Protein AF-A0A9N9Z7D1-F1 (afdb_monomer_lite)

Structure (mmCIF, N/CA/C/O backbone):
data_AF-A0A9N9Z7D1-F1
#
_entry.id   AF-A0A9N9Z7D1-F1
#
loop_
_atom_site.group_PDB
_atom_site.id
_atom_site.type_symbol
_atom_site.label_atom_id
_atom_site.label_alt_id
_atom_site.label_comp_id
_atom_site.label_asym_id
_atom_site.label_entity_id
_atom_site.label_seq_id
_atom_site.pdbx_PDB_ins_code
_atom_site.Cartn_x
_atom_site.Cartn_y
_atom_site.Cartn_z
_atom_site.occupancy
_atom_site.B_iso_or_equiv
_atom_site.auth_seq_id
_atom_site.auth_comp_id
_atom_site.auth_asym_id
_atom_site.auth_atom_id
_atom_site.pdbx_PDB_model_num
ATOM 1 N N . MET A 1 1 ? 35.587 -67.502 18.359 1.00 38.16 1 MET A N 1
ATOM 2 C CA . MET A 1 1 ? 34.175 -67.862 18.614 1.00 38.16 1 MET A CA 1
ATOM 3 C C . MET A 1 1 ? 33.381 -66.578 18.413 1.00 38.16 1 MET A C 1
ATOM 5 O O . MET A 1 1 ? 33.583 -65.673 19.195 1.00 38.16 1 MET A O 1
ATOM 9 N N . GLY A 1 2 ? 32.644 -66.297 17.344 1.00 37.06 2 GLY A N 1
ATOM 10 C CA . GLY A 1 2 ? 31.897 -67.133 16.408 1.00 37.06 2 GLY A CA 1
ATOM 11 C C . GLY A 1 2 ? 30.475 -66.561 16.352 1.00 37.06 2 GLY A C 1
ATOM 12 O O . GLY A 1 2 ? 29.557 -67.204 16.840 1.00 37.06 2 GLY A O 1
ATOM 13 N N . CYS A 1 3 ? 30.318 -65.316 15.882 1.00 34.59 3 CYS A N 1
ATOM 14 C CA . CYS A 1 3 ? 29.032 -64.614 15.833 1.00 34.59 3 CYS A CA 1
ATOM 15 C C . CYS A 1 3 ? 28.243 -65.056 14.594 1.00 34.59 3 CYS A C 1
ATOM 17 O O . CYS A 1 3 ? 28.677 -64.817 13.468 1.00 34.59 3 CYS A O 1
ATOM 19 N N . THR A 1 4 ? 27.096 -65.702 14.796 1.00 37.31 4 THR A N 1
ATOM 20 C CA . THR A 1 4 ? 26.184 -66.113 13.726 1.00 37.31 4 THR A CA 1
ATOM 21 C C . THR A 1 4 ? 25.098 -65.066 13.493 1.00 37.31 4 THR A C 1
ATOM 23 O O . THR A 1 4 ? 24.340 -64.684 14.381 1.00 37.31 4 THR A O 1
ATOM 26 N N . SER A 1 5 ? 25.056 -64.616 12.241 1.00 33.38 5 SER A N 1
ATOM 27 C CA . SER A 1 5 ? 23.999 -63.841 11.598 1.00 33.38 5 SER A CA 1
ATOM 28 C C . SER A 1 5 ? 22.714 -64.671 11.493 1.00 33.38 5 SER A C 1
ATOM 30 O O . SER A 1 5 ? 22.762 -65.832 11.088 1.00 33.38 5 SER A O 1
ATOM 32 N N . SER A 1 6 ? 21.567 -64.076 11.830 1.00 45.59 6 SER A N 1
ATOM 33 C CA . SER A 1 6 ? 20.241 -64.624 11.525 1.00 45.59 6 SER A CA 1
ATOM 34 C C . SER A 1 6 ? 19.439 -63.606 10.712 1.00 45.59 6 SER A C 1
ATOM 36 O O . SER A 1 6 ? 19.278 -62.447 11.086 1.00 45.59 6 SER A O 1
ATOM 38 N N . THR A 1 7 ? 19.005 -64.049 9.535 1.00 43.78 7 THR A N 1
ATOM 39 C CA . THR A 1 7 ? 18.239 -63.298 8.536 1.00 43.78 7 THR A CA 1
ATOM 40 C C . THR A 1 7 ? 16.737 -63.510 8.776 1.00 43.78 7 THR A C 1
ATOM 42 O O . THR A 1 7 ? 16.338 -64.655 9.003 1.00 43.78 7 THR A O 1
ATOM 45 N N . PRO A 1 8 ? 15.869 -62.484 8.684 1.00 46.22 8 PRO A N 1
ATOM 46 C CA . PRO A 1 8 ? 14.425 -62.686 8.775 1.00 46.22 8 PRO A CA 1
ATOM 47 C C . PRO A 1 8 ? 13.830 -63.246 7.475 1.00 46.22 8 PRO A C 1
ATOM 49 O O . PRO A 1 8 ? 14.113 -62.776 6.371 1.00 46.22 8 PRO A O 1
ATOM 52 N N . SER A 1 9 ? 12.962 -64.243 7.641 1.00 37.53 9 SER A N 1
ATOM 53 C CA . SER A 1 9 ? 12.182 -64.926 6.607 1.00 37.53 9 SER A CA 1
ATOM 54 C C . SER A 1 9 ? 11.121 -64.001 5.983 1.00 37.53 9 SER A C 1
ATOM 56 O O . SER A 1 9 ? 10.284 -63.441 6.692 1.00 37.53 9 SER A O 1
ATOM 58 N N . LYS A 1 10 ? 11.125 -63.891 4.647 1.00 38.84 10 LYS A N 1
ATOM 59 C CA . LYS A 1 10 ? 10.095 -63.217 3.838 1.00 38.84 10 LYS A CA 1
ATOM 60 C C . LYS A 1 10 ? 8.831 -64.081 3.742 1.00 38.84 10 LYS A C 1
ATOM 62 O O . LYS A 1 10 ? 8.858 -65.145 3.128 1.00 38.84 10 LYS A O 1
ATOM 67 N N . GLY A 1 11 ? 7.724 -63.586 4.291 1.00 42.56 11 GLY A N 1
ATOM 68 C CA . GLY A 1 11 ? 6.375 -64.065 3.976 1.00 42.56 11 GLY A CA 1
ATOM 69 C C . GLY A 1 11 ? 5.891 -63.575 2.597 1.00 42.56 11 GLY A C 1
ATOM 70 O O . GLY A 1 11 ? 6.446 -62.613 2.057 1.00 42.56 11 GLY A O 1
ATOM 71 N N . PRO A 1 12 ? 4.884 -64.235 1.998 1.00 41.47 12 PRO A N 1
ATOM 72 C CA . PRO A 1 12 ? 4.465 -63.998 0.620 1.00 41.47 12 PRO A CA 1
ATOM 73 C C . PRO A 1 12 ? 3.668 -62.693 0.480 1.00 41.47 12 PRO A C 1
ATOM 75 O O . PRO A 1 12 ? 2.575 -62.554 1.024 1.00 41.47 12 PRO A O 1
ATOM 78 N N . GLY A 1 13 ? 4.219 -61.748 -0.284 1.00 42.03 13 GLY A N 1
ATOM 79 C CA . GLY A 1 13 ? 3.525 -60.535 -0.718 1.00 42.03 13 GLY A CA 1
ATOM 80 C C . GLY A 1 13 ? 2.494 -60.806 -1.828 1.00 42.03 13 GLY A C 1
ATOM 81 O O . GLY A 1 13 ? 2.575 -61.826 -2.521 1.00 42.03 13 GLY A O 1
ATOM 82 N N . PRO A 1 14 ? 1.512 -59.907 -2.006 1.00 39.28 14 PRO A N 1
ATOM 83 C CA . PRO A 1 14 ? 0.419 -60.078 -2.956 1.00 39.28 14 PRO A CA 1
ATOM 84 C C . PRO A 1 14 ? 0.919 -60.047 -4.408 1.00 39.28 14 PRO A C 1
ATOM 86 O O . PRO A 1 14 ? 1.795 -59.265 -4.776 1.00 39.28 14 PRO A O 1
ATOM 89 N N . LYS A 1 15 ? 0.343 -60.920 -5.243 1.00 40.97 15 LYS A N 1
ATOM 90 C CA . LYS A 1 15 ? 0.631 -61.005 -6.682 1.00 40.97 15 LYS A CA 1
ATOM 91 C C . LYS A 1 15 ? 0.234 -59.695 -7.383 1.00 40.97 15 LYS A C 1
ATOM 93 O O . LYS A 1 15 ? -0.914 -59.278 -7.227 1.00 40.97 15 LYS A O 1
ATOM 98 N N . PRO A 1 16 ? 1.107 -59.089 -8.206 1.00 38.38 16 PRO A N 1
ATOM 99 C CA . PRO A 1 16 ? 0.721 -57.964 -9.045 1.00 38.38 16 PRO A CA 1
ATOM 100 C C . PRO A 1 16 ? -0.241 -58.434 -10.143 1.00 38.38 16 PRO A C 1
ATOM 102 O O . PRO A 1 16 ? -0.026 -59.460 -10.795 1.00 38.38 16 PRO A O 1
ATOM 105 N N . ALA A 1 17 ? -1.323 -57.679 -10.326 1.00 38.62 17 ALA A N 1
ATOM 106 C CA . ALA A 1 17 ? -2.281 -57.889 -11.397 1.00 38.62 17 ALA A CA 1
ATOM 107 C C . ALA A 1 17 ? -1.597 -57.701 -12.761 1.00 38.62 17 ALA A C 1
ATOM 109 O O . ALA A 1 17 ? -0.905 -56.711 -12.996 1.00 38.62 17 ALA A O 1
ATOM 110 N N . LYS A 1 18 ? -1.804 -58.661 -13.669 1.00 37.88 18 LYS A N 1
ATOM 111 C CA . LYS A 1 18 ? -1.457 -58.532 -15.088 1.00 37.88 18 LYS A CA 1
ATOM 112 C C . LYS A 1 18 ? -2.302 -57.411 -15.696 1.00 37.88 18 LYS A C 1
ATOM 114 O O . LYS A 1 18 ? -3.471 -57.626 -16.002 1.00 37.88 18 LYS A O 1
ATOM 119 N N . VAL A 1 19 ? -1.707 -56.238 -15.882 1.00 40.06 19 VAL A N 1
ATOM 120 C CA . VAL A 1 19 ? -2.261 -55.192 -16.746 1.00 40.06 19 VAL A CA 1
ATOM 121 C C . VAL A 1 19 ? -1.944 -55.588 -18.185 1.00 40.06 19 VAL A C 1
ATOM 123 O O . VAL A 1 19 ? -0.781 -55.752 -18.554 1.00 40.06 19 VAL A O 1
ATOM 126 N N . GLY A 1 20 ? -2.991 -55.836 -18.970 1.00 37.25 20 GLY A N 1
ATOM 127 C CA . GLY A 1 20 ? -2.877 -56.113 -20.396 1.00 37.25 20 GLY A CA 1
ATOM 128 C C . GLY A 1 20 ? -2.333 -54.890 -21.127 1.00 37.25 20 GLY A C 1
ATOM 129 O O . GLY A 1 20 ? -2.873 -53.796 -20.996 1.00 37.25 20 GLY A O 1
ATOM 130 N N . VAL A 1 21 ? -1.264 -55.089 -21.893 1.00 39.12 21 VAL A N 1
ATOM 131 C CA . VAL A 1 21 ? -0.750 -54.102 -22.842 1.00 39.12 21 VAL A CA 1
ATOM 132 C C . VAL A 1 21 ? -1.751 -54.032 -23.995 1.00 39.12 21 VAL A C 1
ATOM 134 O O . VAL A 1 21 ? -1.791 -54.920 -24.842 1.00 39.12 21 VAL A O 1
ATOM 137 N N . GLN A 1 22 ? -2.624 -53.024 -23.971 1.00 40.28 22 GLN A N 1
ATOM 138 C CA . GLN A 1 22 ? -3.365 -52.595 -25.152 1.00 40.28 22 GLN A CA 1
ATOM 139 C C . GLN A 1 22 ? -2.497 -51.585 -25.903 1.00 40.28 22 GLN A C 1
ATOM 141 O O . GLN A 1 22 ? -2.141 -50.544 -25.355 1.00 40.28 22 GLN A O 1
ATOM 146 N N . ASP A 1 23 ? -2.173 -51.900 -27.157 1.00 46.97 23 ASP A N 1
ATOM 147 C CA . ASP A 1 23 ? -1.568 -50.980 -28.120 1.00 46.97 23 ASP A CA 1
ATOM 148 C C . ASP A 1 23 ? -2.553 -49.845 -28.450 1.00 46.97 23 ASP A C 1
ATOM 150 O O . ASP A 1 23 ? -3.256 -49.860 -29.463 1.00 46.97 23 ASP A O 1
ATOM 154 N N . THR A 1 24 ? -2.636 -48.840 -27.579 1.00 41.00 24 THR A N 1
ATOM 155 C CA . THR A 1 24 ? -3.320 -47.580 -27.877 1.00 41.00 24 THR A CA 1
ATOM 156 C C . THR A 1 24 ? -2.323 -46.607 -28.483 1.00 41.00 24 THR A C 1
ATOM 158 O O . THR A 1 24 ? -1.477 -46.034 -27.798 1.00 41.00 24 THR A O 1
ATOM 161 N N . LYS A 1 25 ? -2.446 -46.425 -29.799 1.00 41.81 25 LYS A N 1
ATOM 162 C CA . LYS A 1 25 ? -1.835 -45.340 -30.570 1.00 41.81 25 LYS A CA 1
ATOM 163 C C . LYS A 1 25 ? -2.020 -44.013 -29.804 1.00 41.81 25 LYS A C 1
ATOM 165 O O . LYS A 1 25 ? -3.157 -43.732 -29.417 1.00 41.81 25 LYS A O 1
ATOM 170 N N . PRO A 1 26 ? -0.961 -43.212 -29.566 1.00 41.97 26 PRO A N 1
ATOM 171 C CA . PRO A 1 26 ? -1.099 -41.955 -28.843 1.00 41.97 26 PRO A CA 1
ATOM 172 C C . PRO A 1 26 ? -2.131 -41.076 -29.562 1.00 41.97 26 PRO A C 1
ATOM 174 O O . PRO A 1 26 ? -2.071 -40.964 -30.795 1.00 41.97 26 PRO A O 1
ATOM 177 N N . PRO A 1 27 ? -3.108 -40.499 -28.838 1.00 43.75 27 PRO A N 1
ATOM 178 C CA . PRO A 1 27 ? -4.062 -39.590 -29.445 1.00 43.75 27 PRO A CA 1
ATOM 179 C C . PRO A 1 27 ? -3.288 -38.435 -30.097 1.00 43.75 27 PRO A C 1
ATOM 181 O O . PRO A 1 27 ? -2.274 -37.994 -29.545 1.00 43.75 27 PRO A O 1
ATOM 184 N N . PRO A 1 28 ? -3.713 -37.964 -31.284 1.00 44.09 28 PRO A N 1
ATOM 185 C CA . PRO A 1 28 ? -3.079 -36.819 -31.921 1.00 44.09 28 PRO A CA 1
ATOM 186 C C . PRO A 1 28 ? -3.057 -35.667 -30.919 1.00 44.09 28 PRO A C 1
ATOM 188 O O . PRO A 1 28 ? -4.077 -35.403 -30.282 1.00 44.09 28 PRO A O 1
ATOM 191 N N . ALA A 1 29 ? -1.889 -35.035 -30.764 1.00 40.66 29 ALA A N 1
ATOM 192 C CA . ALA A 1 29 ? -1.694 -33.900 -29.873 1.00 40.66 29 ALA A CA 1
ATOM 193 C C . ALA A 1 29 ? -2.850 -32.915 -30.069 1.00 40.66 29 ALA A C 1
ATOM 195 O O . ALA A 1 29 ? -2.982 -32.300 -31.132 1.00 40.66 29 ALA A O 1
ATOM 196 N N . GLN A 1 30 ? -3.736 -32.831 -29.074 1.00 36.00 30 GLN A N 1
ATOM 197 C CA . GLN A 1 30 ? -4.804 -31.849 -29.088 1.00 36.00 30 GLN A CA 1
ATOM 198 C C . GLN A 1 30 ? -4.118 -30.490 -29.120 1.00 36.00 30 GLN A C 1
ATOM 200 O O . GLN A 1 30 ? -3.320 -30.172 -28.236 1.00 36.00 30 GLN A O 1
ATOM 205 N N . LYS A 1 31 ? -4.385 -29.711 -30.176 1.00 40.09 31 LYS A N 1
ATOM 206 C CA . LYS A 1 31 ? -4.020 -28.295 -30.195 1.00 40.09 31 LYS A CA 1
ATOM 207 C C . LYS A 1 31 ? -4.536 -27.708 -28.877 1.00 40.09 31 LYS A C 1
ATOM 209 O O . LYS A 1 31 ? -5.717 -27.926 -28.587 1.00 40.09 31 LYS A O 1
ATOM 214 N N . PRO A 1 32 ? -3.688 -27.029 -28.082 1.00 40.81 32 PRO A N 1
ATOM 215 C CA . PRO A 1 32 ? -4.156 -26.384 -26.868 1.00 40.81 32 PRO A CA 1
ATOM 216 C C . PRO A 1 32 ? -5.375 -25.526 -27.227 1.00 40.81 32 PRO A C 1
ATOM 218 O O . PRO A 1 32 ? -5.382 -24.932 -28.316 1.00 40.81 32 PRO A O 1
ATOM 221 N N . PRO A 1 33 ? -6.421 -25.511 -26.380 1.00 36.59 33 PRO A N 1
ATOM 222 C CA . PRO A 1 33 ? -7.586 -24.678 -26.632 1.00 36.59 33 PRO A CA 1
ATOM 223 C C . PRO A 1 33 ? -7.100 -23.254 -26.921 1.00 36.59 33 PRO A C 1
ATOM 225 O O . PRO A 1 33 ? -6.142 -22.814 -26.272 1.00 36.59 33 PRO A O 1
ATOM 228 N N . PRO A 1 34 ? -7.681 -22.552 -27.912 1.00 38.25 34 PRO A N 1
ATOM 229 C CA . PRO A 1 34 ? -7.315 -21.170 -28.167 1.00 38.25 34 PRO A CA 1
ATOM 230 C C . PRO A 1 34 ? -7.484 -20.417 -26.851 1.00 38.25 34 PRO A C 1
ATOM 232 O O . PRO A 1 34 ? -8.582 -20.343 -26.302 1.00 38.25 34 PRO A O 1
ATOM 235 N N . LEU A 1 35 ? -6.357 -19.952 -26.307 1.00 43.19 35 LEU A N 1
ATOM 236 C CA . LEU A 1 35 ? -6.340 -18.999 -25.212 1.00 43.19 35 LEU A CA 1
ATOM 237 C C . LEU A 1 35 ? -7.244 -17.864 -25.674 1.00 43.19 35 LEU A C 1
ATOM 239 O O . LEU A 1 35 ? -6.960 -17.262 -26.707 1.00 43.19 35 LEU A O 1
ATOM 243 N N . THR A 1 36 ? -8.351 -17.641 -24.970 1.00 42.59 36 THR A N 1
ATOM 244 C CA . THR A 1 36 ? -9.136 -16.417 -25.083 1.00 42.59 36 THR A CA 1
ATOM 245 C C . THR A 1 36 ? -8.162 -15.272 -24.853 1.00 42.59 36 THR A C 1
ATOM 247 O O . THR A 1 36 ? -7.748 -15.007 -23.727 1.00 42.59 36 THR A O 1
ATOM 250 N N . SER A 1 37 ? -7.663 -14.720 -25.954 1.00 49.12 37 SER A N 1
ATOM 251 C CA . SER A 1 37 ? -6.787 -13.566 -25.974 1.00 49.12 37 SER A CA 1
ATOM 252 C C . SER A 1 37 ? -7.609 -12.415 -25.435 1.00 49.12 37 SER A C 1
ATOM 254 O O . SER A 1 37 ? -8.674 -12.144 -25.991 1.00 49.12 37 SER A O 1
ATOM 256 N N . ILE A 1 38 ? -7.133 -11.768 -24.374 1.00 53.50 38 ILE A N 1
ATOM 257 C CA . ILE A 1 38 ? -7.547 -10.398 -24.082 1.00 53.50 38 ILE A CA 1
ATOM 258 C C . ILE A 1 38 ? -7.296 -9.627 -25.386 1.00 53.50 38 ILE A C 1
ATOM 260 O O . ILE A 1 38 ? -6.159 -9.663 -25.874 1.00 53.50 38 ILE A O 1
ATOM 264 N N . PRO A 1 39 ? -8.331 -9.078 -26.040 1.00 54.03 39 PRO A N 1
ATOM 265 C CA . PRO A 1 39 ? -8.135 -8.267 -27.228 1.00 54.03 39 PRO A CA 1
ATOM 266 C C . PRO A 1 39 ? -7.163 -7.134 -26.886 1.00 54.03 39 PRO A C 1
ATOM 268 O O . PRO A 1 39 ? -7.359 -6.432 -25.900 1.00 54.03 39 PRO A O 1
ATOM 271 N N . GLU A 1 40 ? -6.116 -6.942 -27.690 1.00 54.22 40 GLU A N 1
ATOM 272 C CA . GLU A 1 40 ? -5.181 -5.808 -27.541 1.00 54.22 40 GLU A CA 1
ATOM 273 C C . GLU A 1 40 ? -5.902 -4.450 -27.530 1.00 54.22 40 GLU A C 1
ATOM 275 O O . GLU A 1 40 ? -5.386 -3.483 -26.979 1.00 54.22 40 GLU A O 1
ATOM 280 N N . ASP A 1 41 ? -7.120 -4.410 -28.078 1.00 57.62 41 ASP A N 1
ATOM 281 C CA . ASP A 1 41 ? -8.016 -3.256 -28.109 1.00 57.62 41 ASP A CA 1
ATOM 282 C C . ASP A 1 41 ? -8.594 -2.865 -26.727 1.00 57.62 41 ASP A C 1
ATOM 284 O O . ASP A 1 41 ? -9.275 -1.845 -26.627 1.00 57.62 41 ASP A O 1
ATOM 288 N N . GLU A 1 42 ? -8.361 -3.650 -25.665 1.00 68.00 42 GLU A N 1
ATOM 289 C CA . GLU A 1 42 ? -8.922 -3.402 -24.324 1.00 68.00 42 GLU A CA 1
ATOM 290 C C . GLU A 1 42 ? -8.008 -2.593 -23.385 1.00 68.00 42 GLU A C 1
ATOM 292 O O . GLU A 1 42 ? -8.481 -2.122 -22.349 1.00 68.00 42 GLU A O 1
ATOM 297 N N . VAL A 1 43 ? -6.729 -2.385 -23.730 1.00 83.25 43 VAL A N 1
ATOM 298 C CA . VAL A 1 43 ? -5.784 -1.625 -22.889 1.00 83.25 43 VAL A CA 1
ATOM 299 C C . VAL A 1 43 ? -5.239 -0.383 -23.593 1.00 83.25 43 VAL A C 1
ATOM 301 O O . VAL A 1 43 ? -4.804 -0.424 -24.743 1.00 83.25 43 VAL A O 1
ATOM 304 N N . GLU A 1 44 ? -5.227 0.742 -22.878 1.00 88.31 44 GLU A N 1
ATOM 305 C CA . GLU A 1 44 ? -4.652 2.000 -23.358 1.00 88.31 44 GLU A CA 1
ATOM 306 C C . GLU A 1 44 ? -3.180 2.090 -22.936 1.00 88.31 44 GLU A C 1
ATOM 308 O O . GLU A 1 44 ? -2.850 2.066 -21.748 1.00 88.31 44 GLU A O 1
ATOM 313 N N . TRP A 1 45 ? -2.287 2.147 -23.926 1.00 91.06 45 TRP A N 1
ATOM 314 C CA . TRP A 1 45 ? -0.853 2.326 -23.717 1.00 91.06 45 TRP A CA 1
ATOM 315 C C . TRP A 1 45 ? -0.487 3.798 -23.804 1.00 91.06 45 TRP A C 1
ATOM 317 O O . TRP A 1 45 ? -0.764 4.459 -24.805 1.00 91.06 45 TRP A O 1
ATOM 327 N N . GLU A 1 46 ? 0.234 4.283 -22.803 1.00 91.38 46 GLU A N 1
ATOM 328 C CA . GLU A 1 46 ? 0.719 5.655 -22.761 1.00 91.38 46 GLU A CA 1
ATOM 329 C C . GLU A 1 46 ? 2.236 5.702 -22.625 1.00 91.38 46 GLU A C 1
ATOM 331 O O . GLU A 1 46 ? 2.875 4.782 -22.119 1.00 91.38 46 GLU A O 1
ATOM 336 N N . THR A 1 47 ? 2.833 6.793 -23.096 1.00 90.81 47 THR A N 1
ATOM 337 C CA . THR A 1 47 ? 4.260 7.055 -22.893 1.00 90.81 47 THR A CA 1
ATOM 338 C C . THR A 1 47 ? 4.453 7.749 -21.554 1.00 90.81 47 THR A C 1
ATOM 340 O O . THR A 1 47 ? 3.812 8.768 -21.298 1.00 90.81 47 THR A O 1
ATOM 343 N N . ASN A 1 48 ? 5.364 7.244 -20.724 1.00 87.06 48 ASN A N 1
ATOM 344 C CA . ASN A 1 48 ? 5.711 7.888 -19.465 1.00 87.06 48 ASN A CA 1
ATOM 345 C C . ASN A 1 48 ? 7.069 8.610 -19.590 1.00 87.06 48 ASN A C 1
ATOM 347 O O . ASN A 1 48 ? 8.109 7.955 -19.700 1.00 87.06 48 ASN A O 1
ATOM 351 N N . PRO A 1 49 ? 7.088 9.956 -19.561 1.00 87.56 49 PRO A N 1
ATOM 352 C CA . PRO A 1 49 ? 8.301 10.731 -19.787 1.00 87.56 49 PRO A CA 1
ATOM 353 C C . PRO A 1 49 ? 9.279 10.725 -18.603 1.00 87.56 49 PRO A C 1
ATOM 355 O O . PRO A 1 49 ? 10.394 11.220 -18.769 1.00 87.56 49 PRO A O 1
ATOM 358 N N . SER A 1 50 ? 8.901 10.216 -17.419 1.00 88.50 50 SER A N 1
ATOM 359 C CA . SER A 1 50 ? 9.788 10.213 -16.243 1.00 88.50 50 SER A CA 1
ATOM 360 C C . SER A 1 50 ? 11.078 9.437 -16.519 1.00 88.50 50 SER A C 1
ATOM 362 O O . SER A 1 50 ? 12.170 9.937 -16.250 1.00 88.50 50 SER A O 1
ATOM 364 N N . TRP A 1 51 ? 10.963 8.273 -17.162 1.00 92.19 51 TRP A N 1
ATOM 365 C CA . TRP A 1 51 ? 12.101 7.452 -17.565 1.00 92.19 51 TRP A CA 1
ATOM 366 C C . TRP A 1 51 ? 13.011 8.176 -18.562 1.00 92.19 51 TRP A C 1
ATOM 368 O O . TRP A 1 51 ? 14.223 8.254 -18.359 1.00 92.19 51 TRP A O 1
ATOM 378 N N . SER A 1 52 ? 12.432 8.789 -19.599 1.00 90.31 52 SER A N 1
ATOM 379 C CA . SER A 1 52 ? 13.198 9.547 -20.594 1.00 90.31 52 SER A CA 1
ATOM 380 C C . SER A 1 52 ? 13.985 10.691 -19.960 1.00 90.31 52 SER A C 1
ATOM 382 O O . SER A 1 52 ? 15.127 10.933 -20.341 1.00 90.31 52 SER A O 1
ATOM 384 N N . GLN A 1 53 ? 13.409 11.376 -18.967 1.00 91.12 53 GLN A N 1
ATOM 385 C CA . GLN A 1 53 ? 14.088 12.449 -18.237 1.00 91.12 53 GLN A CA 1
ATOM 386 C C . GLN A 1 53 ? 15.268 11.937 -17.403 1.00 91.12 53 GLN A C 1
ATOM 388 O O . GLN A 1 53 ? 16.292 12.618 -17.335 1.00 91.12 53 GLN A O 1
ATOM 393 N N . ILE A 1 54 ? 15.139 10.760 -16.779 1.00 91.56 54 ILE A N 1
ATOM 394 C CA . ILE A 1 54 ? 16.223 10.123 -16.018 1.00 91.56 54 ILE A CA 1
ATOM 395 C C . ILE A 1 54 ? 17.381 9.790 -16.961 1.00 91.56 54 ILE A C 1
ATOM 397 O O . ILE A 1 54 ? 18.487 10.292 -16.768 1.00 91.56 54 ILE A O 1
ATOM 401 N N . ILE A 1 55 ? 17.110 9.039 -18.032 1.00 93.00 55 ILE A N 1
ATOM 402 C CA . ILE A 1 55 ? 18.144 8.617 -18.986 1.00 93.00 55 ILE A CA 1
ATOM 403 C C . ILE A 1 55 ? 18.806 9.818 -19.671 1.00 93.00 55 ILE A C 1
ATOM 405 O O . ILE A 1 55 ? 20.028 9.846 -19.817 1.00 93.00 55 ILE A O 1
ATOM 409 N N . GLN A 1 56 ? 18.032 10.842 -20.043 1.00 90.88 56 GLN A N 1
ATOM 410 C CA . GLN A 1 56 ? 18.572 12.058 -20.652 1.00 90.88 56 GLN A CA 1
ATOM 411 C C . GLN A 1 56 ? 19.512 12.806 -19.698 1.00 90.88 56 GLN A C 1
ATOM 413 O O . GLN A 1 56 ? 20.589 13.231 -20.112 1.00 90.88 56 GLN A O 1
ATOM 418 N N . ARG A 1 57 ? 19.140 12.938 -18.418 1.00 92.44 57 ARG A N 1
ATOM 419 C CA . ARG A 1 57 ? 19.979 13.595 -17.406 1.00 92.44 57 ARG A CA 1
ATOM 420 C C . ARG A 1 57 ? 21.301 12.857 -17.208 1.00 92.44 57 ARG A C 1
ATOM 422 O O . ARG A 1 57 ? 22.351 13.488 -17.118 1.00 92.44 57 ARG A O 1
ATOM 429 N N . GLU A 1 58 ? 21.257 11.532 -17.132 1.00 92.88 58 GLU A N 1
ATOM 430 C CA . GLU A 1 58 ? 22.455 10.703 -16.977 1.00 92.88 58 GLU A CA 1
ATOM 431 C C . GLU A 1 58 ? 23.364 10.783 -18.205 1.00 92.88 58 GLU A C 1
ATOM 433 O O . GLU A 1 58 ? 24.581 10.927 -18.070 1.00 92.88 58 GLU A O 1
ATOM 438 N N . TRP A 1 59 ? 22.773 10.762 -19.400 1.00 91.50 59 TRP A N 1
ATOM 439 C CA . TRP A 1 59 ? 23.491 10.956 -20.653 1.00 91.50 59 TRP A CA 1
ATOM 440 C C . TRP A 1 59 ? 24.177 12.329 -20.710 1.00 91.50 59 TRP A C 1
ATOM 442 O O . TRP A 1 59 ? 25.369 12.411 -21.003 1.00 91.50 59 TRP A O 1
ATOM 452 N N . GLU A 1 60 ? 23.470 13.409 -20.376 1.00 92.12 60 GLU A N 1
ATOM 453 C CA . GLU A 1 60 ? 24.034 14.765 -20.330 1.00 92.12 60 GLU A CA 1
ATOM 454 C C . GLU A 1 60 ? 25.170 14.885 -19.308 1.00 92.12 60 GLU A C 1
ATOM 456 O O . GLU A 1 60 ? 26.198 15.499 -19.601 1.00 92.12 60 GLU A O 1
ATOM 461 N N . ALA A 1 61 ? 25.033 14.255 -18.138 1.00 94.25 61 ALA A N 1
ATOM 462 C CA . ALA A 1 61 ? 26.092 14.202 -17.134 1.00 94.25 61 ALA A CA 1
ATOM 463 C C . ALA A 1 61 ? 27.329 13.435 -17.637 1.00 94.25 61 ALA A C 1
ATOM 465 O O . ALA A 1 61 ? 28.465 13.863 -17.396 1.00 94.25 61 ALA A O 1
ATOM 466 N N . ALA A 1 62 ? 27.129 12.335 -18.370 1.00 92.62 62 ALA A N 1
ATOM 467 C CA . ALA A 1 62 ? 28.210 11.578 -18.994 1.00 92.62 62 ALA A CA 1
ATOM 468 C C . ALA A 1 62 ? 28.927 12.399 -20.078 1.00 92.62 62 ALA A C 1
ATOM 470 O O . ALA A 1 62 ? 30.158 12.428 -20.090 1.00 92.62 62 ALA A O 1
ATOM 471 N N . VAL A 1 63 ? 28.183 13.119 -20.926 1.00 90.81 63 VAL A N 1
ATOM 472 C CA . VAL A 1 63 ? 28.728 14.049 -21.935 1.00 90.81 63 VAL A CA 1
ATOM 473 C C . VAL A 1 63 ? 29.543 15.156 -21.270 1.00 90.81 63 VAL A C 1
ATOM 475 O O . VAL A 1 63 ? 30.710 15.356 -21.603 1.00 90.81 63 VAL A O 1
ATOM 478 N N . ALA A 1 64 ? 28.972 15.836 -20.272 1.00 95.31 64 ALA A N 1
ATOM 479 C CA . ALA A 1 64 ? 29.647 16.915 -19.551 1.00 95.31 64 ALA A CA 1
ATOM 480 C C . ALA A 1 64 ? 30.947 16.452 -18.866 1.00 95.31 64 ALA A C 1
ATOM 482 O O . ALA A 1 64 ? 31.887 17.232 -18.728 1.00 95.31 64 ALA A O 1
ATOM 483 N N . SER A 1 65 ? 31.011 15.176 -18.475 1.00 96.56 65 SER A N 1
ATOM 484 C CA . SER A 1 65 ? 32.171 14.564 -17.817 1.00 96.56 65 SER A CA 1
ATOM 485 C C . SER A 1 65 ? 33.142 13.865 -18.781 1.00 96.56 65 SER A C 1
ATOM 487 O O . SER A 1 65 ? 34.121 13.277 -18.324 1.00 96.56 65 SER A O 1
ATOM 489 N N . GLY A 1 66 ? 32.880 13.870 -20.095 1.00 94.62 66 GLY A N 1
ATOM 490 C CA . GLY A 1 66 ? 33.692 13.158 -21.090 1.00 94.62 66 GLY A CA 1
ATOM 491 C C . GLY A 1 66 ? 33.646 11.625 -20.981 1.00 94.62 66 GLY A C 1
ATOM 492 O O . GLY A 1 66 ? 34.558 10.949 -21.451 1.00 94.62 66 GLY A O 1
ATOM 493 N N . LYS A 1 67 ? 32.601 11.065 -20.357 1.00 93.88 67 LYS A N 1
ATOM 494 C CA . LYS A 1 67 ? 32.401 9.625 -20.088 1.00 93.88 67 LYS A CA 1
ATOM 495 C C . LYS A 1 67 ? 31.388 8.956 -21.023 1.00 93.88 67 LYS A C 1
ATOM 497 O O . LYS A 1 67 ? 30.808 7.923 -20.706 1.00 93.88 67 LYS A O 1
ATOM 502 N N . GLU A 1 68 ? 31.161 9.535 -22.194 1.00 91.12 68 GLU A N 1
ATOM 503 C CA . GLU A 1 68 ? 30.159 9.068 -23.161 1.00 91.12 68 GLU A CA 1
ATOM 504 C C . GLU A 1 68 ? 30.364 7.606 -23.571 1.00 91.12 68 GLU A C 1
ATOM 506 O O . GLU A 1 68 ? 29.409 6.836 -23.641 1.00 91.12 68 GLU A O 1
ATOM 511 N N . THR A 1 69 ? 31.614 7.221 -23.841 1.00 89.31 69 THR A N 1
ATOM 512 C CA . THR A 1 69 ? 31.971 5.859 -24.257 1.00 89.31 69 THR A CA 1
ATOM 513 C C . THR A 1 69 ? 31.705 4.843 -23.152 1.00 89.31 69 THR A C 1
ATOM 515 O O . THR A 1 69 ? 31.193 3.767 -23.444 1.00 89.31 69 THR A O 1
ATOM 518 N N . GLU A 1 70 ? 32.005 5.196 -21.899 1.00 90.88 70 GLU A N 1
ATOM 519 C CA . GLU A 1 70 ? 31.749 4.357 -20.720 1.00 90.88 70 GLU A CA 1
ATOM 520 C C . GLU A 1 70 ? 30.245 4.159 -20.509 1.00 90.88 70 GLU A C 1
ATOM 522 O O . GLU A 1 70 ? 29.783 3.030 -20.363 1.00 90.88 70 GLU A O 1
ATOM 527 N N . PHE A 1 71 ? 29.463 5.241 -20.591 1.00 90.50 71 PHE A N 1
ATOM 528 C CA . PHE A 1 71 ? 28.006 5.160 -20.508 1.00 90.50 71 PHE A CA 1
ATOM 529 C C . PHE A 1 71 ? 27.439 4.228 -21.588 1.00 90.50 71 PHE A C 1
ATOM 531 O O . PHE A 1 71 ? 26.634 3.346 -21.300 1.00 90.50 71 PHE A O 1
ATOM 538 N N . LYS A 1 72 ? 27.888 4.381 -22.839 1.00 88.44 72 LYS A N 1
ATOM 539 C CA . LYS A 1 72 ? 27.413 3.577 -23.975 1.00 88.44 72 LYS A CA 1
ATOM 540 C C . LYS A 1 72 ? 27.767 2.098 -23.854 1.00 88.44 72 LYS A C 1
ATOM 542 O O . LYS A 1 72 ? 26.929 1.258 -24.180 1.00 88.44 72 LYS A O 1
ATOM 547 N N . SER A 1 73 ? 28.990 1.779 -23.431 1.00 87.69 73 SER A N 1
ATOM 548 C CA . SER A 1 73 ? 29.435 0.390 -23.302 1.00 87.69 73 SER A CA 1
ATOM 549 C C . SER A 1 73 ? 28.737 -0.333 -22.153 1.00 87.69 73 SER A C 1
ATOM 551 O O . SER A 1 73 ? 28.470 -1.524 -22.285 1.00 87.69 73 SER A O 1
ATOM 553 N N . ALA A 1 74 ? 28.406 0.377 -21.072 1.00 90.25 74 ALA A N 1
ATOM 554 C CA . ALA A 1 74 ? 27.724 -0.187 -19.911 1.00 90.25 74 ALA A CA 1
ATOM 555 C C . ALA A 1 74 ? 26.192 -0.230 -20.052 1.00 90.25 74 ALA A C 1
ATOM 557 O O . ALA A 1 74 ? 25.553 -1.074 -19.431 1.00 90.25 74 ALA A O 1
ATOM 558 N N . PHE A 1 75 ? 25.584 0.631 -20.882 1.00 90.56 75 PHE A N 1
ATOM 559 C CA . PHE A 1 75 ? 24.129 0.849 -20.897 1.00 90.56 75 PHE A CA 1
ATOM 560 C C . PHE A 1 75 ? 23.287 -0.427 -21.001 1.00 90.56 75 PHE A C 1
ATOM 562 O O . PHE A 1 75 ? 22.288 -0.556 -20.300 1.00 90.56 75 PHE A O 1
ATOM 569 N N . GLN A 1 76 ? 23.665 -1.369 -21.871 1.00 90.50 76 GLN A N 1
ATOM 570 C CA . GLN A 1 76 ? 22.892 -2.600 -22.064 1.00 90.50 76 GLN A CA 1
ATOM 571 C C . GLN A 1 76 ? 22.841 -3.458 -20.791 1.00 90.50 76 GLN A C 1
ATOM 573 O O . GLN A 1 76 ? 21.788 -4.013 -20.475 1.00 90.50 76 GLN A O 1
ATOM 578 N N . ASP A 1 77 ? 23.954 -3.559 -20.069 1.00 86.69 77 ASP A N 1
ATOM 579 C CA . ASP A 1 77 ? 24.029 -4.331 -18.829 1.00 86.69 77 ASP A CA 1
ATOM 580 C C . ASP A 1 77 ? 23.408 -3.548 -17.659 1.00 86.69 77 ASP A C 1
ATOM 582 O O . ASP A 1 77 ? 22.671 -4.114 -16.848 1.00 86.69 77 ASP A O 1
ATOM 586 N N . ASP A 1 78 ? 23.616 -2.229 -17.632 1.00 93.50 78 ASP A N 1
ATOM 587 C CA . ASP A 1 78 ? 23.102 -1.324 -16.604 1.00 93.50 78 ASP A CA 1
ATOM 588 C C . ASP A 1 78 ? 21.590 -1.091 -16.691 1.00 93.50 78 ASP A C 1
ATOM 590 O O . ASP A 1 78 ? 20.972 -0.771 -15.678 1.00 93.50 78 ASP A O 1
ATOM 594 N N . ALA A 1 79 ? 20.965 -1.230 -17.865 1.00 94.31 79 ALA A N 1
ATOM 595 C CA . ALA A 1 79 ? 19.542 -0.936 -18.052 1.00 94.31 79 ALA A CA 1
ATOM 596 C C . ALA A 1 79 ? 18.655 -1.717 -17.069 1.00 94.31 79 ALA A C 1
ATOM 598 O O . ALA A 1 79 ? 17.714 -1.164 -16.503 1.00 94.31 79 ALA A O 1
ATOM 599 N N . PHE A 1 80 ? 18.991 -2.983 -16.809 1.00 95.88 80 PHE A N 1
ATOM 600 C CA . PHE A 1 80 ? 18.280 -3.816 -15.837 1.00 95.88 80 PHE A CA 1
ATOM 601 C C . PHE A 1 80 ? 18.441 -3.296 -14.404 1.00 95.88 80 PHE A C 1
ATOM 603 O O . PHE A 1 80 ? 17.474 -3.278 -13.649 1.00 95.88 80 PHE A O 1
ATOM 610 N N . VAL A 1 81 ? 19.644 -2.835 -14.044 1.00 95.56 81 VAL A N 1
ATOM 611 C CA . VAL A 1 81 ? 19.930 -2.250 -12.725 1.00 95.56 81 VAL A CA 1
ATOM 612 C C . VAL A 1 81 ? 19.185 -0.927 -12.556 1.00 95.56 81 VAL A C 1
ATOM 614 O O . VAL A 1 81 ? 18.559 -0.707 -11.526 1.00 95.56 81 VAL A O 1
ATOM 617 N N . ARG A 1 82 ? 19.180 -0.071 -13.583 1.00 95.25 82 ARG A N 1
ATOM 618 C CA . ARG A 1 82 ? 18.481 1.223 -13.568 1.00 95.25 82 ARG A CA 1
ATOM 619 C C . ARG A 1 82 ? 16.975 1.059 -13.425 1.00 95.25 82 ARG A C 1
ATOM 621 O O . ARG A 1 82 ? 16.371 1.734 -12.601 1.00 95.25 82 ARG A O 1
ATOM 628 N N . VAL A 1 83 ? 16.372 0.142 -14.184 1.00 96.38 83 VAL A N 1
ATOM 629 C CA . VAL A 1 83 ? 14.938 -0.150 -14.037 1.00 96.38 83 VAL A CA 1
ATOM 630 C C . VAL A 1 83 ? 14.647 -0.738 -12.665 1.00 96.38 83 VAL A C 1
ATOM 632 O O . VAL A 1 83 ? 13.643 -0.381 -12.056 1.00 96.38 83 VAL A O 1
ATOM 635 N N . ARG A 1 84 ? 15.531 -1.593 -12.138 1.00 96.50 84 ARG A N 1
ATOM 636 C CA . ARG A 1 84 ? 15.370 -2.102 -10.780 1.00 96.50 84 ARG A CA 1
ATOM 637 C C . ARG A 1 84 ? 15.365 -0.972 -9.744 1.00 96.50 84 ARG A C 1
ATOM 639 O O . ARG A 1 84 ? 14.460 -0.935 -8.921 1.00 96.50 84 ARG A O 1
ATOM 646 N N . MET A 1 85 ? 16.314 -0.042 -9.825 1.00 95.31 85 MET A N 1
ATOM 647 C CA . MET A 1 85 ? 16.357 1.129 -8.944 1.00 95.31 85 MET A CA 1
ATOM 648 C C . MET A 1 85 ? 15.109 2.005 -9.095 1.00 95.31 85 MET A C 1
ATOM 650 O O . MET A 1 85 ? 14.554 2.450 -8.099 1.00 95.31 85 MET A O 1
ATOM 654 N N . TRP A 1 86 ? 14.626 2.201 -10.325 1.00 95.00 86 TRP A N 1
ATOM 655 C CA . TRP A 1 86 ? 13.381 2.928 -10.574 1.00 95.00 86 TRP A CA 1
ATOM 656 C C . TRP A 1 86 ? 12.177 2.247 -9.903 1.00 95.00 86 TRP A C 1
ATOM 658 O O . TRP A 1 86 ? 11.379 2.914 -9.254 1.00 95.00 86 TRP A O 1
ATOM 668 N N . LEU A 1 87 ? 12.071 0.915 -9.987 1.00 95.25 87 LEU A N 1
ATOM 669 C CA . LEU A 1 87 ? 11.027 0.157 -9.287 1.00 95.25 87 LEU A CA 1
ATOM 670 C C . LEU A 1 87 ? 11.163 0.254 -7.762 1.00 95.25 87 LEU A C 1
ATOM 672 O O . LEU A 1 87 ? 10.146 0.301 -7.075 1.00 95.25 87 LEU A O 1
ATOM 676 N N . ASP A 1 88 ? 12.389 0.301 -7.235 1.00 95.50 88 ASP A N 1
ATOM 677 C CA . ASP A 1 88 ? 12.623 0.479 -5.800 1.00 95.50 88 ASP A CA 1
ATOM 678 C C . ASP A 1 88 ? 12.161 1.866 -5.316 1.00 95.50 88 ASP A C 1
ATOM 680 O O . ASP A 1 88 ? 11.599 1.986 -4.228 1.00 95.50 88 ASP A O 1
ATOM 684 N N . GLU A 1 89 ? 12.352 2.905 -6.134 1.00 92.12 89 GLU A N 1
ATOM 685 C CA . GLU A 1 89 ? 11.881 4.266 -5.852 1.00 92.12 89 GLU A CA 1
ATOM 686 C C . GLU A 1 89 ? 10.351 4.389 -5.940 1.00 92.12 89 GLU A C 1
ATOM 688 O O . GLU A 1 89 ? 9.738 5.047 -5.097 1.00 92.12 89 GLU A O 1
ATOM 693 N N . GLU A 1 90 ? 9.723 3.740 -6.922 1.00 89.19 90 GLU A N 1
ATOM 694 C CA . GLU A 1 90 ? 8.263 3.747 -7.100 1.00 89.19 90 GLU A CA 1
ATOM 695 C C . GLU A 1 90 ? 7.537 2.860 -6.073 1.00 89.19 90 GLU A C 1
ATOM 697 O O . GLU A 1 90 ? 6.413 3.160 -5.659 1.00 89.19 90 GLU A O 1
ATOM 702 N N . HIS A 1 91 ? 8.177 1.778 -5.617 1.00 92.00 91 HIS A N 1
ATOM 703 C CA . HIS A 1 91 ? 7.610 0.807 -4.680 1.00 92.00 91 HIS A CA 1
ATOM 704 C C . HIS A 1 91 ? 8.537 0.542 -3.473 1.00 92.00 91 HIS A C 1
ATOM 706 O O . HIS A 1 91 ? 8.949 -0.600 -3.242 1.00 92.00 91 HIS A O 1
ATOM 712 N N . PRO A 1 92 ? 8.822 1.553 -2.629 1.00 91.19 92 PRO A N 1
ATOM 713 C CA . PRO A 1 92 ? 9.826 1.449 -1.564 1.00 91.19 92 PRO A CA 1
ATOM 714 C C . PRO A 1 92 ? 9.485 0.407 -0.489 1.00 91.19 92 PRO A C 1
ATOM 716 O O . PRO A 1 92 ? 10.382 -0.230 0.069 1.00 91.19 92 PRO A O 1
ATOM 719 N N . ALA A 1 93 ? 8.193 0.190 -0.214 1.00 89.88 93 ALA A N 1
ATOM 720 C CA . ALA A 1 93 ? 7.744 -0.855 0.707 1.00 89.88 93 ALA A CA 1
ATOM 721 C C . ALA A 1 93 ? 8.066 -2.258 0.161 1.00 89.88 93 ALA A C 1
ATOM 723 O O . ALA A 1 93 ? 8.624 -3.086 0.877 1.00 89.88 93 ALA A O 1
ATOM 724 N N . CYS A 1 94 ? 7.810 -2.497 -1.129 1.00 95.06 94 CYS A N 1
ATOM 725 C CA . CYS A 1 94 ? 8.125 -3.759 -1.804 1.00 95.06 94 CYS A CA 1
ATOM 726 C C . CYS A 1 94 ? 9.634 -3.990 -1.918 1.00 95.06 94 CYS A C 1
ATOM 728 O O . CYS A 1 94 ? 10.110 -5.107 -1.725 1.00 95.06 94 CYS A O 1
ATOM 730 N N . ALA A 1 95 ? 10.404 -2.931 -2.187 1.00 95.69 95 ALA A N 1
ATOM 731 C CA . ALA A 1 95 ? 11.861 -2.992 -2.199 1.00 95.69 95 ALA A CA 1
ATOM 732 C C . ALA A 1 95 ? 12.417 -3.418 -0.835 1.00 95.69 95 ALA A C 1
ATOM 734 O O . ALA A 1 95 ? 13.225 -4.342 -0.757 1.00 95.69 95 ALA A O 1
ATOM 735 N N . SER A 1 96 ? 11.920 -2.797 0.240 1.00 94.25 96 SER A N 1
ATOM 736 C CA . SER A 1 96 ? 12.318 -3.108 1.620 1.00 94.25 96 SER A CA 1
ATOM 737 C C . SER A 1 96 ? 11.918 -4.528 2.032 1.00 94.25 96 SER A C 1
ATOM 739 O O . SER A 1 96 ? 12.678 -5.204 2.721 1.00 94.25 96 SER A O 1
ATOM 741 N N . ALA A 1 97 ? 10.753 -4.996 1.576 1.00 94.31 97 ALA A N 1
ATOM 742 C CA . ALA A 1 97 ? 10.268 -6.354 1.811 1.00 94.31 97 ALA A CA 1
ATOM 743 C C . ALA A 1 97 ? 10.954 -7.413 0.924 1.00 94.31 97 ALA A C 1
ATOM 745 O O . ALA A 1 97 ? 10.784 -8.609 1.151 1.00 94.31 97 ALA A O 1
ATOM 746 N N . GLY A 1 98 ? 11.722 -6.995 -0.089 1.00 96.38 98 GLY A N 1
ATOM 747 C CA . GLY A 1 98 ? 12.352 -7.899 -1.049 1.00 96.38 98 GLY A CA 1
ATOM 748 C C . GLY A 1 98 ? 11.368 -8.583 -2.003 1.00 96.38 98 GLY A C 1
ATOM 749 O O . GLY A 1 98 ? 11.689 -9.641 -2.531 1.00 96.38 98 GLY A O 1
ATOM 750 N N . THR A 1 99 ? 10.187 -8.000 -2.237 1.00 96.94 99 THR A N 1
ATOM 751 C CA . THR A 1 99 ? 9.102 -8.594 -3.047 1.00 96.94 99 THR A CA 1
ATOM 752 C C . THR A 1 99 ? 9.098 -8.134 -4.507 1.00 96.94 99 THR A C 1
ATOM 754 O O . THR A 1 99 ? 8.151 -8.382 -5.254 1.00 96.94 99 THR A O 1
ATOM 757 N N . ILE A 1 100 ? 10.162 -7.456 -4.933 1.00 97.62 100 ILE A N 1
ATOM 758 C CA . ILE A 1 100 ? 10.422 -7.165 -6.342 1.00 97.62 100 ILE A CA 1
ATOM 759 C C . ILE A 1 100 ? 11.402 -8.232 -6.847 1.00 97.62 100 ILE A C 1
ATOM 761 O O . ILE A 1 100 ? 12.510 -8.351 -6.320 1.00 97.62 100 ILE A O 1
ATOM 765 N N . GLU A 1 101 ? 11.025 -8.998 -7.865 1.00 96.62 101 GLU A N 1
ATOM 766 C CA . GLU A 1 101 ? 11.766 -10.178 -8.331 1.00 96.62 101 GLU A CA 1
ATOM 767 C C . GLU A 1 101 ? 12.212 -10.040 -9.795 1.00 96.62 101 GLU A C 1
ATOM 769 O O . GLU A 1 101 ? 11.428 -9.617 -10.643 1.00 96.62 101 GLU A O 1
ATOM 774 N N . ASP A 1 102 ? 13.463 -10.414 -10.104 1.00 95.88 102 ASP A N 1
ATOM 775 C CA . ASP A 1 102 ? 13.948 -10.608 -11.485 1.00 95.88 102 ASP A CA 1
ATOM 776 C C . ASP A 1 102 ? 13.582 -12.029 -11.933 1.00 95.88 102 ASP A C 1
ATOM 778 O O . ASP A 1 102 ? 14.133 -13.015 -11.441 1.00 95.88 102 ASP A O 1
ATOM 782 N N . MET A 1 103 ? 12.669 -12.137 -12.895 1.00 94.94 103 MET A N 1
ATOM 783 C CA . MET A 1 103 ? 12.217 -13.422 -13.443 1.00 94.94 103 MET A CA 1
ATOM 784 C C . MET A 1 103 ? 13.213 -14.023 -14.447 1.00 94.94 103 MET A C 1
ATOM 786 O O . MET A 1 103 ? 12.975 -15.091 -15.016 1.00 94.94 103 MET A O 1
ATOM 790 N N . GLY A 1 104 ? 14.331 -13.340 -14.688 1.00 90.88 104 GLY A N 1
ATOM 791 C CA . GLY A 1 104 ? 15.398 -13.756 -15.575 1.00 90.88 104 GLY A CA 1
ATOM 792 C C . GLY A 1 104 ? 15.163 -13.378 -17.034 1.00 90.88 104 GLY A C 1
ATOM 793 O O . GLY A 1 104 ? 14.325 -12.545 -17.390 1.00 90.88 104 GLY A O 1
ATOM 794 N N . LYS A 1 105 ? 15.974 -13.989 -17.906 1.00 91.44 105 LYS A N 1
ATOM 795 C CA . LYS A 1 105 ? 15.927 -13.747 -19.352 1.00 91.44 105 LYS A CA 1
ATOM 796 C C . LYS A 1 105 ? 14.609 -14.235 -19.935 1.00 91.44 105 LYS A C 1
ATOM 798 O O . LYS A 1 105 ? 14.187 -15.356 -19.656 1.00 91.44 105 LYS A O 1
ATOM 803 N N . PHE A 1 106 ? 14.027 -13.425 -20.810 1.00 87.44 106 PHE A N 1
ATOM 804 C CA . PHE A 1 106 ? 12.779 -13.756 -21.474 1.00 87.44 106 PHE A CA 1
ATOM 805 C C . PHE A 1 106 ? 12.881 -13.604 -22.988 1.00 87.44 106 PHE A C 1
ATOM 807 O O . PHE A 1 106 ? 13.377 -12.600 -23.497 1.00 87.44 106 PHE A O 1
ATOM 814 N N . GLU A 1 107 ? 12.368 -14.599 -23.704 1.00 91.19 107 GLU A N 1
ATOM 815 C CA . GLU A 1 107 ? 12.261 -14.585 -25.159 1.00 91.19 107 GLU A CA 1
ATOM 816 C C . GLU A 1 107 ? 10.798 -14.400 -25.556 1.00 91.19 107 GLU A C 1
ATOM 818 O O . GLU A 1 107 ? 9.909 -15.099 -25.066 1.00 91.19 107 GLU A O 1
ATOM 823 N N . PHE A 1 108 ? 10.544 -13.469 -26.473 1.00 92.69 108 PHE A N 1
ATOM 824 C CA . PHE A 1 108 ? 9.203 -13.185 -26.970 1.00 92.69 108 PHE A CA 1
ATOM 825 C C . PHE A 1 108 ? 9.197 -12.940 -28.479 1.00 92.69 108 PHE A C 1
ATOM 827 O O . PHE A 1 108 ? 10.211 -12.515 -29.040 1.00 92.69 108 PHE A O 1
ATOM 834 N N . PRO A 1 109 ? 8.080 -13.235 -29.166 1.00 92.81 109 PRO A N 1
ATOM 835 C CA . PRO A 1 109 ? 7.965 -12.989 -30.596 1.00 92.81 109 PRO A CA 1
ATOM 836 C C . PRO A 1 109 ? 7.780 -11.494 -30.899 1.00 92.81 109 PRO A C 1
ATOM 838 O O . PRO A 1 109 ? 7.070 -10.786 -30.193 1.00 92.81 109 PRO A O 1
ATOM 841 N N . THR A 1 110 ? 8.369 -11.042 -32.001 1.00 93.75 110 THR A N 1
ATOM 842 C CA . THR A 1 110 ? 8.130 -9.748 -32.655 1.00 93.75 110 THR A CA 1
ATOM 843 C C . THR A 1 110 ? 7.632 -9.986 -34.087 1.00 93.75 110 THR A C 1
ATOM 845 O O . THR A 1 110 ? 7.590 -11.123 -34.572 1.00 93.75 110 THR A O 1
ATOM 848 N N . SER A 1 111 ? 7.286 -8.920 -34.816 1.00 90.25 111 SER A N 1
ATOM 849 C CA . SER A 1 111 ? 6.886 -9.020 -36.231 1.00 90.25 111 SER A CA 1
ATOM 850 C C . SER A 1 111 ? 8.002 -9.515 -37.167 1.00 90.25 111 SER A C 1
ATOM 852 O O . SER A 1 111 ? 7.722 -9.860 -38.316 1.00 90.25 111 SER A O 1
ATOM 854 N N . HIS A 1 112 ? 9.254 -9.575 -36.700 1.00 90.81 112 HIS A N 1
ATOM 855 C CA . HIS A 1 112 ? 10.411 -10.037 -37.474 1.00 90.81 112 HIS A CA 1
ATOM 856 C C . HIS A 1 112 ? 10.972 -11.389 -37.005 1.00 90.81 112 HIS A C 1
ATOM 858 O O . HIS A 1 112 ? 11.973 -11.853 -37.548 1.00 90.81 112 HIS A O 1
ATOM 864 N N . GLY A 1 113 ? 10.327 -12.048 -36.037 1.00 92.44 113 GLY A N 1
ATOM 865 C CA . GLY A 1 113 ? 10.798 -13.296 -35.429 1.00 92.44 113 GLY A CA 1
ATOM 866 C C . GLY A 1 113 ? 11.012 -13.145 -33.921 1.00 92.44 113 GLY A C 1
ATOM 867 O O . GLY A 1 113 ? 10.482 -12.215 -33.326 1.00 92.44 113 GLY A O 1
ATOM 868 N N . PRO A 1 114 ? 11.743 -14.054 -33.258 1.00 93.12 114 PRO A N 1
ATOM 869 C CA . PRO A 1 114 ? 12.073 -13.899 -31.842 1.00 93.12 114 PRO A CA 1
ATOM 870 C C . PRO A 1 114 ? 12.860 -12.605 -31.595 1.00 93.12 114 PRO A C 1
ATOM 872 O O . PRO A 1 114 ? 13.751 -12.276 -32.383 1.00 93.12 114 PRO A O 1
ATOM 875 N N . CYS A 1 115 ? 12.561 -11.895 -30.505 1.00 92.50 115 CYS A N 1
ATOM 876 C CA . CYS A 1 115 ? 13.335 -10.735 -30.071 1.00 92.50 115 CYS A CA 1
ATOM 877 C C . CYS A 1 115 ? 14.812 -11.128 -29.917 1.00 92.50 115 CYS A C 1
ATOM 879 O O . CYS A 1 115 ? 15.135 -12.099 -29.237 1.00 92.50 115 CYS A O 1
ATOM 881 N N . GLN A 1 116 ? 15.701 -10.390 -30.583 1.00 93.06 116 GLN A N 1
ATOM 882 C CA . GLN A 1 116 ? 17.147 -10.649 -30.560 1.00 93.06 116 GLN A CA 1
ATOM 883 C C . GLN A 1 116 ? 17.879 -9.805 -29.508 1.00 93.06 116 GLN A C 1
ATOM 885 O O . GLN A 1 116 ? 19.087 -9.952 -29.324 1.00 93.06 116 GLN A O 1
ATOM 890 N N . LEU A 1 117 ? 17.168 -8.891 -28.842 1.00 93.06 117 LEU A N 1
ATOM 891 C CA . LEU A 1 117 ? 17.728 -8.036 -27.805 1.00 93.06 117 LEU A CA 1
ATOM 892 C C . LEU A 1 117 ? 17.625 -8.719 -26.437 1.00 93.06 117 LEU A C 1
ATOM 894 O O . LEU A 1 117 ? 16.635 -9.404 -26.172 1.00 93.06 117 LEU A O 1
ATOM 898 N N . PRO A 1 118 ? 18.606 -8.516 -25.540 1.00 94.88 118 PRO A N 1
ATOM 899 C CA . PRO A 1 118 ? 18.477 -8.941 -24.156 1.00 94.88 118 PRO A CA 1
ATOM 900 C C . PRO A 1 118 ? 17.223 -8.342 -23.522 1.00 94.88 118 PRO A C 1
ATOM 902 O O . PRO A 1 118 ? 17.045 -7.122 -23.530 1.00 94.88 118 PRO A O 1
ATOM 905 N N . ALA A 1 119 ? 16.379 -9.201 -22.954 1.00 96.56 119 ALA A N 1
ATOM 906 C CA . ALA A 1 119 ? 15.177 -8.778 -22.260 1.00 96.56 119 ALA A CA 1
ATOM 907 C C . ALA A 1 119 ? 14.953 -9.550 -20.957 1.00 96.56 119 ALA A C 1
ATOM 909 O O . ALA A 1 119 ? 15.311 -10.730 -20.859 1.00 96.56 119 ALA A O 1
ATOM 910 N N . ARG A 1 120 ? 14.373 -8.874 -19.959 1.00 96.50 120 ARG A N 1
ATOM 911 C CA . ARG A 1 120 ? 14.040 -9.440 -18.641 1.00 96.50 120 ARG A CA 1
ATOM 912 C C . ARG A 1 120 ? 12.728 -8.894 -18.110 1.00 96.50 120 ARG A C 1
ATOM 914 O O . ARG A 1 120 ? 12.374 -7.754 -18.412 1.00 96.50 120 ARG A O 1
ATOM 921 N N . TYR A 1 121 ? 12.061 -9.695 -17.286 1.00 96.31 121 TYR A N 1
ATOM 922 C CA . TYR A 1 121 ? 10.918 -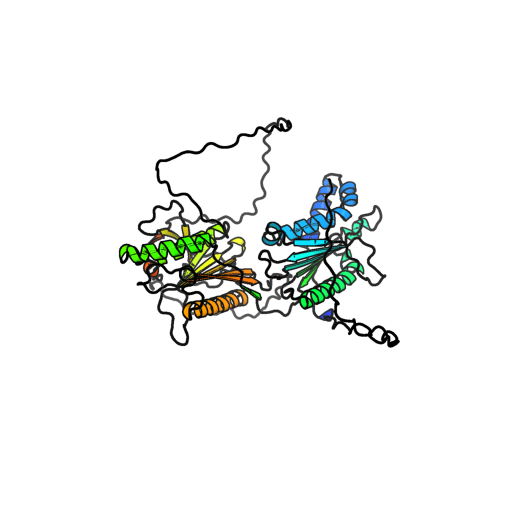9.243 -16.504 1.00 96.31 121 TYR A CA 1
ATOM 923 C C . TYR A 1 121 ? 11.303 -8.967 -15.062 1.00 96.31 121 TYR A C 1
ATOM 925 O O . TYR A 1 121 ? 11.999 -9.768 -14.442 1.00 96.31 121 TYR A O 1
ATOM 933 N N . PHE A 1 122 ? 10.738 -7.897 -14.523 1.00 97.88 122 PHE A N 1
ATOM 934 C CA . PHE A 1 122 ? 10.652 -7.664 -13.096 1.00 97.88 122 PHE A CA 1
ATOM 935 C C . PHE A 1 122 ? 9.192 -7.709 -12.664 1.00 97.88 122 PHE A C 1
ATOM 937 O O . PHE A 1 122 ? 8.317 -7.167 -13.342 1.00 97.88 122 PHE A O 1
ATOM 944 N N . VAL A 1 123 ? 8.937 -8.372 -11.546 1.00 97.38 123 VAL A N 1
ATOM 945 C CA . VAL A 1 123 ? 7.607 -8.519 -10.954 1.00 97.38 123 VAL A CA 1
ATOM 946 C C . VAL A 1 123 ? 7.642 -7.842 -9.595 1.00 97.38 123 VAL A C 1
ATOM 948 O O . VAL A 1 123 ? 8.468 -8.203 -8.767 1.00 97.38 123 VAL A O 1
ATOM 951 N N . THR A 1 124 ? 6.759 -6.876 -9.362 1.00 97.44 124 THR A N 1
ATOM 952 C CA . THR A 1 124 ? 6.621 -6.193 -8.070 1.00 97.44 124 THR A CA 1
ATOM 953 C C . THR A 1 124 ? 5.383 -6.721 -7.364 1.00 97.44 124 THR A C 1
ATOM 955 O O . THR A 1 124 ? 4.257 -6.306 -7.663 1.00 97.44 124 THR A O 1
ATOM 958 N N . LEU A 1 125 ? 5.593 -7.661 -6.446 1.00 95.81 125 LEU A N 1
ATOM 959 C CA . LEU A 1 125 ? 4.545 -8.207 -5.594 1.00 95.81 125 LEU A CA 1
ATOM 960 C C . LEU A 1 125 ? 4.358 -7.337 -4.356 1.00 95.81 125 LEU A C 1
ATOM 962 O O . LEU A 1 125 ? 5.268 -6.634 -3.903 1.00 95.81 125 LEU A O 1
ATOM 966 N N . ASP A 1 126 ? 3.157 -7.390 -3.805 1.00 94.25 126 ASP A N 1
ATOM 967 C CA . ASP A 1 126 ? 2.820 -6.639 -2.616 1.00 94.25 126 ASP A CA 1
ATOM 968 C C . ASP A 1 126 ? 3.689 -7.042 -1.408 1.00 94.25 126 ASP A C 1
ATOM 970 O O . ASP A 1 126 ? 4.015 -8.207 -1.195 1.00 94.25 126 ASP A O 1
ATOM 974 N N . ASP A 1 127 ? 4.058 -6.047 -0.606 1.00 93.31 127 ASP A N 1
ATOM 975 C CA . ASP A 1 127 ? 4.956 -6.155 0.550 1.00 93.31 127 ASP A CA 1
ATOM 976 C C . ASP A 1 127 ? 4.410 -7.034 1.687 1.00 93.31 127 ASP A C 1
ATOM 978 O O . ASP A 1 127 ? 5.183 -7.580 2.469 1.00 93.31 127 ASP A O 1
ATOM 982 N N . ASP A 1 128 ? 3.090 -7.229 1.739 1.00 91.62 128 ASP A N 1
ATOM 983 C CA . ASP A 1 128 ? 2.426 -8.094 2.721 1.00 91.62 128 ASP A CA 1
ATOM 984 C C . ASP A 1 128 ? 2.191 -9.526 2.176 1.00 91.62 128 ASP A C 1
ATOM 986 O O . ASP A 1 128 ? 1.520 -10.326 2.826 1.00 91.62 128 ASP A O 1
ATOM 990 N N . GLN A 1 129 ? 2.722 -9.857 0.987 1.00 89.31 129 GLN A N 1
ATOM 991 C CA . GLN A 1 129 ? 2.630 -11.178 0.341 1.00 89.31 129 GLN A CA 1
ATOM 992 C C . GLN A 1 129 ? 1.194 -11.714 0.205 1.00 89.31 129 GLN A C 1
ATOM 994 O O . GLN A 1 129 ? 0.940 -12.917 0.281 1.00 89.31 129 GLN A O 1
ATOM 999 N N . THR A 1 130 ? 0.233 -10.823 -0.033 1.00 89.75 130 THR A N 1
ATOM 1000 C CA . THR A 1 130 ? -1.178 -11.178 -0.234 1.00 89.75 130 THR A CA 1
ATOM 1001 C C . THR A 1 130 ? -1.464 -11.788 -1.609 1.00 89.75 130 THR A C 1
ATOM 1003 O O . THR A 1 130 ? -2.593 -12.199 -1.881 1.00 89.75 130 THR A O 1
ATOM 1006 N N . GLY A 1 131 ? -0.453 -11.859 -2.481 1.00 90.38 131 GLY A N 1
ATOM 1007 C CA . GLY A 1 131 ? -0.581 -12.355 -3.850 1.00 90.38 131 GLY A CA 1
ATOM 1008 C C . GLY A 1 131 ? -1.102 -11.290 -4.814 1.00 90.38 131 GLY A C 1
ATOM 1009 O O . GLY A 1 131 ? -1.614 -11.625 -5.887 1.00 90.38 131 GLY A O 1
ATOM 1010 N N . LEU A 1 132 ? -0.997 -10.012 -4.439 1.00 94.31 132 LEU A N 1
ATOM 1011 C CA . LEU A 1 132 ? -1.356 -8.888 -5.290 1.00 94.31 132 LEU A CA 1
ATOM 1012 C C . LEU A 1 132 ? -0.135 -8.417 -6.082 1.00 94.31 132 LEU A C 1
ATOM 1014 O O . LEU A 1 132 ? 0.947 -8.208 -5.538 1.00 94.31 132 LEU A O 1
ATOM 1018 N N . LEU A 1 133 ? -0.324 -8.227 -7.385 1.00 95.69 133 LEU A N 1
ATOM 1019 C CA . LEU A 1 133 ? 0.699 -7.702 -8.276 1.00 95.69 133 LEU A CA 1
ATOM 1020 C C . LEU A 1 133 ? 0.514 -6.193 -8.456 1.00 95.69 133 LEU A C 1
ATOM 1022 O O . LEU A 1 133 ? -0.502 -5.761 -9.002 1.00 95.69 133 LEU A O 1
ATOM 1026 N N . TYR A 1 134 ? 1.508 -5.399 -8.051 1.00 93.81 134 TYR A N 1
ATOM 1027 C CA . TYR A 1 134 ? 1.510 -3.955 -8.302 1.00 93.81 134 TYR A CA 1
ATOM 1028 C C . TYR A 1 134 ? 2.005 -3.617 -9.700 1.00 93.81 134 TYR A C 1
ATOM 1030 O O . TYR A 1 134 ? 1.378 -2.816 -10.393 1.00 93.81 134 TYR A O 1
ATOM 1038 N N . SER A 1 135 ? 3.112 -4.222 -10.131 1.00 95.81 135 SER A N 1
ATOM 1039 C CA . SER A 1 135 ? 3.667 -3.939 -11.450 1.00 95.81 135 SER A CA 1
ATOM 1040 C C . SER A 1 135 ? 4.379 -5.128 -12.089 1.00 95.81 135 SER A C 1
ATOM 1042 O O . SER A 1 135 ? 4.998 -5.953 -11.419 1.00 95.81 135 SER A O 1
ATOM 1044 N N . LEU A 1 136 ? 4.279 -5.206 -13.416 1.00 97.50 136 LEU A N 1
ATOM 1045 C CA . LEU A 1 136 ? 5.072 -6.076 -14.277 1.00 97.50 136 LEU A CA 1
ATOM 1046 C C . LEU A 1 136 ? 5.883 -5.193 -15.224 1.00 97.50 136 LEU A C 1
ATOM 1048 O O . LEU A 1 136 ? 5.320 -4.518 -16.085 1.00 97.50 136 LEU A O 1
ATOM 1052 N N . ALA A 1 137 ? 7.203 -5.216 -15.092 1.00 97.94 137 ALA A N 1
ATOM 1053 C CA . ALA A 1 137 ? 8.110 -4.452 -15.935 1.00 97.94 137 ALA A CA 1
ATOM 1054 C C . ALA A 1 137 ? 8.855 -5.369 -16.908 1.00 97.94 137 ALA A C 1
ATOM 1056 O O . ALA A 1 137 ? 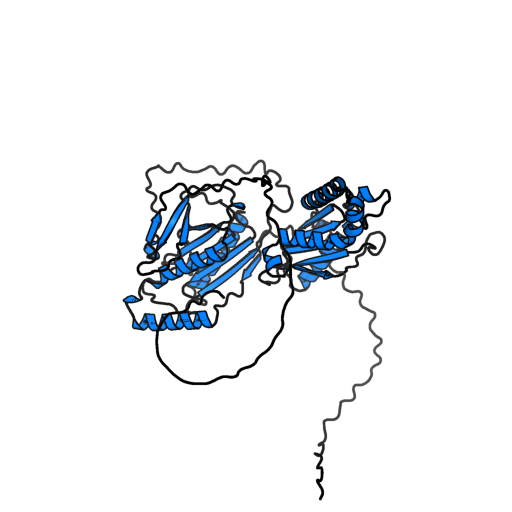9.500 -6.324 -16.490 1.00 97.94 137 ALA A O 1
ATOM 1057 N N . LEU A 1 138 ? 8.809 -5.066 -18.202 1.00 98.06 138 LEU A N 1
ATOM 1058 C CA . LEU A 1 138 ? 9.656 -5.664 -19.230 1.00 98.06 138 LEU A CA 1
ATOM 1059 C C . LEU A 1 138 ? 10.765 -4.684 -19.596 1.00 98.06 138 LEU A C 1
ATOM 1061 O O . LEU A 1 138 ? 10.493 -3.575 -20.043 1.00 98.06 138 LEU A O 1
ATOM 1065 N N . VAL A 1 139 ? 12.015 -5.106 -19.469 1.00 97.94 139 VAL A N 1
ATOM 1066 C CA . VAL A 1 139 ? 13.172 -4.312 -19.889 1.00 97.94 139 VAL A CA 1
ATOM 1067 C C . VAL A 1 139 ? 13.750 -4.928 -21.142 1.00 97.94 139 VAL A C 1
ATOM 1069 O O . VAL A 1 139 ? 14.105 -6.102 -21.126 1.00 97.94 139 VAL A O 1
ATOM 1072 N N . ILE A 1 140 ? 13.856 -4.144 -22.211 1.00 96.62 140 ILE A N 1
ATOM 1073 C CA . ILE A 1 140 ? 14.478 -4.517 -23.481 1.00 96.62 140 ILE A CA 1
ATOM 1074 C C . ILE A 1 140 ? 15.718 -3.637 -23.630 1.00 96.62 140 ILE A C 1
ATOM 1076 O O . ILE A 1 140 ? 15.607 -2.422 -23.767 1.00 96.62 140 ILE A O 1
ATOM 1080 N N . ALA A 1 141 ? 16.906 -4.234 -23.582 1.00 94.31 141 ALA A N 1
ATOM 1081 C CA . ALA A 1 141 ? 18.165 -3.498 -23.498 1.00 94.31 141 ALA A CA 1
ATOM 1082 C C . ALA A 1 141 ? 18.908 -3.485 -24.853 1.00 94.31 141 ALA A C 1
ATOM 1084 O O . ALA A 1 141 ? 19.703 -4.393 -25.131 1.00 94.31 141 ALA A O 1
ATOM 1085 N N . PRO A 1 142 ? 18.673 -2.490 -25.736 1.00 91.19 142 PRO A N 1
ATOM 1086 C CA . PRO A 1 142 ? 19.414 -2.369 -26.986 1.00 91.19 142 PRO A CA 1
ATOM 1087 C C . PRO A 1 142 ? 20.873 -1.954 -26.724 1.00 91.19 142 PRO A C 1
ATOM 1089 O O . PRO A 1 142 ? 21.137 -1.143 -25.835 1.00 91.19 142 PRO A O 1
ATOM 1092 N N . PRO A 1 143 ? 21.844 -2.458 -27.506 1.00 86.88 143 PRO A N 1
ATOM 1093 C CA . PRO A 1 143 ? 23.220 -1.990 -27.413 1.00 86.88 143 PRO A CA 1
ATOM 1094 C C . PRO A 1 143 ? 23.359 -0.589 -28.031 1.00 86.88 143 PRO A C 1
ATOM 1096 O O . PRO A 1 143 ? 22.909 -0.349 -29.153 1.00 86.88 143 PRO A O 1
ATOM 1099 N N . LEU A 1 144 ? 24.065 0.321 -27.355 1.00 83.69 144 LEU A N 1
ATOM 1100 C CA . LEU A 1 144 ? 24.356 1.669 -27.863 1.00 83.69 144 LEU A CA 1
ATOM 1101 C C . LEU A 1 144 ? 25.655 1.686 -28.705 1.00 83.69 144 LEU A C 1
ATOM 1103 O O . LEU A 1 144 ? 26.655 2.298 -28.332 1.00 83.69 144 LEU A O 1
ATOM 1107 N N . LYS A 1 145 ? 25.678 0.983 -29.847 1.00 67.44 145 LYS A N 1
ATOM 1108 C CA . LYS A 1 145 ? 26.878 0.838 -30.718 1.00 67.44 145 LYS A CA 1
ATOM 1109 C C . LYS A 1 145 ? 27.253 2.126 -31.453 1.00 67.44 145 LYS A C 1
ATOM 1111 O O . LYS A 1 145 ? 26.346 2.829 -31.840 1.00 67.44 145 LYS A O 1
ATOM 1116 N N . GLU A 1 146 ? 28.540 2.372 -31.734 1.00 57.06 146 GLU A N 1
ATOM 1117 C CA . GLU A 1 146 ? 29.145 3.607 -32.312 1.00 57.06 146 GLU A CA 1
ATOM 1118 C C . GLU A 1 146 ? 28.570 4.200 -33.626 1.00 57.06 146 GLU A C 1
ATOM 1120 O O . GLU A 1 146 ? 29.005 5.275 -34.032 1.00 57.06 146 GLU A O 1
ATOM 1125 N N . GLU A 1 147 ? 27.577 3.591 -34.276 1.00 57.50 147 GLU A N 1
ATOM 1126 C CA . GLU A 1 147 ? 27.007 4.079 -35.546 1.00 57.50 147 GLU A CA 1
ATOM 1127 C C . GLU A 1 147 ? 25.714 4.911 -35.377 1.00 57.50 147 GLU A C 1
ATOM 1129 O O . GLU A 1 147 ? 25.252 5.169 -34.268 1.00 57.50 147 GLU A O 1
ATOM 1134 N N . ALA A 1 148 ? 25.131 5.367 -36.497 1.00 53.44 148 ALA A N 1
ATOM 1135 C CA . ALA A 1 148 ? 23.991 6.294 -36.606 1.00 53.44 148 ALA A CA 1
ATOM 1136 C C . ALA A 1 148 ? 22.779 6.000 -35.688 1.00 53.44 148 ALA A C 1
ATOM 1138 O O . ALA A 1 148 ? 22.023 6.920 -35.365 1.00 53.44 148 ALA A O 1
ATOM 1139 N N . ASP A 1 149 ? 22.638 4.762 -35.212 1.00 54.44 149 ASP A N 1
ATOM 1140 C CA . ASP A 1 149 ? 21.578 4.302 -34.313 1.00 54.44 149 ASP A CA 1
ATOM 1141 C C . ASP A 1 149 ? 21.755 4.753 -32.842 1.00 54.44 149 ASP A C 1
ATOM 1143 O O . ASP A 1 149 ? 20.817 4.635 -32.056 1.00 54.44 149 ASP A O 1
ATOM 1147 N N . GLN A 1 150 ? 22.902 5.327 -32.434 1.00 55.38 150 GLN A N 1
ATOM 1148 C CA . GLN A 1 150 ? 23.108 5.800 -31.042 1.00 55.38 150 GLN A CA 1
ATOM 1149 C C . GLN A 1 150 ? 22.149 6.901 -30.628 1.00 55.38 150 GLN A C 1
ATOM 1151 O O . GLN A 1 150 ? 21.643 6.911 -29.507 1.00 55.38 150 GLN A O 1
ATOM 1156 N N . LYS A 1 151 ? 21.930 7.860 -31.533 1.00 59.44 151 LYS A N 1
ATOM 1157 C CA . LYS A 1 151 ? 20.977 8.934 -31.276 1.00 59.44 151 LYS A CA 1
ATOM 1158 C C . LYS A 1 151 ? 19.560 8.398 -31.267 1.00 59.44 151 LYS A C 1
ATOM 1160 O O . LYS A 1 151 ? 18.744 9.009 -30.600 1.00 59.44 151 LYS A O 1
ATOM 1165 N N . LEU A 1 152 ? 19.274 7.291 -31.956 1.00 66.44 152 LEU A N 1
ATOM 1166 C CA . LEU A 1 152 ? 17.937 6.720 -31.987 1.00 66.44 152 LEU A CA 1
ATOM 1167 C C . LEU A 1 152 ? 17.536 6.330 -30.562 1.00 66.44 152 LEU A C 1
ATOM 1169 O O . LEU A 1 152 ? 16.726 7.033 -29.985 1.00 66.44 152 LEU A O 1
ATOM 1173 N N . TRP A 1 153 ? 18.204 5.358 -29.936 1.00 81.81 153 TRP A N 1
ATOM 1174 C CA . TRP A 1 153 ? 17.763 4.776 -28.655 1.00 81.81 153 TRP A CA 1
ATOM 1175 C C . TRP A 1 153 ? 17.827 5.689 -27.430 1.00 81.81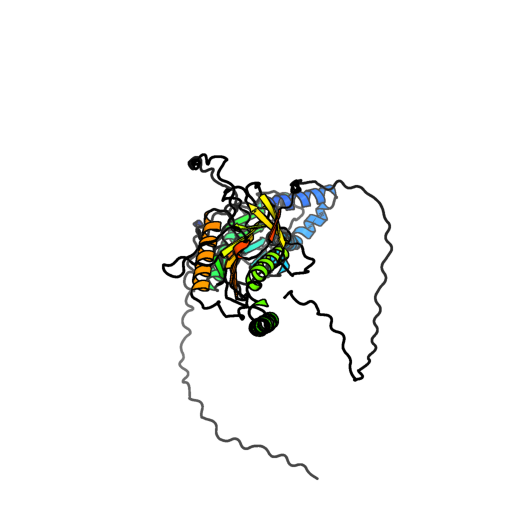 153 TRP A C 1
ATOM 1177 O O . TRP A 1 153 ? 17.176 5.397 -26.431 1.00 81.81 153 TRP A O 1
ATOM 1187 N N . LEU A 1 154 ? 18.616 6.763 -27.483 1.00 83.56 154 LEU A N 1
ATOM 1188 C CA . LEU A 1 154 ? 18.657 7.778 -26.427 1.00 83.56 154 LEU A CA 1
ATOM 1189 C C . LEU A 1 154 ? 17.698 8.946 -26.695 1.00 83.56 154 LEU A C 1
ATOM 1191 O O . LEU A 1 154 ? 17.379 9.691 -25.772 1.00 83.56 154 LEU A O 1
ATOM 1195 N N . THR A 1 155 ? 17.171 9.089 -27.914 1.00 84.81 155 THR A N 1
ATOM 1196 C CA . THR A 1 155 ? 16.146 10.095 -28.217 1.00 84.81 155 THR A CA 1
ATOM 1197 C C . THR A 1 155 ? 14.775 9.585 -27.795 1.00 84.81 155 THR A C 1
ATOM 1199 O O . THR A 1 155 ? 14.326 8.537 -28.259 1.00 84.81 155 THR A O 1
ATOM 1202 N N . ALA A 1 156 ? 14.092 10.367 -26.959 1.00 86.75 156 ALA A N 1
ATOM 1203 C CA . ALA A 1 156 ? 12.722 10.084 -26.549 1.00 86.75 156 ALA A CA 1
ATOM 1204 C C . ALA A 1 156 ? 11.788 9.945 -27.766 1.00 86.75 156 ALA A C 1
ATOM 1206 O O . ALA A 1 156 ? 11.816 10.753 -28.698 1.00 86.75 156 ALA A O 1
ATOM 1207 N N . GLY A 1 157 ? 10.945 8.922 -27.741 1.00 87.19 157 GLY A N 1
ATOM 1208 C CA . GLY A 1 157 ? 9.976 8.556 -28.764 1.00 87.19 157 GLY A CA 1
ATOM 1209 C C . GLY A 1 157 ? 10.493 7.590 -29.834 1.00 87.19 157 GLY A C 1
ATOM 1210 O O . GLY A 1 157 ? 9.713 7.135 -30.674 1.00 87.19 157 GLY A O 1
ATOM 1211 N N . SER A 1 158 ? 11.789 7.286 -29.845 1.00 88.06 158 SER A N 1
ATOM 1212 C CA . SER A 1 158 ? 12.437 6.506 -30.903 1.00 88.06 158 SER A CA 1
ATOM 1213 C C . SER A 1 158 ? 12.062 5.023 -30.906 1.00 88.06 158 SER A C 1
ATOM 1215 O O . SER A 1 158 ? 11.925 4.428 -31.978 1.00 88.06 158 SER A O 1
ATOM 1217 N N . ALA A 1 159 ? 11.877 4.424 -29.729 1.00 89.44 159 ALA A N 1
ATOM 1218 C CA . ALA A 1 159 ? 11.627 3.000 -29.567 1.00 89.44 159 ALA A CA 1
ATOM 1219 C C . ALA A 1 159 ? 10.131 2.663 -29.587 1.00 89.44 159 ALA A C 1
ATOM 1221 O O . ALA A 1 159 ? 9.771 1.516 -29.853 1.00 89.44 159 ALA A O 1
ATOM 1222 N N . LEU A 1 160 ? 9.251 3.652 -29.378 1.00 89.62 160 LEU A N 1
ATOM 1223 C CA . LEU A 1 160 ? 7.804 3.459 -29.189 1.00 89.62 160 LEU A CA 1
ATOM 1224 C C . LEU A 1 160 ? 7.116 2.658 -30.306 1.00 89.62 160 LEU A C 1
ATOM 1226 O O . LEU A 1 160 ? 6.142 1.954 -30.057 1.00 89.62 160 LEU A O 1
ATOM 1230 N N . ASN A 1 161 ? 7.611 2.755 -31.542 1.00 89.88 161 ASN A N 1
ATOM 1231 C CA . ASN A 1 161 ? 7.014 2.091 -32.705 1.00 89.88 161 ASN A CA 1
ATOM 1232 C C . ASN A 1 161 ? 7.756 0.826 -33.155 1.00 89.88 161 ASN A C 1
ATOM 1234 O O . ASN A 1 161 ? 7.428 0.270 -34.209 1.00 89.88 161 ASN A O 1
ATOM 1238 N N . THR A 1 162 ? 8.745 0.375 -32.386 1.00 92.88 162 THR A N 1
ATOM 1239 C CA . THR A 1 162 ? 9.557 -0.789 -32.744 1.00 92.88 162 THR A CA 1
ATOM 1240 C C . THR A 1 162 ? 8.773 -2.103 -32.645 1.00 92.88 162 THR A C 1
ATOM 1242 O O . THR A 1 162 ? 7.836 -2.226 -31.846 1.00 92.88 162 THR A O 1
ATOM 1245 N N . PRO A 1 163 ? 9.148 -3.116 -33.447 1.00 94.56 163 PRO A N 1
ATOM 1246 C CA . PRO A 1 163 ? 8.665 -4.488 -33.298 1.00 94.56 163 PRO A CA 1
ATOM 1247 C C . PRO A 1 163 ? 8.839 -5.051 -31.885 1.00 94.56 163 PRO A C 1
ATOM 1249 O O . PRO A 1 163 ? 8.005 -5.834 -31.437 1.00 94.56 163 PRO A O 1
ATOM 1252 N N . GLU A 1 164 ? 9.911 -4.665 -31.195 1.00 95.62 164 GLU A N 1
ATOM 1253 C CA . GLU A 1 164 ? 10.264 -5.127 -29.858 1.00 95.62 164 GLU A CA 1
ATOM 1254 C C . GLU A 1 164 ? 9.310 -4.579 -28.793 1.00 95.62 164 GLU A C 1
ATOM 1256 O O . GLU A 1 164 ? 8.791 -5.370 -28.009 1.00 95.62 164 GLU A O 1
ATOM 1261 N N . ILE A 1 165 ? 8.997 -3.275 -28.799 1.00 95.44 165 ILE A N 1
ATOM 1262 C CA . ILE A 1 165 ? 7.976 -2.717 -27.895 1.00 95.44 165 ILE A CA 1
ATOM 1263 C C . ILE A 1 165 ? 6.623 -3.389 -28.143 1.00 95.44 165 ILE A C 1
ATOM 1265 O O . ILE A 1 165 ? 6.010 -3.878 -27.198 1.00 95.44 165 ILE A O 1
ATOM 1269 N N . LYS A 1 166 ? 6.183 -3.501 -29.404 1.00 94.88 166 LYS A N 1
ATOM 1270 C CA . LYS A 1 166 ? 4.887 -4.120 -29.740 1.00 94.88 166 LYS A CA 1
ATOM 1271 C C . LYS A 1 166 ? 4.812 -5.593 -29.338 1.00 94.88 166 LYS A C 1
ATOM 1273 O O . LYS A 1 166 ? 3.835 -6.021 -28.732 1.00 94.88 166 LYS A O 1
ATOM 1278 N N . GLY A 1 167 ? 5.854 -6.371 -29.633 1.00 95.38 167 GLY A N 1
ATOM 1279 C CA . GLY A 1 167 ? 5.949 -7.764 -29.190 1.00 95.38 167 GLY A CA 1
ATOM 1280 C C . GLY A 1 167 ? 5.970 -7.880 -27.664 1.00 95.38 167 GLY A C 1
ATOM 1281 O O . GLY A 1 167 ? 5.331 -8.767 -27.099 1.00 95.38 167 GLY A O 1
ATOM 1282 N N . GLY A 1 168 ? 6.644 -6.943 -26.992 1.00 96.00 168 GLY A N 1
ATOM 1283 C CA . GLY A 1 168 ? 6.679 -6.832 -25.540 1.00 96.00 168 GLY A CA 1
ATOM 1284 C C . GLY A 1 168 ? 5.300 -6.576 -24.933 1.00 96.00 168 GLY A C 1
ATOM 1285 O O . GLY A 1 168 ? 4.934 -7.261 -23.984 1.00 96.00 168 GLY A O 1
ATOM 1286 N N . GLN A 1 169 ? 4.510 -5.666 -25.515 1.00 95.69 169 GLN A N 1
ATOM 1287 C CA . GLN A 1 169 ? 3.130 -5.369 -25.100 1.00 95.69 169 GLN A CA 1
ATOM 1288 C C . GLN A 1 169 ? 2.249 -6.620 -25.140 1.00 95.69 169 GLN A C 1
ATOM 1290 O O . GLN A 1 169 ? 1.549 -6.932 -24.183 1.00 95.69 169 GLN A O 1
ATOM 1295 N N . GLN A 1 170 ? 2.323 -7.394 -26.221 1.00 93.31 170 GLN A N 1
ATOM 1296 C CA . GLN A 1 170 ? 1.556 -8.636 -26.338 1.00 93.31 170 GLN A CA 1
ATOM 1297 C C . GLN A 1 170 ? 2.021 -9.692 -25.327 1.00 93.31 170 GLN A C 1
ATOM 1299 O O . GLN A 1 170 ? 1.215 -10.411 -24.728 1.00 93.31 170 GLN A O 1
ATOM 1304 N N . ALA A 1 171 ? 3.336 -9.802 -25.132 1.00 93.88 171 ALA A N 1
ATOM 1305 C CA . ALA A 1 171 ? 3.926 -10.796 -24.251 1.00 93.88 171 ALA A CA 1
ATOM 1306 C C . ALA A 1 171 ? 3.632 -10.528 -22.766 1.00 93.88 171 ALA A C 1
ATOM 1308 O O . ALA A 1 171 ? 3.295 -11.472 -22.047 1.00 93.88 171 ALA A O 1
ATOM 1309 N N . THR A 1 172 ? 3.703 -9.269 -22.323 1.00 95.31 172 THR A N 1
ATOM 1310 C CA . THR A 1 172 ? 3.399 -8.858 -20.944 1.00 95.31 172 THR A CA 1
ATOM 1311 C C . THR A 1 172 ? 1.934 -9.114 -20.600 1.00 95.31 172 THR A C 1
ATOM 1313 O O . THR A 1 172 ? 1.645 -9.768 -19.598 1.00 95.31 172 THR A O 1
ATOM 1316 N N . LEU A 1 173 ? 0.997 -8.695 -21.458 1.00 94.12 173 LEU A N 1
ATOM 1317 C CA . LEU A 1 173 ? -0.441 -8.913 -21.251 1.00 94.12 173 LEU A CA 1
ATOM 1318 C C . LEU A 1 173 ? -0.790 -10.405 -21.202 1.00 94.12 173 LEU A C 1
ATOM 1320 O O . LEU A 1 173 ? -1.594 -10.850 -20.376 1.00 94.12 173 LEU A O 1
ATOM 1324 N N . ARG A 1 174 ? -0.144 -11.215 -22.049 1.00 92.56 174 ARG A N 1
ATOM 1325 C CA . ARG A 1 174 ? -0.297 -12.672 -22.012 1.00 92.56 174 ARG A CA 1
ATOM 1326 C C . ARG A 1 174 ? 0.245 -13.267 -20.714 1.00 92.56 174 ARG A C 1
ATOM 1328 O O . ARG A 1 174 ? -0.388 -14.173 -20.173 1.00 92.56 174 ARG A O 1
ATOM 1335 N N . LEU A 1 175 ? 1.393 -12.795 -20.228 1.00 94.38 175 LEU A N 1
ATOM 1336 C CA . LEU A 1 175 ? 1.961 -13.252 -18.960 1.00 94.38 175 LEU A CA 1
ATOM 1337 C C . LEU A 1 175 ? 1.027 -12.922 -17.791 1.00 94.38 175 LEU A C 1
ATOM 1339 O O . LEU A 1 175 ? 0.727 -13.812 -16.999 1.00 94.38 175 LEU A O 1
ATOM 1343 N N . LEU A 1 176 ? 0.476 -11.710 -17.740 1.00 93.81 176 LEU A N 1
ATOM 1344 C CA . LEU A 1 176 ? -0.517 -11.332 -16.730 1.00 93.81 176 LEU A CA 1
ATOM 1345 C C . LEU A 1 176 ? -1.780 -12.185 -16.796 1.00 93.81 176 LEU A C 1
ATOM 1347 O O . LEU A 1 176 ? -2.262 -12.647 -15.767 1.00 93.81 176 LEU A O 1
ATOM 1351 N N . SER A 1 177 ? -2.265 -12.489 -18.000 1.00 92.31 177 SER A N 1
ATOM 1352 C CA . SER A 1 177 ? -3.396 -13.408 -18.185 1.00 92.31 177 SER A CA 1
ATOM 1353 C C . SER A 1 177 ? -3.108 -14.815 -17.643 1.00 92.31 177 SER A C 1
ATOM 1355 O O . SER A 1 177 ? -4.019 -15.518 -17.208 1.00 92.31 177 SER A O 1
ATOM 1357 N N . LEU A 1 178 ? -1.851 -15.269 -17.713 1.00 93.38 178 LEU A N 1
ATOM 1358 C CA . LEU A 1 178 ? -1.425 -16.549 -17.143 1.00 93.38 178 LEU A CA 1
ATOM 1359 C C . LEU A 1 178 ? -1.304 -16.469 -15.619 1.00 93.38 178 LEU A C 1
ATOM 1361 O O . LEU A 1 178 ? -1.772 -17.381 -14.945 1.00 93.38 178 LEU A O 1
ATOM 1365 N N . MET A 1 179 ? -0.744 -15.381 -15.085 1.00 94.56 179 MET A N 1
ATOM 1366 C CA . MET A 1 179 ? -0.667 -15.125 -13.642 1.00 94.56 179 MET A CA 1
ATOM 1367 C C . MET A 1 179 ? -2.063 -15.064 -13.012 1.00 94.56 179 MET A C 1
ATOM 1369 O O . MET A 1 179 ? -2.305 -15.719 -12.005 1.00 94.56 179 MET A O 1
ATOM 1373 N N . GLN A 1 180 ? -3.014 -14.388 -13.662 1.00 93.12 180 GLN A N 1
ATOM 1374 C CA . GLN A 1 180 ? -4.410 -14.324 -13.225 1.00 93.12 180 GLN A CA 1
ATOM 1375 C C . GLN A 1 180 ? -5.068 -15.709 -13.143 1.00 93.12 180 GLN A C 1
ATOM 1377 O O . GLN A 1 180 ? -5.868 -15.969 -12.251 1.00 93.12 180 GLN A O 1
ATOM 1382 N N . LYS A 1 181 ? -4.731 -16.618 -14.068 1.00 92.25 181 LYS A N 1
ATOM 1383 C CA . LYS A 1 181 ? -5.199 -18.017 -14.037 1.00 92.25 181 LYS A CA 1
ATOM 1384 C C . LYS A 1 181 ? -4.509 -18.859 -12.965 1.00 92.25 181 LYS A C 1
ATOM 1386 O O . LYS A 1 181 ? -5.010 -19.931 -12.647 1.00 92.25 181 LYS A O 1
ATOM 1391 N N . GLY A 1 182 ? -3.359 -18.407 -12.474 1.00 91.94 182 GLY A N 1
ATOM 1392 C CA . GLY A 1 182 ? -2.617 -18.995 -11.362 1.00 91.94 182 GLY A CA 1
ATOM 1393 C C . GLY A 1 182 ? -2.931 -18.339 -10.017 1.00 91.94 182 GLY A C 1
ATOM 1394 O O . GLY A 1 182 ? -2.069 -18.351 -9.149 1.00 91.94 182 GLY A O 1
ATOM 1395 N N . ASP A 1 183 ? -4.120 -17.745 -9.871 1.00 89.75 183 ASP A N 1
ATOM 1396 C CA . ASP A 1 183 ? -4.626 -17.103 -8.649 1.00 89.75 183 ASP A CA 1
ATOM 1397 C C . ASP A 1 183 ? -3.854 -15.856 -8.166 1.00 89.75 183 ASP A C 1
ATOM 1399 O O . ASP A 1 183 ? -4.058 -15.396 -7.045 1.00 89.75 183 ASP A O 1
ATOM 1403 N N . VAL A 1 184 ? -3.023 -15.239 -9.016 1.00 93.88 184 VAL A N 1
ATOM 1404 C CA . VAL A 1 184 ? -2.413 -13.930 -8.717 1.00 93.88 184 VAL A CA 1
ATOM 1405 C C . VAL A 1 184 ? -3.430 -12.817 -8.970 1.00 93.88 184 VAL A C 1
ATOM 1407 O O . VAL A 1 184 ? -4.038 -12.740 -10.044 1.00 93.88 184 VAL A O 1
ATOM 1410 N N . ASN A 1 185 ? -3.592 -11.898 -8.016 1.00 94.00 185 ASN A N 1
ATOM 1411 C CA . ASN A 1 185 ? -4.464 -10.744 -8.201 1.00 94.00 185 ASN A CA 1
ATOM 1412 C C . ASN A 1 185 ? -3.755 -9.648 -9.011 1.00 94.00 185 ASN A C 1
ATOM 1414 O O . ASN A 1 185 ? -2.964 -8.870 -8.483 1.00 94.00 185 ASN A O 1
ATOM 1418 N N . VAL A 1 186 ? -4.086 -9.573 -10.300 1.00 94.38 186 VAL A N 1
ATOM 1419 C CA . VAL A 1 186 ? -3.523 -8.610 -11.263 1.00 94.38 186 VAL A CA 1
ATOM 1420 C C . VAL A 1 186 ? -4.465 -7.443 -11.594 1.00 94.38 186 VAL A C 1
ATOM 1422 O O . VAL A 1 186 ? -4.179 -6.667 -12.502 1.00 94.38 186 VAL A O 1
ATOM 1425 N N . LYS A 1 187 ? -5.600 -7.297 -10.891 1.00 90.94 187 LYS A N 1
ATOM 1426 C CA . LYS A 1 187 ? -6.643 -6.296 -11.219 1.00 90.94 187 LYS A CA 1
ATOM 1427 C C . LYS A 1 187 ? -6.134 -4.852 -11.218 1.00 90.94 187 LYS A C 1
ATOM 1429 O O . LYS A 1 187 ? -6.632 -4.013 -11.961 1.00 90.94 187 LYS A O 1
ATOM 1434 N N . HIS A 1 188 ? -5.149 -4.574 -10.371 1.00 90.88 188 HIS A N 1
ATOM 1435 C CA . HIS A 1 188 ? -4.555 -3.248 -10.193 1.00 90.88 188 HIS A CA 1
ATOM 1436 C C . HIS A 1 188 ? -3.142 -3.151 -10.783 1.00 90.88 188 HIS A C 1
ATOM 1438 O O . HIS A 1 188 ? -2.457 -2.159 -10.556 1.00 90.88 188 HIS A O 1
ATOM 1444 N N . ALA A 1 189 ? -2.697 -4.172 -11.526 1.00 93.44 189 ALA A N 1
ATOM 1445 C CA . ALA A 1 189 ? -1.329 -4.245 -12.016 1.00 93.44 189 ALA A CA 1
ATOM 1446 C C . ALA A 1 189 ? -1.058 -3.198 -13.106 1.00 93.44 189 ALA A C 1
ATOM 1448 O O . ALA A 1 189 ? -1.806 -3.072 -14.086 1.00 93.44 189 ALA A O 1
ATOM 1449 N N . LEU A 1 190 ? 0.061 -2.495 -12.952 1.00 93.88 190 LEU A N 1
ATOM 1450 C CA . LEU A 1 190 ? 0.655 -1.658 -13.986 1.00 93.88 190 LEU A CA 1
ATOM 1451 C C . LEU A 1 190 ? 1.642 -2.466 -14.823 1.00 93.88 190 LEU A C 1
ATOM 1453 O O . LEU A 1 190 ? 2.354 -3.332 -14.318 1.00 93.88 190 LEU A O 1
ATOM 1457 N N . VAL A 1 191 ? 1.696 -2.185 -16.119 1.00 95.62 191 VAL A N 1
ATOM 1458 C CA . VAL A 1 191 ? 2.604 -2.859 -17.047 1.00 95.62 191 VAL A CA 1
ATOM 1459 C C . VAL A 1 191 ? 3.564 -1.854 -17.622 1.00 95.62 191 VAL A C 1
ATOM 1461 O O . VAL A 1 191 ? 3.145 -1.038 -18.432 1.00 95.62 191 VAL A O 1
ATOM 1464 N N . HIS A 1 192 ? 4.838 -1.937 -17.264 1.00 97.12 192 HIS A N 1
ATOM 1465 C CA . HIS A 1 192 ? 5.877 -1.055 -17.787 1.00 97.12 192 HIS A CA 1
ATOM 1466 C C . HIS A 1 192 ? 6.699 -1.783 -18.845 1.00 97.12 192 HIS A C 1
ATOM 1468 O O . HIS A 1 192 ? 7.067 -2.941 -18.664 1.00 97.12 192 HIS A O 1
ATOM 1474 N N . ILE A 1 193 ? 7.021 -1.115 -19.948 1.00 97.69 193 ILE A N 1
ATOM 1475 C CA . ILE A 1 193 ? 7.967 -1.634 -20.935 1.00 97.69 193 ILE A CA 1
ATOM 1476 C C . ILE A 1 193 ? 9.006 -0.563 -21.208 1.00 97.69 193 ILE A C 1
ATOM 1478 O O . ILE A 1 193 ? 8.673 0.510 -21.709 1.00 97.69 193 ILE A O 1
ATOM 1482 N N . PHE A 1 194 ? 10.254 -0.883 -20.889 1.00 97.50 194 PHE A N 1
ATOM 1483 C CA . PHE A 1 194 ? 11.414 -0.017 -21.026 1.00 97.50 194 PHE A CA 1
ATOM 1484 C C . PHE A 1 194 ? 12.231 -0.435 -22.243 1.00 97.50 194 PHE A C 1
ATOM 1486 O O . PHE A 1 194 ? 12.573 -1.612 -22.386 1.00 97.50 194 PHE A O 1
ATOM 1493 N N . MET A 1 195 ? 12.594 0.523 -23.093 1.00 95.31 195 MET A N 1
ATOM 1494 C CA . MET A 1 195 ? 13.551 0.301 -24.173 1.00 95.31 195 MET A CA 1
ATOM 1495 C C . MET A 1 195 ? 14.311 1.584 -24.495 1.00 95.31 195 MET A C 1
ATOM 1497 O O . MET A 1 195 ? 13.725 2.573 -24.929 1.00 95.31 195 MET A O 1
ATOM 1501 N N . GLY A 1 196 ? 15.632 1.567 -24.304 1.00 92.31 196 GLY A N 1
ATOM 1502 C CA . GLY A 1 196 ? 16.438 2.781 -24.449 1.00 92.31 196 GLY A CA 1
ATOM 1503 C C . GLY A 1 196 ? 15.973 3.865 -23.469 1.00 92.31 196 GLY A C 1
ATOM 1504 O O . GLY A 1 196 ? 15.815 3.594 -22.278 1.00 92.31 196 GLY A O 1
ATOM 1505 N N . SER A 1 197 ? 15.730 5.077 -23.965 1.00 92.69 197 SER A N 1
ATOM 1506 C CA . SER A 1 197 ? 15.165 6.181 -23.181 1.00 92.69 197 SER A CA 1
ATOM 1507 C C . SER A 1 197 ? 13.634 6.206 -23.136 1.00 92.69 197 SER A C 1
ATOM 1509 O O . SER A 1 197 ? 13.070 7.102 -22.513 1.00 92.69 197 SER A O 1
ATOM 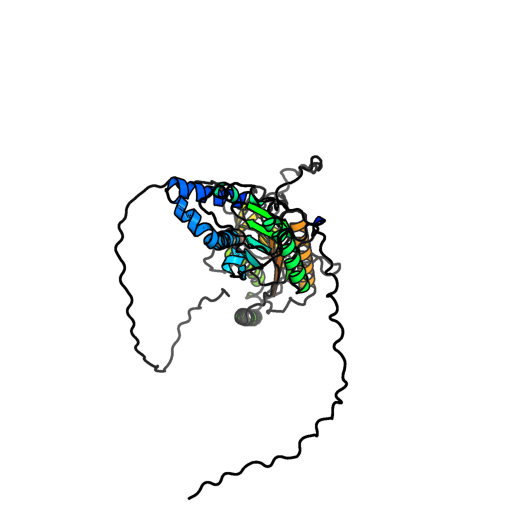1511 N N . ASP A 1 198 ? 12.938 5.239 -23.736 1.00 94.81 198 ASP A N 1
ATOM 1512 C CA . ASP A 1 198 ? 11.477 5.195 -23.744 1.00 94.81 198 ASP A CA 1
ATOM 1513 C C . ASP A 1 198 ? 10.913 4.228 -22.706 1.00 94.81 198 ASP A C 1
ATOM 1515 O O . ASP A 1 198 ? 11.430 3.130 -22.494 1.00 94.81 198 ASP A O 1
ATOM 1519 N N . MET A 1 199 ? 9.800 4.640 -22.101 1.00 95.62 199 MET A N 1
ATOM 1520 C CA . MET A 1 199 ? 8.932 3.778 -21.314 1.00 95.62 199 MET A CA 1
ATOM 1521 C C . MET A 1 199 ? 7.497 3.931 -21.808 1.00 95.62 199 MET A C 1
ATOM 1523 O O . MET A 1 199 ? 6.953 5.039 -21.822 1.00 95.62 199 MET A O 1
ATOM 1527 N N . VAL A 1 200 ? 6.870 2.814 -22.173 1.00 95.50 200 VAL A N 1
ATOM 1528 C CA . VAL A 1 200 ? 5.410 2.748 -22.303 1.00 95.50 200 VAL A CA 1
ATOM 1529 C C . VAL A 1 200 ? 4.827 2.076 -21.083 1.00 95.50 200 VAL A C 1
ATOM 1531 O O . VAL A 1 200 ? 5.453 1.213 -20.463 1.00 95.50 200 VAL A O 1
ATOM 1534 N N . THR A 1 201 ? 3.627 2.482 -20.705 1.00 94.69 201 THR A N 1
ATOM 1535 C CA . THR A 1 201 ? 2.927 1.859 -19.600 1.00 94.69 201 THR A CA 1
ATOM 1536 C C . THR A 1 201 ? 1.443 1.761 -19.891 1.00 94.69 201 THR A C 1
ATOM 1538 O O . THR A 1 201 ? 0.869 2.643 -20.524 1.00 94.69 201 THR A O 1
ATOM 1541 N N . CYS A 1 202 ? 0.824 0.680 -19.440 1.00 92.12 202 CYS A N 1
ATOM 1542 C CA . CYS A 1 202 ? -0.622 0.549 -19.415 1.00 92.12 202 CYS A CA 1
ATOM 1543 C C . CYS A 1 202 ? -1.072 0.008 -18.063 1.00 92.12 202 CYS A C 1
ATOM 1545 O O . CYS A 1 202 ? -0.285 -0.512 -17.268 1.00 92.12 202 CYS A O 1
ATOM 1547 N N . LYS A 1 203 ? -2.371 0.101 -17.829 1.00 90.25 203 LYS A N 1
ATOM 1548 C CA . LYS A 1 203 ? -3.041 -0.590 -16.739 1.00 90.25 203 LYS A CA 1
ATOM 1549 C C . LYS A 1 203 ? -3.663 -1.869 -17.286 1.00 90.25 203 LYS A C 1
ATOM 1551 O O . LYS A 1 203 ? -4.308 -1.817 -18.330 1.00 90.25 203 LYS A O 1
ATOM 1556 N N . PHE A 1 204 ? -3.460 -2.999 -16.609 1.00 88.62 204 PHE A N 1
ATOM 1557 C CA . PHE A 1 204 ? -3.918 -4.293 -17.123 1.00 88.62 204 PHE A CA 1
ATOM 1558 C C . PHE A 1 204 ? -5.445 -4.386 -17.218 1.00 88.62 204 PHE A C 1
ATOM 1560 O O . PHE A 1 204 ? -5.970 -4.750 -18.263 1.00 88.62 204 PHE A O 1
ATOM 1567 N N . ASP A 1 205 ? -6.153 -4.009 -16.151 1.00 84.06 205 ASP A N 1
ATOM 1568 C CA . ASP A 1 205 ? -7.613 -3.906 -16.148 1.00 84.06 205 ASP A CA 1
ATOM 1569 C C . ASP A 1 205 ? -8.034 -2.461 -15.867 1.00 84.06 205 ASP A C 1
ATOM 1571 O O . ASP A 1 205 ? -8.239 -2.028 -14.727 1.00 84.06 205 ASP A O 1
ATOM 1575 N N . ALA A 1 206 ? -8.160 -1.683 -16.941 1.00 77.44 206 ALA A N 1
ATOM 1576 C CA . ALA A 1 206 ? -8.602 -0.298 -16.858 1.00 77.44 206 ALA A CA 1
ATOM 1577 C C . ALA A 1 206 ? -10.029 -0.164 -16.298 1.00 77.44 206 ALA A C 1
ATOM 1579 O O . ALA A 1 206 ? -10.328 0.853 -15.670 1.00 77.44 206 ALA A O 1
ATOM 1580 N N . THR A 1 207 ? -10.867 -1.194 -16.452 1.00 79.88 207 THR A N 1
ATOM 1581 C CA . THR A 1 207 ? -12.293 -1.175 -16.097 1.00 79.88 207 THR A CA 1
ATOM 1582 C C . THR A 1 207 ? -12.568 -1.423 -14.620 1.00 79.88 207 THR A C 1
ATOM 1584 O O . THR A 1 207 ? -13.668 -1.131 -14.156 1.00 79.88 207 THR A O 1
ATOM 1587 N N . THR A 1 208 ? -11.587 -1.914 -13.856 1.00 82.44 208 THR A N 1
ATOM 1588 C CA . THR A 1 208 ? -11.758 -2.123 -12.416 1.00 82.44 208 THR A CA 1
ATOM 1589 C C . THR A 1 208 ? -12.027 -0.786 -11.706 1.00 82.44 208 THR A C 1
ATOM 1591 O O . THR A 1 208 ? -11.149 0.076 -11.590 1.00 82.44 208 THR A O 1
ATOM 1594 N N . THR A 1 209 ? -13.251 -0.629 -11.198 1.00 83.12 209 THR A N 1
ATOM 1595 C CA . THR A 1 209 ? -13.709 0.537 -10.425 1.00 83.12 209 THR A CA 1
ATOM 1596 C C . THR A 1 209 ? -13.804 0.272 -8.931 1.00 83.12 209 THR A C 1
ATOM 1598 O O . THR A 1 209 ? -14.111 1.194 -8.192 1.00 83.12 209 THR A O 1
ATOM 1601 N N . GLU A 1 210 ? -13.591 -0.957 -8.470 1.00 90.06 210 GLU A N 1
ATOM 1602 C CA . GLU A 1 210 ? -13.624 -1.302 -7.047 1.00 90.06 210 GLU A CA 1
ATOM 1603 C C . GLU A 1 210 ? -12.207 -1.567 -6.535 1.00 90.06 210 GLU A C 1
ATOM 1605 O O . GLU A 1 210 ? -11.393 -2.118 -7.282 1.00 90.06 210 GLU A O 1
ATOM 1610 N N . PRO A 1 211 ? -11.889 -1.206 -5.282 1.00 94.88 211 PRO A N 1
ATOM 1611 C CA . PRO A 1 211 ? -10.615 -1.569 -4.691 1.00 94.88 211 PRO A CA 1
ATOM 1612 C C . PRO A 1 211 ? -10.599 -3.062 -4.338 1.00 94.88 211 PRO A C 1
ATOM 1614 O O . PRO A 1 211 ? -11.602 -3.636 -3.909 1.00 94.88 211 PRO A O 1
ATOM 1617 N N . THR A 1 212 ? -9.432 -3.687 -4.441 1.00 95.88 212 THR A N 1
ATOM 1618 C CA . THR A 1 212 ? -9.148 -4.939 -3.746 1.00 95.88 212 THR A CA 1
ATOM 1619 C C . THR A 1 212 ? -8.961 -4.637 -2.262 1.00 95.88 212 THR A C 1
ATOM 1621 O O . THR A 1 212 ? -8.122 -3.820 -1.890 1.00 95.88 212 THR A O 1
ATOM 1624 N N . ILE A 1 213 ? -9.724 -5.323 -1.412 1.00 96.62 213 ILE A N 1
ATOM 1625 C CA . ILE A 1 213 ? -9.581 -5.266 0.043 1.00 96.62 213 ILE A CA 1
ATOM 1626 C C . ILE A 1 213 ? -9.199 -6.665 0.513 1.00 96.62 213 ILE A C 1
ATOM 1628 O O . ILE A 1 213 ? -10.033 -7.572 0.502 1.00 96.62 213 ILE A O 1
ATOM 1632 N N . THR A 1 214 ? -7.940 -6.842 0.903 1.00 95.81 214 THR A N 1
ATOM 1633 C CA . THR A 1 214 ? -7.415 -8.135 1.350 1.00 95.81 214 THR A CA 1
ATOM 1634 C C . THR A 1 214 ? -7.146 -8.096 2.842 1.00 95.81 214 THR A C 1
ATOM 1636 O O . THR A 1 214 ? -6.482 -7.186 3.329 1.00 95.81 214 THR A O 1
ATOM 1639 N N . MET A 1 215 ? -7.654 -9.082 3.577 1.00 94.94 215 MET A N 1
ATOM 1640 C CA . MET A 1 215 ? -7.329 -9.242 4.992 1.00 94.94 215 MET A CA 1
ATOM 1641 C C . MET A 1 215 ? -5.870 -9.683 5.134 1.00 94.94 215 MET A C 1
ATOM 1643 O O . MET A 1 215 ? -5.450 -10.642 4.488 1.00 94.94 215 MET A O 1
ATOM 1647 N N . LEU A 1 216 ? -5.113 -8.994 5.981 1.00 94.12 216 LEU A N 1
ATOM 1648 C CA . LEU A 1 216 ? -3.754 -9.376 6.339 1.00 94.12 216 LEU A CA 1
ATOM 1649 C C . LEU A 1 216 ? -3.795 -10.406 7.467 1.00 94.12 216 LEU A C 1
ATOM 1651 O O . LEU A 1 216 ? -4.658 -10.346 8.347 1.00 94.12 216 LEU A O 1
ATOM 1655 N N . SER A 1 217 ? -2.853 -11.348 7.459 1.00 86.06 217 SER A N 1
ATOM 1656 C CA . SER A 1 217 ? -2.667 -12.280 8.569 1.00 86.06 217 SER A CA 1
ATOM 1657 C C . SER A 1 217 ? -2.040 -11.547 9.758 1.00 86.06 217 SER A C 1
ATOM 1659 O O . SER A 1 217 ? -0.840 -11.637 9.990 1.00 86.06 217 SER A O 1
ATOM 1661 N N . ASP A 1 218 ? -2.852 -10.800 10.497 1.00 80.69 218 ASP A N 1
ATOM 1662 C CA . ASP A 1 218 ? -2.442 -10.089 11.710 1.00 80.69 218 ASP A CA 1
ATOM 1663 C C . ASP A 1 218 ? -2.945 -10.858 12.932 1.00 80.69 218 ASP A C 1
ATOM 1665 O O . ASP A 1 218 ? -3.928 -10.488 13.571 1.00 80.69 218 ASP A O 1
ATOM 1669 N N . SER A 1 219 ? -2.330 -12.014 13.194 1.00 82.81 219 SER A N 1
ATOM 1670 C CA . SER A 1 219 ? -2.578 -12.728 14.446 1.00 82.81 219 SER A CA 1
ATOM 1671 C C . SER A 1 219 ? -1.676 -12.143 15.529 1.00 82.81 219 SER A C 1
ATOM 1673 O O . SER A 1 219 ? -0.478 -11.995 15.280 1.00 82.81 219 SER A O 1
ATOM 1675 N N . PRO A 1 220 ? -2.208 -11.841 16.725 1.00 85.12 220 PRO A N 1
ATOM 1676 C CA . PRO A 1 220 ? -1.369 -11.430 17.839 1.00 85.12 220 PRO A CA 1
ATOM 1677 C C . PRO A 1 220 ? -0.308 -12.496 18.111 1.00 85.12 220 PRO A C 1
ATOM 1679 O O . PRO A 1 220 ? -0.590 -13.696 18.013 1.00 85.12 220 PRO A O 1
ATOM 1682 N N . SER A 1 221 ? 0.906 -12.062 18.456 1.00 88.44 221 SER A N 1
ATOM 1683 C CA . SER A 1 221 ? 1.963 -12.997 18.833 1.00 88.44 221 SER A CA 1
ATOM 1684 C C . SER A 1 221 ? 1.552 -13.793 20.074 1.00 88.44 221 SER A C 1
ATOM 1686 O O . SER A 1 221 ? 0.741 -13.336 20.888 1.00 88.44 221 SER A O 1
ATOM 1688 N N . SER A 1 222 ? 2.108 -14.995 20.226 1.00 90.38 222 SER A N 1
ATOM 1689 C CA . SER A 1 222 ? 1.844 -15.837 21.398 1.00 90.38 222 SER A CA 1
ATOM 1690 C C . SER A 1 222 ? 2.207 -15.106 22.691 1.00 90.38 222 SER A C 1
ATOM 1692 O O . SER A 1 222 ? 1.451 -15.160 23.653 1.00 90.38 222 SER A O 1
ATOM 1694 N N . GLU A 1 223 ? 3.306 -14.350 22.682 1.00 91.69 223 GLU A N 1
ATOM 1695 C CA . GLU A 1 223 ? 3.785 -13.574 23.827 1.00 91.69 223 GLU A CA 1
ATOM 1696 C C . GLU A 1 223 ? 2.820 -12.439 24.183 1.00 91.69 223 GLU A C 1
ATOM 1698 O O . GLU A 1 223 ? 2.496 -12.243 25.353 1.00 91.69 223 GLU A O 1
ATOM 1703 N N . PHE A 1 224 ? 2.316 -11.708 23.179 1.00 89.69 224 PHE A N 1
ATOM 1704 C CA . PHE A 1 224 ? 1.309 -10.672 23.407 1.00 89.69 224 PHE A CA 1
ATOM 1705 C C . PHE A 1 224 ? 0.033 -11.277 23.985 1.00 89.69 224 PHE A C 1
ATOM 1707 O O . PHE A 1 224 ? -0.540 -10.734 24.927 1.00 89.69 224 PHE A O 1
ATOM 1714 N N . LYS A 1 225 ? -0.409 -12.409 23.429 1.00 92.44 225 LYS A N 1
ATOM 1715 C CA . LYS A 1 225 ? -1.603 -13.103 23.897 1.00 92.44 225 LYS A CA 1
ATOM 1716 C C . LYS A 1 225 ? -1.462 -13.543 25.353 1.00 92.44 225 LYS A C 1
ATOM 1718 O O . LYS A 1 225 ? -2.353 -13.257 26.144 1.00 92.44 225 LYS A O 1
ATOM 1723 N N . GLU A 1 226 ? -0.360 -14.202 25.700 1.00 92.69 226 GLU A N 1
ATOM 1724 C CA . GLU A 1 226 ? -0.082 -14.650 27.069 1.00 92.69 226 GLU A CA 1
ATOM 1725 C C . GLU A 1 226 ? -0.043 -13.468 28.042 1.00 92.69 226 GLU A C 1
ATOM 1727 O O . GLU A 1 226 ? -0.743 -13.486 29.051 1.00 92.69 226 GLU A O 1
ATOM 1732 N N . SER A 1 227 ? 0.685 -12.402 27.694 1.00 92.06 227 SER A N 1
ATOM 1733 C CA . SER A 1 227 ? 0.777 -11.201 28.528 1.00 92.06 227 SER A CA 1
ATOM 1734 C C . SER A 1 227 ? -0.575 -10.498 28.702 1.00 92.06 227 SER A C 1
ATOM 1736 O O . SER A 1 227 ? -0.934 -10.117 29.815 1.00 92.06 227 SER A O 1
ATOM 1738 N N . ASN A 1 228 ? -1.362 -10.348 27.632 1.00 92.38 228 ASN A N 1
ATOM 1739 C CA . ASN A 1 228 ? -2.688 -9.738 27.720 1.00 92.38 228 ASN A CA 1
ATOM 1740 C C . ASN A 1 228 ? -3.661 -10.592 28.545 1.00 92.38 228 ASN A C 1
ATOM 1742 O O . ASN A 1 228 ? -4.479 -10.046 29.283 1.00 92.38 228 ASN A O 1
ATOM 1746 N N . ASP A 1 229 ? -3.603 -11.916 28.409 1.00 93.06 229 ASP A N 1
ATOM 1747 C CA . ASP A 1 229 ? -4.477 -12.819 29.153 1.00 93.06 229 ASP A CA 1
ATOM 1748 C C . ASP A 1 229 ? -4.113 -12.857 30.649 1.00 93.06 229 ASP A C 1
ATOM 1750 O O . ASP A 1 229 ? -5.023 -12.937 31.474 1.00 93.06 229 ASP A O 1
ATOM 1754 N N . GLU A 1 230 ? -2.831 -12.716 31.008 1.00 93.00 230 GLU A N 1
ATOM 1755 C CA . GLU A 1 230 ? -2.378 -12.528 32.397 1.00 93.00 230 GLU A CA 1
ATOM 1756 C C . GLU A 1 230 ? -2.879 -11.196 32.977 1.00 93.00 230 GLU A C 1
ATOM 1758 O O . GLU A 1 230 ? -3.445 -11.166 34.069 1.00 93.00 230 GLU A O 1
ATOM 1763 N N . LEU A 1 231 ? -2.765 -10.095 32.223 1.00 90.88 231 LEU A N 1
ATOM 1764 C CA . LEU A 1 231 ? -3.342 -8.804 32.622 1.00 90.88 231 LEU A CA 1
ATOM 1765 C C . LEU A 1 231 ? -4.859 -8.894 32.810 1.00 90.88 231 LEU A C 1
ATOM 1767 O O . LEU A 1 231 ? -5.402 -8.301 33.741 1.00 90.88 231 LEU A O 1
ATOM 1771 N N . ALA A 1 232 ? -5.542 -9.666 31.961 1.00 91.50 232 ALA A N 1
ATOM 1772 C CA . ALA A 1 232 ? -6.970 -9.904 32.096 1.00 91.50 232 ALA A CA 1
ATOM 1773 C C . ALA A 1 232 ? -7.325 -10.660 33.383 1.00 91.50 232 ALA A C 1
ATOM 1775 O O . ALA A 1 232 ? -8.371 -10.395 33.972 1.00 91.50 232 ALA A O 1
ATOM 1776 N N . GLU A 1 233 ? -6.478 -11.592 33.820 1.00 91.75 233 GLU A N 1
ATOM 1777 C CA . GLU A 1 233 ? -6.659 -12.323 35.076 1.00 91.75 233 GLU A CA 1
ATOM 1778 C C . GLU A 1 233 ? -6.393 -11.432 36.290 1.00 91.75 233 GLU A C 1
ATOM 1780 O O . GLU A 1 233 ? -7.246 -11.356 37.173 1.00 91.75 233 GLU A O 1
ATOM 1785 N N . ASN A 1 234 ? -5.302 -10.665 36.281 1.00 89.94 234 ASN A N 1
ATOM 1786 C CA . ASN A 1 234 ? -4.982 -9.718 37.353 1.00 89.94 234 ASN A CA 1
ATOM 1787 C C . ASN A 1 234 ? -6.065 -8.633 37.497 1.00 89.94 234 ASN A C 1
ATOM 1789 O O . ASN A 1 234 ? -6.514 -8.338 38.601 1.00 89.94 234 ASN A O 1
ATOM 1793 N N . ALA A 1 235 ? -6.592 -8.116 36.383 1.00 88.81 235 ALA A N 1
ATOM 1794 C CA . ALA A 1 235 ? -7.674 -7.131 36.401 1.00 88.81 235 ALA A CA 1
ATOM 1795 C C . ALA A 1 235 ? -8.967 -7.656 37.058 1.00 88.81 235 ALA A C 1
ATOM 1797 O O . ALA A 1 235 ? -9.755 -6.868 37.584 1.00 88.81 235 ALA A O 1
ATOM 1798 N N . LEU A 1 236 ? -9.214 -8.974 37.031 1.00 87.75 236 LEU A N 1
ATOM 1799 C CA . LEU A 1 236 ? -10.337 -9.580 37.754 1.00 87.75 236 LEU A CA 1
ATOM 1800 C C . LEU A 1 236 ? -10.100 -9.598 39.269 1.00 87.75 236 LEU A C 1
ATOM 1802 O O . LEU A 1 236 ? -11.070 -9.493 40.021 1.00 87.75 236 LEU A O 1
ATOM 1806 N N . GLU A 1 237 ? -8.847 -9.728 39.706 1.00 87.88 237 GLU A N 1
ATOM 1807 C CA . GLU A 1 237 ? -8.459 -9.666 41.120 1.00 87.88 237 GLU A CA 1
ATOM 1808 C C . GLU A 1 237 ? -8.528 -8.227 41.657 1.00 87.88 237 GLU A C 1
ATOM 1810 O O . GLU A 1 237 ? -9.074 -8.006 42.740 1.00 87.88 237 GLU A O 1
ATOM 1815 N N . ASP A 1 238 ? -8.079 -7.252 40.861 1.00 83.25 238 ASP A N 1
ATOM 1816 C CA . ASP A 1 238 ? -8.061 -5.820 41.208 1.00 83.25 238 ASP A CA 1
ATOM 1817 C C . ASP A 1 238 ? -9.462 -5.170 41.180 1.00 83.25 238 ASP A C 1
ATOM 1819 O O . ASP A 1 238 ? -9.721 -4.139 41.812 1.00 83.25 238 ASP A O 1
ATOM 1823 N N . GLY A 1 239 ? -10.410 -5.779 40.461 1.00 82.44 239 GLY A N 1
ATOM 1824 C CA . GLY A 1 239 ? -11.826 -5.423 40.493 1.00 82.44 239 GLY A CA 1
ATOM 1825 C C . GLY A 1 239 ? -12.114 -3.984 40.052 1.00 82.44 239 GLY A C 1
ATOM 1826 O O . GLY A 1 239 ? -12.038 -3.654 38.871 1.00 82.44 239 GLY A O 1
ATOM 1827 N N . GLU A 1 240 ? -12.535 -3.125 40.985 1.00 79.69 240 GLU A N 1
ATOM 1828 C CA . GLU A 1 240 ? -12.906 -1.733 40.678 1.00 79.69 240 GLU A CA 1
ATOM 1829 C C . GLU A 1 240 ? -11.699 -0.864 40.294 1.00 79.69 240 GLU A C 1
ATOM 1831 O O . GLU A 1 240 ? -11.878 0.088 39.538 1.00 79.69 240 GLU A O 1
ATOM 1836 N N . GLU A 1 241 ? -10.485 -1.192 40.752 1.00 78.25 241 GLU A N 1
ATOM 1837 C CA . GLU A 1 241 ? -9.277 -0.413 40.432 1.00 78.25 241 GLU A CA 1
ATOM 1838 C C . GLU A 1 241 ? -8.887 -0.541 38.953 1.00 78.25 241 GLU A C 1
ATOM 1840 O O . GLU A 1 241 ? -8.438 0.429 38.351 1.00 78.25 241 GLU A O 1
ATOM 1845 N N . ALA A 1 242 ? -9.150 -1.694 38.332 1.00 78.19 242 ALA A N 1
ATOM 1846 C CA . ALA A 1 242 ? -8.910 -1.918 36.906 1.00 78.19 242 ALA A CA 1
ATOM 1847 C C . ALA A 1 242 ? -10.002 -1.314 35.998 1.00 78.19 242 ALA A C 1
ATOM 1849 O O . ALA A 1 242 ? -9.830 -1.213 34.776 1.00 78.19 242 ALA A O 1
ATOM 1850 N N . ARG A 1 243 ? -11.157 -0.920 36.557 1.00 79.56 243 ARG A N 1
ATOM 1851 C CA . ARG A 1 243 ? -12.301 -0.473 35.755 1.00 79.56 243 ARG A CA 1
ATOM 1852 C C . ARG A 1 243 ? -12.012 0.877 35.097 1.00 79.56 243 ARG A C 1
ATOM 1854 O O . ARG A 1 243 ? -11.675 1.857 35.748 1.00 79.56 243 ARG A O 1
ATOM 1861 N N . GLY A 1 244 ? -12.239 0.945 33.785 1.00 75.56 244 GLY A N 1
ATOM 1862 C CA . GLY A 1 244 ? -12.134 2.188 33.014 1.00 75.56 244 GLY A CA 1
ATOM 1863 C C . GLY A 1 244 ? -10.719 2.551 32.556 1.00 75.56 244 GLY A C 1
ATOM 1864 O O . GLY A 1 244 ? -10.576 3.524 31.821 1.00 75.56 244 GLY A O 1
ATOM 1865 N N . ILE A 1 245 ? -9.701 1.760 32.913 1.00 81.50 245 ILE A N 1
ATOM 1866 C CA . ILE A 1 245 ? -8.306 1.968 32.484 1.00 81.50 245 ILE A CA 1
ATOM 1867 C C . ILE A 1 245 ? -8.061 1.401 31.075 1.00 81.50 245 ILE A C 1
ATOM 1869 O O . ILE A 1 245 ? -7.322 1.975 30.276 1.00 81.50 245 ILE A O 1
ATOM 1873 N N . PHE A 1 246 ? -8.716 0.291 30.731 1.00 85.38 246 PHE A N 1
ATOM 1874 C CA . PHE A 1 246 ? -8.450 -0.422 29.482 1.00 85.38 246 PHE A CA 1
ATOM 1875 C C . PHE A 1 246 ? -8.728 0.408 28.215 1.00 85.38 246 PHE A C 1
ATOM 1877 O O . PHE A 1 246 ? -7.912 0.436 27.298 1.00 85.38 246 PHE A O 1
ATOM 1884 N N . GLN A 1 247 ? -9.874 1.093 28.138 1.00 86.25 247 GLN A N 1
ATOM 1885 C CA . GLN A 1 247 ? -10.250 1.855 26.938 1.00 86.25 247 GLN A CA 1
ATOM 1886 C C . GLN A 1 247 ? -9.274 2.999 26.595 1.00 86.25 247 GLN A C 1
ATOM 1888 O O . GLN A 1 247 ? -8.870 3.071 25.429 1.00 86.25 247 GLN A O 1
ATOM 1893 N N . PRO A 1 248 ? -8.851 3.861 27.547 1.00 84.62 248 PRO A N 1
ATOM 1894 C CA . PRO A 1 248 ? -7.815 4.859 27.272 1.00 84.62 248 PRO A CA 1
ATOM 1895 C C . PRO A 1 248 ? -6.507 4.228 26.794 1.00 84.62 248 PRO A C 1
ATOM 1897 O O . PRO A 1 248 ? -5.925 4.708 25.818 1.00 84.62 248 PRO A O 1
ATOM 1900 N N . LEU A 1 249 ? -6.068 3.138 27.439 1.00 86.88 249 LEU A N 1
ATOM 1901 C CA . LEU A 1 249 ? -4.846 2.426 27.054 1.00 86.88 249 LEU A CA 1
ATOM 1902 C C . LEU A 1 249 ? -4.944 1.880 25.633 1.00 86.88 249 LEU A C 1
ATOM 1904 O O . LEU A 1 249 ? -4.048 2.124 24.835 1.00 86.88 249 LEU A O 1
ATOM 1908 N N . MET A 1 250 ? -6.055 1.232 25.278 1.00 89.69 250 MET A N 1
ATOM 1909 C CA . MET A 1 250 ? -6.283 0.716 23.927 1.00 89.69 250 MET A CA 1
ATOM 1910 C C . MET A 1 250 ? -6.176 1.830 22.876 1.00 89.69 250 MET A C 1
ATOM 1912 O O . MET A 1 250 ? -5.485 1.660 21.869 1.00 89.69 250 MET A O 1
ATOM 1916 N N . LEU A 1 251 ? -6.814 2.984 23.109 1.00 91.06 251 LEU A N 1
ATOM 1917 C CA . LEU A 1 251 ? -6.730 4.118 22.186 1.00 91.06 251 LEU A CA 1
ATOM 1918 C C . LEU A 1 251 ? -5.289 4.636 22.059 1.00 91.06 251 LEU A C 1
ATOM 1920 O O . LEU A 1 251 ? -4.813 4.851 20.944 1.00 91.06 251 LEU A O 1
ATOM 1924 N N . ARG A 1 252 ? -4.572 4.794 23.178 1.00 89.69 252 ARG A N 1
ATOM 1925 C CA . ARG A 1 252 ? -3.157 5.197 23.180 1.00 89.69 252 ARG A CA 1
ATOM 1926 C C . ARG A 1 252 ? -2.284 4.196 22.432 1.00 89.69 252 ARG A C 1
ATOM 1928 O O . ARG A 1 252 ? -1.480 4.619 21.610 1.00 89.69 252 ARG A O 1
ATOM 1935 N N . THR A 1 253 ? -2.455 2.896 22.665 1.00 89.81 253 THR A N 1
ATOM 1936 C CA . THR A 1 253 ? -1.706 1.836 21.977 1.00 89.81 253 THR A CA 1
ATOM 1937 C C . THR A 1 253 ? -1.946 1.876 20.471 1.00 89.81 253 THR A C 1
ATOM 1939 O O . THR A 1 253 ? -0.992 1.752 19.705 1.00 89.81 253 THR A O 1
ATOM 1942 N N . VAL A 1 254 ? -3.190 2.101 20.030 1.00 92.94 254 VAL A N 1
ATOM 1943 C CA . VAL A 1 254 ? -3.501 2.276 18.604 1.00 92.94 254 VAL A CA 1
ATOM 1944 C C . VAL A 1 254 ? -2.772 3.492 18.038 1.00 92.94 254 VAL A C 1
ATOM 1946 O O . VAL A 1 254 ? -2.079 3.354 17.033 1.00 92.94 254 VAL A O 1
ATOM 1949 N N . VAL A 1 255 ? -2.871 4.656 18.690 1.00 93.06 255 VAL A N 1
ATOM 1950 C CA . VAL A 1 255 ? -2.207 5.894 18.241 1.00 93.06 255 VAL A CA 1
ATOM 1951 C C . VAL A 1 255 ? -0.687 5.728 18.202 1.00 93.06 255 VAL A C 1
ATOM 1953 O O . VAL A 1 255 ? -0.051 6.098 17.220 1.00 93.06 255 VAL A O 1
ATOM 1956 N N . GLN A 1 256 ? -0.094 5.125 19.230 1.00 91.69 256 GLN A N 1
ATOM 1957 C CA . GLN A 1 256 ? 1.338 4.851 19.283 1.00 91.69 256 GLN A CA 1
ATOM 1958 C C . GLN A 1 256 ? 1.775 3.926 18.148 1.00 91.69 256 GLN A C 1
ATOM 1960 O O . GLN A 1 256 ? 2.752 4.223 17.463 1.00 91.69 256 GLN A O 1
ATOM 1965 N N . ARG A 1 257 ? 1.045 2.826 17.926 1.00 91.25 257 ARG A N 1
ATOM 1966 C CA . ARG A 1 257 ? 1.347 1.867 16.859 1.00 91.25 257 ARG A CA 1
ATOM 1967 C C . ARG A 1 257 ? 1.344 2.552 15.500 1.00 91.25 257 ARG A C 1
ATOM 1969 O O . ARG A 1 257 ? 2.324 2.442 14.771 1.00 91.25 257 ARG A O 1
ATOM 1976 N N . VAL A 1 258 ? 0.284 3.290 15.172 1.00 92.75 258 VAL A N 1
ATOM 1977 C CA . VAL A 1 258 ? 0.197 3.934 13.855 1.00 92.75 258 VAL A CA 1
ATOM 1978 C C . VAL A 1 258 ? 1.222 5.063 13.688 1.00 92.75 258 VAL A C 1
ATOM 1980 O O . VAL A 1 258 ? 1.723 5.249 12.585 1.00 92.75 258 VAL A O 1
ATOM 1983 N N . SER A 1 259 ? 1.614 5.761 14.760 1.00 91.44 259 SER A N 1
ATOM 1984 C CA . SER A 1 259 ? 2.727 6.727 14.719 1.00 91.44 259 SER A CA 1
ATOM 1985 C C . SER A 1 259 ? 4.074 6.065 14.409 1.00 91.44 259 SER A C 1
ATOM 1987 O O . SER A 1 259 ? 4.889 6.640 13.692 1.00 91.44 259 SER A O 1
ATOM 1989 N N . LEU A 1 260 ? 4.318 4.860 14.935 1.00 91.00 260 LEU A N 1
ATOM 1990 C CA . LEU A 1 260 ? 5.548 4.104 14.677 1.00 91.00 260 LEU A CA 1
ATOM 1991 C C . LEU A 1 260 ? 5.567 3.492 13.271 1.00 91.00 260 LEU A C 1
ATOM 1993 O O . LEU A 1 260 ? 6.601 3.524 12.608 1.00 91.00 260 LEU A O 1
ATOM 1997 N N . GLU A 1 261 ? 4.434 2.955 12.809 1.00 89.94 261 GLU A N 1
ATOM 1998 C CA . GLU A 1 261 ? 4.293 2.387 11.459 1.00 89.94 261 GLU A CA 1
ATOM 1999 C C . GLU A 1 261 ? 4.426 3.463 10.364 1.00 89.94 261 GLU A C 1
ATOM 2001 O O . GLU A 1 261 ? 4.916 3.185 9.269 1.00 89.94 261 GLU A O 1
ATOM 2006 N N . TYR A 1 262 ? 4.019 4.702 10.659 1.00 92.06 262 TYR A N 1
ATOM 2007 C CA . TYR A 1 262 ? 4.003 5.815 9.711 1.00 92.06 262 TYR A CA 1
ATOM 2008 C C . TYR A 1 262 ? 4.725 7.045 10.286 1.00 92.06 262 TYR A C 1
ATOM 2010 O O . TYR A 1 262 ? 4.084 8.060 10.561 1.00 92.06 262 TYR A O 1
ATOM 2018 N N . PRO A 1 263 ? 6.066 7.015 10.410 1.00 89.56 263 PRO A N 1
ATOM 2019 C CA . PRO A 1 263 ? 6.831 8.069 11.087 1.00 89.56 263 PRO A CA 1
ATOM 2020 C C . PRO A 1 263 ? 6.783 9.434 10.382 1.00 89.56 263 PRO A C 1
ATOM 2022 O O . PRO A 1 263 ? 7.022 10.460 11.007 1.00 89.56 263 PRO A O 1
ATOM 2025 N N . ASN A 1 264 ? 6.466 9.454 9.083 1.00 90.12 264 ASN A N 1
ATOM 2026 C CA . ASN A 1 264 ? 6.269 10.683 8.302 1.00 90.12 264 ASN A CA 1
ATOM 2027 C C . ASN A 1 264 ? 4.787 11.089 8.197 1.00 90.12 264 ASN A C 1
ATOM 2029 O O . ASN A 1 264 ? 4.445 12.026 7.476 1.00 90.12 264 ASN A O 1
ATOM 2033 N N . GLY A 1 265 ? 3.897 10.326 8.831 1.00 91.44 265 GLY A N 1
ATOM 2034 C CA . GLY A 1 265 ? 2.466 10.561 8.838 1.00 91.44 265 GLY A CA 1
ATOM 2035 C C . GLY A 1 265 ? 2.040 11.427 10.016 1.00 91.44 265 GLY A C 1
ATOM 2036 O O . GLY A 1 265 ? 2.709 11.517 11.041 1.00 91.44 265 GLY A O 1
ATOM 2037 N N . THR A 1 266 ? 0.876 12.045 9.876 1.00 92.94 266 THR A N 1
ATOM 2038 C CA . THR A 1 266 ? 0.191 12.741 10.969 1.00 92.94 266 THR A CA 1
ATOM 2039 C C . THR A 1 266 ? -1.012 11.912 11.397 1.00 92.94 266 THR A C 1
ATOM 2041 O O . THR A 1 266 ? -1.759 11.446 10.536 1.00 92.94 266 THR A O 1
ATOM 2044 N N . VAL A 1 267 ? -1.189 11.687 12.702 1.00 94.50 267 VAL A N 1
ATOM 2045 C CA . VAL A 1 267 ? -2.305 10.898 13.252 1.00 94.50 267 VAL A CA 1
ATOM 2046 C C . VAL A 1 267 ? -3.465 11.827 13.585 1.00 94.50 267 VAL A C 1
ATOM 2048 O O . VAL A 1 267 ? -3.293 12.787 14.330 1.00 94.50 267 VAL A O 1
ATOM 2051 N N . TRP A 1 268 ? -4.646 11.529 13.056 1.00 93.31 268 TRP A N 1
ATOM 2052 C CA . TRP A 1 268 ? -5.861 12.318 13.195 1.00 93.31 268 TRP A CA 1
ATOM 2053 C C . TRP A 1 268 ? -6.968 11.509 13.852 1.00 93.31 268 TRP A C 1
ATOM 2055 O O . TRP A 1 268 ? -7.185 10.344 13.529 1.00 93.31 268 TRP A O 1
ATOM 2065 N N . ASP A 1 269 ? -7.708 12.164 14.730 1.00 92.69 269 ASP A N 1
ATOM 2066 C CA . ASP A 1 269 ? -8.975 11.691 15.269 1.00 92.69 269 ASP A CA 1
ATOM 2067 C C . ASP A 1 269 ? -10.114 12.339 14.477 1.00 92.69 269 ASP A C 1
ATOM 2069 O O . ASP A 1 269 ? -10.420 13.520 14.654 1.00 92.69 269 ASP A O 1
ATOM 2073 N N . GLU A 1 270 ? -10.715 11.556 13.577 1.00 89.19 270 GLU A N 1
ATOM 2074 C CA . GLU A 1 270 ? -11.820 11.966 12.692 1.00 89.19 270 GLU A CA 1
ATOM 2075 C C . GLU A 1 270 ? -13.169 12.020 13.425 1.00 89.19 270 GLU A C 1
ATOM 2077 O O . GLU A 1 270 ? -14.201 12.319 12.826 1.00 89.19 270 GLU A O 1
ATOM 2082 N N . GLY A 1 271 ? -13.180 11.754 14.734 1.00 88.00 271 GLY A N 1
ATOM 2083 C CA . GLY A 1 271 ? -14.375 11.850 15.555 1.00 88.00 271 GLY A CA 1
ATOM 2084 C C . GLY A 1 271 ? -15.070 10.514 15.799 1.00 88.00 271 GLY A C 1
ATOM 2085 O O . GLY A 1 271 ? -14.489 9.430 15.680 1.00 88.00 271 GLY A O 1
ATOM 2086 N N . GLU A 1 272 ? -16.332 10.611 16.217 1.00 90.38 272 GLU A N 1
ATOM 2087 C CA . GLU A 1 272 ? -17.187 9.448 16.437 1.00 90.38 272 GLU A CA 1
ATOM 2088 C C . GLU A 1 272 ? -17.500 8.729 15.126 1.00 90.38 272 GLU A C 1
ATOM 2090 O O . GLU A 1 272 ? -17.870 9.338 14.122 1.00 90.38 272 GLU A O 1
ATOM 2095 N N . PHE A 1 273 ? -17.411 7.405 15.165 1.00 93.31 273 PHE A N 1
ATOM 2096 C CA . PHE A 1 273 ? -17.777 6.539 14.062 1.00 93.31 273 PHE A CA 1
ATOM 2097 C C . PHE A 1 273 ? -18.969 5.677 14.467 1.00 93.31 273 PHE A C 1
ATOM 2099 O O . PHE A 1 273 ? -18.867 4.808 15.331 1.00 93.31 273 PHE A O 1
ATOM 2106 N N . SER A 1 274 ? -20.114 5.927 13.841 1.00 94.19 274 SER A N 1
ATOM 2107 C CA . SER A 1 274 ? -21.356 5.213 14.134 1.00 94.19 274 SER A CA 1
ATOM 2108 C C . SER A 1 274 ? -21.539 4.011 13.211 1.00 94.19 274 SER A C 1
ATOM 2110 O O . SER A 1 274 ? -21.335 4.108 12.003 1.00 94.19 274 SER A O 1
ATOM 2112 N N . PHE A 1 275 ? -21.984 2.890 13.774 1.00 96.94 275 PHE A N 1
ATOM 2113 C CA . PHE A 1 275 ? -22.407 1.700 13.036 1.00 96.94 275 PHE A CA 1
ATOM 2114 C C . PHE A 1 275 ? -23.534 0.983 13.793 1.00 96.94 275 PHE A C 1
ATOM 2116 O O . PHE A 1 275 ? -23.797 1.288 14.959 1.00 96.94 275 PHE A O 1
ATOM 2123 N N . SER A 1 276 ? -24.204 0.036 13.136 1.00 97.44 276 SER A N 1
ATOM 2124 C CA . SER A 1 276 ? -25.323 -0.723 13.709 1.00 97.44 276 SER A CA 1
ATOM 2125 C C . SER A 1 276 ? -24.986 -2.203 13.852 1.00 97.44 276 SER A C 1
ATOM 2127 O O . SER A 1 276 ? -24.302 -2.773 13.005 1.00 97.44 276 SER A O 1
ATOM 2129 N N . VAL A 1 277 ? -25.505 -2.839 14.902 1.00 96.75 277 VAL A N 1
ATOM 2130 C CA . VAL A 1 277 ? -25.425 -4.285 15.136 1.00 96.75 277 VAL A CA 1
ATOM 2131 C C . VAL A 1 277 ? -26.814 -4.871 14.903 1.00 96.75 277 VAL A C 1
ATOM 2133 O O . VAL A 1 277 ? -27.705 -4.760 15.743 1.00 96.75 277 VAL A O 1
ATOM 2136 N N . GLY A 1 278 ? -27.018 -5.475 13.731 1.00 95.06 278 GLY A N 1
ATOM 2137 C CA . GLY A 1 278 ? -28.369 -5.774 13.256 1.00 95.06 278 GLY A CA 1
ATOM 2138 C C . GLY A 1 278 ? -29.092 -4.475 12.896 1.00 95.06 278 GLY A C 1
ATOM 2139 O O . GLY A 1 278 ? -28.587 -3.701 12.088 1.00 95.06 278 GLY A O 1
ATOM 2140 N N . GLU A 1 279 ? -30.254 -4.233 13.498 1.00 95.00 279 GLU A N 1
ATOM 2141 C CA . GLU A 1 279 ? -31.053 -3.017 13.265 1.00 95.00 279 GLU A CA 1
ATOM 2142 C C . GLU A 1 279 ? -30.774 -1.907 14.294 1.00 95.00 279 GLU A C 1
ATOM 2144 O O . GLU A 1 279 ? -31.167 -0.761 14.090 1.00 95.00 279 GLU A O 1
ATOM 2149 N N . GLU A 1 280 ? -30.062 -2.222 15.377 1.00 96.44 280 GLU A N 1
ATOM 2150 C CA . GLU A 1 280 ? -29.841 -1.301 16.492 1.00 96.44 280 GLU A CA 1
ATOM 2151 C C . GLU A 1 280 ? -28.499 -0.567 16.354 1.00 96.44 280 GLU A C 1
ATOM 2153 O O . GLU A 1 280 ? -27.489 -1.193 16.010 1.00 96.44 280 GLU A O 1
ATOM 2158 N N . PRO A 1 281 ? -28.436 0.748 16.629 1.00 96.00 281 PRO A N 1
ATOM 2159 C CA . PRO A 1 281 ? -27.174 1.477 16.661 1.00 96.00 281 PRO A CA 1
ATOM 2160 C C . PRO A 1 281 ? -26.283 0.958 17.793 1.00 96.00 281 PRO A C 1
ATOM 2162 O O . PRO A 1 281 ? -26.753 0.659 18.894 1.00 96.00 281 PRO A O 1
ATOM 2165 N N . TYR A 1 282 ? -24.979 0.868 17.541 1.00 96.12 282 TYR A N 1
ATOM 2166 C CA . TYR A 1 282 ? -24.030 0.519 18.587 1.00 96.12 282 TYR A CA 1
ATOM 2167 C C . TYR A 1 282 ? -23.957 1.638 19.633 1.00 96.12 282 TYR A C 1
ATOM 2169 O O . TYR A 1 282 ? -23.786 2.808 19.300 1.00 96.12 282 TYR A O 1
ATOM 2177 N N . LEU A 1 283 ? -24.111 1.271 20.906 1.00 92.88 283 LEU A N 1
ATOM 2178 C CA . LEU A 1 283 ? -24.328 2.230 21.994 1.00 92.88 283 LEU A CA 1
ATOM 2179 C C . LEU A 1 283 ? -23.034 2.754 22.626 1.00 92.88 283 LEU A C 1
ATOM 2181 O O . LEU A 1 283 ? -23.090 3.675 23.441 1.00 92.88 283 LEU A O 1
ATOM 2185 N N . HIS A 1 284 ? -21.886 2.150 22.310 1.00 92.06 284 HIS A N 1
ATOM 2186 C CA . HIS A 1 284 ? -20.613 2.517 22.920 1.00 92.06 284 HIS A CA 1
ATOM 2187 C C . HIS A 1 284 ? -19.765 3.381 21.976 1.00 92.06 284 HIS A C 1
ATOM 2189 O O . HIS A 1 284 ? -19.727 3.138 20.764 1.00 92.06 284 HIS A O 1
ATOM 2195 N N . PRO A 1 285 ? -19.075 4.393 22.526 1.00 89.88 285 PRO A N 1
ATOM 2196 C CA . PRO A 1 285 ? -18.355 5.390 21.748 1.00 89.88 285 PRO A CA 1
ATOM 2197 C C . PRO A 1 285 ? -17.229 4.739 20.949 1.00 89.88 285 PRO A C 1
ATOM 2199 O O . PRO A 1 285 ? -16.360 4.072 21.494 1.00 89.88 285 PRO A O 1
ATOM 2202 N N . THR A 1 286 ? -17.246 4.933 19.639 1.00 94.06 286 THR A N 1
ATOM 2203 C CA . THR A 1 286 ? -16.292 4.336 18.700 1.00 94.06 286 THR A CA 1
ATOM 2204 C C . THR A 1 286 ? -15.608 5.471 17.952 1.00 94.06 286 THR A C 1
ATOM 2206 O O . THR A 1 286 ? -16.271 6.440 17.584 1.00 94.06 286 THR A O 1
ATOM 2209 N N . ARG A 1 287 ? -14.287 5.399 17.763 1.00 93.62 287 ARG A N 1
ATOM 2210 C CA . ARG A 1 287 ? -13.493 6.470 17.135 1.00 93.62 287 ARG A CA 1
ATOM 2211 C C . ARG A 1 287 ? -12.821 5.987 15.872 1.00 93.62 287 ARG A C 1
ATOM 2213 O O . ARG A 1 287 ? -12.336 4.859 15.817 1.00 93.62 287 ARG A O 1
ATOM 2220 N N . LEU A 1 288 ? -12.753 6.866 14.882 1.00 94.75 288 LEU A N 1
ATOM 2221 C CA . LEU A 1 288 ? -11.966 6.637 13.683 1.00 94.75 288 LEU A CA 1
ATOM 2222 C C . LEU A 1 288 ? -10.651 7.411 13.781 1.00 94.75 288 LEU A C 1
ATOM 2224 O O . LEU A 1 288 ? -10.640 8.640 13.802 1.00 94.75 288 LEU A O 1
ATOM 2228 N N . ILE A 1 289 ? -9.545 6.675 13.819 1.00 95.69 289 ILE A N 1
ATOM 2229 C CA . ILE A 1 289 ? -8.192 7.223 13.834 1.00 95.69 289 ILE A CA 1
ATOM 2230 C C . ILE A 1 289 ? -7.587 7.034 12.448 1.00 95.69 289 ILE A C 1
ATOM 2232 O O . ILE A 1 289 ? -7.486 5.905 11.979 1.00 95.69 289 ILE A O 1
ATOM 2236 N N . VAL A 1 290 ? -7.176 8.104 11.779 1.00 95.38 290 VAL A N 1
ATOM 2237 C CA . VAL A 1 290 ? -6.550 8.020 10.451 1.00 95.38 290 VAL A CA 1
ATOM 2238 C C . VAL A 1 290 ? -5.135 8.562 10.485 1.00 95.38 290 VAL A C 1
ATOM 2240 O O . VAL A 1 290 ? -4.832 9.495 11.219 1.00 95.38 290 VAL A O 1
ATOM 2243 N N . VAL A 1 291 ? -4.262 8.002 9.658 1.00 95.81 291 VAL A N 1
ATOM 2244 C CA . VAL A 1 291 ? -2.944 8.575 9.395 1.00 95.81 291 VAL A CA 1
ATOM 2245 C C . VAL A 1 291 ? -2.944 9.183 8.008 1.00 95.81 291 VAL A C 1
ATOM 2247 O O . VAL A 1 291 ? -3.340 8.523 7.042 1.00 95.81 291 VAL A O 1
ATOM 2250 N N . ARG A 1 292 ? -2.479 10.428 7.909 1.00 93.88 292 ARG A N 1
ATOM 2251 C CA . ARG A 1 292 ? -2.347 11.151 6.643 1.00 93.88 292 ARG A CA 1
ATOM 2252 C C . ARG A 1 292 ? -0.885 11.412 6.320 1.00 93.88 292 ARG A C 1
ATOM 2254 O O . ARG A 1 292 ? -0.140 11.863 7.186 1.00 93.88 292 ARG A O 1
ATOM 2261 N N . ASP A 1 293 ? -0.502 11.152 5.075 1.00 92.25 293 ASP A N 1
ATOM 2262 C CA . ASP A 1 293 ? 0.769 11.593 4.501 1.00 92.25 293 ASP A CA 1
ATOM 2263 C C . ASP A 1 293 ? 0.609 13.044 4.019 1.00 92.25 293 ASP A C 1
ATOM 2265 O O . ASP A 1 293 ? -0.115 13.274 3.041 1.00 92.25 293 ASP A O 1
ATOM 2269 N N . PRO A 1 294 ? 1.277 14.026 4.656 1.00 89.00 294 PRO A N 1
ATOM 2270 C CA . PRO A 1 294 ? 1.151 15.436 4.290 1.00 89.00 294 PRO A CA 1
ATOM 2271 C C . PRO A 1 294 ? 1.476 15.722 2.822 1.00 89.00 294 PRO A C 1
ATOM 2273 O O . PRO A 1 294 ? 0.917 16.645 2.235 1.00 89.00 294 PRO A O 1
ATOM 2276 N N . LYS A 1 295 ? 2.340 14.913 2.193 1.00 87.75 295 LYS A N 1
ATOM 2277 C CA . LYS A 1 295 ? 2.722 15.077 0.782 1.00 87.75 295 LYS A CA 1
ATOM 2278 C C . LYS A 1 295 ? 1.615 14.659 -0.187 1.00 87.75 295 LYS A C 1
ATOM 2280 O O . LYS A 1 295 ? 1.678 15.022 -1.358 1.00 87.75 295 LYS A O 1
ATOM 2285 N N . LYS A 1 296 ? 0.632 13.891 0.288 1.00 85.69 296 LYS A N 1
ATOM 2286 C CA . LYS A 1 296 ? -0.493 13.355 -0.495 1.00 85.69 296 LYS A CA 1
ATOM 2287 C C . LYS A 1 296 ? -1.827 14.023 -0.159 1.00 85.69 296 LYS A C 1
ATOM 2289 O O . LYS A 1 296 ? -2.860 13.623 -0.688 1.00 85.69 296 LYS A O 1
ATOM 2294 N N . MET A 1 297 ? -1.826 15.004 0.737 1.00 86.19 297 MET A N 1
ATOM 2295 C CA . MET A 1 297 ? -3.026 15.760 1.075 1.00 86.19 297 MET A CA 1
ATOM 2296 C C . MET A 1 297 ? -3.351 16.780 -0.019 1.00 86.19 297 MET A C 1
ATOM 2298 O O . MET A 1 297 ? -2.458 17.401 -0.592 1.00 86.19 297 MET A O 1
ATOM 2302 N N . HIS A 1 298 ? -4.639 16.970 -0.301 1.00 81.06 298 HIS A N 1
ATOM 2303 C CA . HIS A 1 298 ? -5.101 17.893 -1.340 1.00 81.06 298 HIS A CA 1
ATOM 2304 C C . HIS A 1 298 ? -5.177 19.343 -0.842 1.00 81.06 298 HIS A C 1
ATOM 2306 O O . HIS A 1 298 ? -4.954 20.270 -1.617 1.00 81.06 298 HIS A O 1
ATOM 2312 N N . ASN A 1 299 ? -5.466 19.536 0.450 1.00 76.00 299 ASN A N 1
ATOM 2313 C CA . ASN A 1 299 ? -5.713 20.841 1.063 1.00 76.00 299 ASN A CA 1
ATOM 2314 C C . ASN A 1 299 ? -4.995 20.973 2.415 1.00 76.00 299 ASN A C 1
ATOM 2316 O O . ASN A 1 299 ? -4.814 19.996 3.142 1.00 76.00 299 ASN A O 1
ATOM 2320 N N . THR A 1 300 ? -4.629 22.204 2.778 1.00 72.50 300 THR A N 1
ATOM 2321 C CA . THR A 1 300 ? -4.182 22.548 4.137 1.00 72.50 300 THR A CA 1
ATOM 2322 C C . THR A 1 300 ? -5.378 22.680 5.073 1.00 72.50 300 THR A C 1
ATOM 2324 O O . THR A 1 300 ? -6.389 23.264 4.688 1.00 72.50 300 THR A O 1
ATOM 2327 N N . ILE A 1 301 ? -5.239 22.206 6.309 1.00 71.38 301 ILE A N 1
ATOM 2328 C CA . ILE A 1 301 ? -6.333 22.125 7.281 1.00 71.38 301 ILE A CA 1
ATOM 2329 C C . ILE A 1 301 ? -6.108 23.112 8.419 1.00 71.38 301 ILE A C 1
ATOM 2331 O O . ILE A 1 301 ? -4.981 23.277 8.884 1.00 71.38 301 ILE A O 1
ATOM 2335 N N . ASP A 1 302 ? -7.195 23.720 8.893 1.00 77.06 302 ASP A N 1
ATOM 2336 C CA . ASP A 1 302 ? -7.223 24.303 10.231 1.00 77.06 302 ASP A CA 1
ATOM 2337 C C . ASP A 1 302 ? -7.356 23.163 11.245 1.00 77.06 302 ASP A C 1
ATOM 2339 O O . ASP A 1 302 ? -8.380 22.478 11.303 1.00 77.06 302 ASP A O 1
ATOM 2343 N N . SER A 1 303 ? -6.284 22.888 11.977 1.00 81.00 303 SER A N 1
ATOM 2344 C CA . SER A 1 303 ? -6.182 21.726 12.856 1.00 81.00 303 SER A CA 1
ATOM 2345 C C . SER A 1 303 ? -5.682 22.123 14.229 1.00 81.00 303 SER A C 1
ATOM 2347 O O . SER A 1 303 ? -4.779 22.952 14.332 1.00 81.00 303 SER A O 1
ATOM 2349 N N . ALA A 1 304 ? -6.189 21.463 15.265 1.00 83.62 304 ALA A N 1
ATOM 2350 C CA . ALA A 1 304 ? -5.597 21.530 16.593 1.00 83.62 304 ALA A CA 1
ATOM 2351 C C . ALA A 1 304 ? -4.798 20.256 16.862 1.00 83.62 304 ALA A C 1
ATOM 2353 O O . ALA A 1 304 ? -5.252 19.148 16.563 1.00 83.62 304 ALA A O 1
ATOM 2354 N N . ALA A 1 305 ? -3.613 20.437 17.436 1.00 85.19 305 ALA A N 1
ATOM 2355 C CA . ALA A 1 305 ? -2.781 19.356 17.929 1.00 85.19 305 ALA A CA 1
ATOM 2356 C C . ALA A 1 305 ? -3.039 19.170 19.426 1.00 85.19 305 ALA A C 1
ATOM 2358 O O . ALA A 1 305 ? -3.033 20.133 20.198 1.00 85.19 305 ALA A O 1
ATOM 2359 N N . PHE A 1 306 ? -3.246 17.924 19.828 1.00 83.81 306 PHE A N 1
ATOM 2360 C CA . PHE A 1 306 ? -3.506 17.545 21.205 1.00 83.81 306 PHE A CA 1
ATOM 2361 C C . PHE A 1 306 ? -2.453 16.563 21.684 1.00 83.81 306 PHE A C 1
ATOM 2363 O O . PHE A 1 306 ? -2.160 15.579 21.005 1.00 83.81 306 PHE A O 1
ATOM 2370 N N . LYS A 1 307 ? -1.930 16.794 22.885 1.00 84.75 307 LYS A N 1
ATOM 2371 C CA . LYS A 1 307 ? -1.144 15.786 23.597 1.00 84.75 307 LYS A CA 1
ATOM 2372 C C . LYS A 1 307 ? -2.095 14.830 24.299 1.00 84.75 307 LYS A C 1
ATOM 2374 O O . LYS A 1 307 ? -2.985 15.288 25.012 1.00 84.75 307 LYS A O 1
ATOM 2379 N N . MET A 1 308 ? -1.922 13.528 24.094 1.00 81.75 308 MET A N 1
ATOM 2380 C CA . MET A 1 308 ? -2.715 12.510 24.788 1.00 81.75 308 MET A CA 1
ATOM 2381 C C . MET A 1 308 ? -2.063 12.101 26.107 1.00 81.75 308 MET A C 1
ATOM 2383 O O . MET A 1 308 ? -0.926 11.623 26.114 1.00 81.75 308 MET A O 1
ATOM 2387 N N . PHE A 1 309 ? -2.823 12.191 27.197 1.00 76.12 309 PHE A N 1
ATOM 2388 C CA . PHE A 1 309 ? -2.413 11.723 28.518 1.00 76.12 309 PHE A CA 1
ATOM 2389 C C . PHE A 1 309 ? -3.397 10.684 29.055 1.00 76.12 309 PHE A C 1
ATOM 2391 O O . PHE A 1 309 ? -4.617 10.845 28.956 1.00 76.12 309 PHE A O 1
ATOM 2398 N N . ILE A 1 310 ? -2.854 9.619 29.645 1.00 71.19 310 ILE A N 1
ATOM 2399 C CA . ILE A 1 310 ? -3.631 8.652 30.418 1.00 71.19 310 ILE A CA 1
ATOM 2400 C C . ILE A 1 310 ? -3.364 8.931 31.899 1.00 71.19 310 ILE A C 1
ATOM 2402 O O . ILE A 1 310 ? -2.204 9.000 32.304 1.00 71.19 310 ILE A O 1
ATOM 2406 N N . PRO A 1 311 ? -4.404 9.126 32.724 1.00 62.12 311 PRO A N 1
ATOM 2407 C CA . PRO A 1 311 ? -4.224 9.302 34.159 1.00 62.12 311 PRO A CA 1
ATOM 2408 C C . PRO A 1 311 ? -3.505 8.104 34.800 1.00 62.12 311 PRO A C 1
ATOM 2410 O O . PRO A 1 311 ? -3.923 6.966 34.607 1.00 62.12 311 PRO A O 1
ATOM 2413 N N . GLY A 1 312 ? -2.469 8.369 35.602 1.00 62.34 312 GLY A N 1
ATOM 2414 C CA . GLY A 1 312 ? -1.720 7.333 36.333 1.00 62.34 312 GLY A CA 1
ATOM 2415 C C . GLY A 1 312 ? -0.623 6.636 35.527 1.00 62.34 312 GLY A C 1
ATOM 2416 O O . GLY A 1 312 ? -0.045 5.668 36.011 1.00 62.34 312 GLY A O 1
ATOM 2417 N N . ASP A 1 313 ? -0.342 7.126 34.323 1.00 66.50 313 ASP A N 1
ATOM 2418 C CA . ASP A 1 313 ? 0.632 6.553 33.409 1.00 66.50 313 ASP A CA 1
ATOM 2419 C C . ASP A 1 313 ? 1.884 7.445 33.301 1.00 66.50 313 ASP A C 1
ATOM 2421 O O . ASP A 1 313 ? 1.791 8.603 32.887 1.00 66.50 313 ASP A O 1
ATOM 2425 N N . ASP A 1 314 ? 3.048 6.913 33.687 1.00 62.69 314 ASP A N 1
ATOM 2426 C CA . ASP A 1 314 ? 4.340 7.622 33.711 1.00 62.69 314 ASP A CA 1
ATOM 2427 C C . ASP A 1 314 ? 5.115 7.507 32.378 1.00 62.69 314 ASP A C 1
ATOM 2429 O O . ASP A 1 314 ? 6.303 7.837 32.316 1.00 62.69 314 ASP A O 1
ATOM 2433 N N . PHE A 1 315 ? 4.502 7.012 31.292 1.00 64.69 315 PHE A N 1
ATOM 2434 C CA . PHE A 1 315 ? 5.224 6.847 30.025 1.00 64.69 315 PHE A CA 1
ATOM 2435 C C . PHE A 1 315 ? 5.809 8.169 29.495 1.00 64.69 315 PHE A C 1
ATOM 2437 O O . PHE A 1 315 ? 5.102 9.148 29.264 1.00 64.69 315 PHE A O 1
ATOM 2444 N N . GLU A 1 316 ? 7.106 8.141 29.171 1.00 61.97 316 GLU A N 1
ATOM 2445 C CA . GLU A 1 316 ? 7.859 9.284 28.631 1.00 61.97 316 GLU A CA 1
ATOM 2446 C C . GLU A 1 316 ? 7.441 9.684 27.203 1.00 61.97 316 GLU A C 1
ATOM 2448 O O . GLU A 1 316 ? 7.749 10.784 26.745 1.00 61.97 316 GLU A O 1
ATOM 2453 N N . THR A 1 317 ? 6.766 8.798 26.461 1.00 69.19 317 THR A N 1
ATOM 2454 C CA . THR A 1 317 ? 6.437 9.049 25.052 1.00 69.19 317 THR A CA 1
ATOM 2455 C C . THR A 1 317 ? 5.206 9.939 24.917 1.00 69.19 317 THR A C 1
ATOM 2457 O O . THR A 1 317 ? 4.070 9.516 25.157 1.00 69.19 317 THR A O 1
ATOM 2460 N N . GLU A 1 318 ? 5.444 11.171 24.480 1.00 77.06 318 GLU A N 1
ATOM 2461 C CA . GLU A 1 318 ? 4.409 12.122 24.099 1.00 77.06 318 GLU A CA 1
ATOM 2462 C C . GLU A 1 318 ? 3.790 11.724 22.748 1.00 77.06 318 GLU A C 1
ATOM 2464 O O . GLU A 1 318 ? 4.488 11.619 21.740 1.00 77.06 318 GLU A O 1
ATOM 2469 N N . LEU A 1 319 ? 2.472 11.500 22.721 1.00 85.06 319 LEU A N 1
ATOM 2470 C CA . LEU A 1 319 ? 1.729 11.218 21.491 1.00 85.06 319 LEU A CA 1
ATOM 2471 C C . LEU A 1 319 ? 0.922 12.447 21.086 1.00 85.06 319 LEU A C 1
ATOM 2473 O O . LEU A 1 319 ? 0.129 12.965 21.877 1.00 85.06 319 LEU A O 1
ATOM 2477 N N . THR A 1 320 ? 1.115 12.882 19.842 1.00 87.25 320 THR A N 1
ATOM 2478 C CA . THR A 1 320 ? 0.359 13.986 19.246 1.00 87.25 320 THR A CA 1
ATOM 2479 C C . THR A 1 320 ? -0.795 13.434 18.421 1.00 87.25 320 THR A C 1
ATOM 2481 O O . THR A 1 320 ? -0.589 12.626 17.517 1.00 87.25 320 THR A O 1
ATOM 2484 N N . LEU A 1 321 ? -2.003 13.897 18.724 1.00 88.88 321 LEU A N 1
ATOM 2485 C CA . LEU A 1 321 ? -3.226 13.583 18.003 1.00 88.88 321 LEU A CA 1
ATOM 2486 C C . LEU A 1 321 ? -3.787 14.863 17.390 1.00 88.88 321 LEU A C 1
ATOM 2488 O O . LEU A 1 321 ? -4.062 15.837 18.091 1.00 88.88 321 LEU A O 1
ATOM 2492 N N . MET A 1 322 ? -3.964 14.862 16.079 1.00 90.00 322 MET A N 1
ATOM 2493 C CA . MET A 1 322 ? -4.544 15.975 15.342 1.00 90.00 322 MET A CA 1
ATOM 2494 C C . MET A 1 322 ? -6.065 15.859 15.333 1.00 90.00 322 MET A C 1
ATOM 2496 O O . MET A 1 322 ? -6.619 14.762 15.258 1.00 90.00 322 MET A O 1
ATOM 2500 N N . ARG A 1 323 ? -6.761 16.994 15.349 1.00 87.75 323 ARG A N 1
ATOM 2501 C CA . ARG A 1 323 ? -8.180 17.044 14.989 1.00 87.75 323 ARG A CA 1
ATOM 2502 C C . ARG A 1 323 ? -8.440 18.109 13.963 1.00 87.75 323 ARG A C 1
ATOM 2504 O O . ARG A 1 323 ? -7.892 19.210 14.033 1.00 87.75 323 ARG A O 1
ATOM 2511 N N . ASN A 1 324 ? -9.338 17.771 13.056 1.00 80.88 324 ASN A N 1
ATOM 2512 C CA . ASN A 1 324 ? -9.841 18.707 12.081 1.00 80.88 324 ASN A CA 1
ATOM 2513 C C . ASN A 1 324 ? -10.780 19.713 12.769 1.00 80.88 324 ASN A C 1
ATOM 2515 O O . ASN A 1 324 ? -11.748 19.321 13.423 1.00 80.88 324 ASN A O 1
ATOM 2519 N N . LEU A 1 325 ? -10.467 21.007 12.662 1.00 74.62 325 LEU A N 1
ATOM 2520 C CA . LEU A 1 325 ? -11.306 22.092 13.185 1.00 74.62 325 LEU A CA 1
ATOM 2521 C C . LEU A 1 325 ? -12.372 22.522 12.173 1.00 74.62 325 LEU A C 1
ATOM 2523 O O . LEU A 1 325 ? -13.306 23.239 12.533 1.00 74.62 325 LEU A O 1
ATOM 2527 N N . SER A 1 326 ? -12.236 22.081 10.920 1.00 69.12 326 SER A N 1
ATOM 2528 C CA . SER A 1 326 ? -13.165 22.343 9.827 1.00 69.12 326 SER A CA 1
ATOM 2529 C C . SER A 1 326 ? -13.815 21.035 9.374 1.00 69.12 326 SER A C 1
ATOM 2531 O O . SER A 1 326 ? -13.130 20.039 9.213 1.00 69.12 326 SER A O 1
ATOM 2533 N N . PRO A 1 327 ? -15.118 20.978 9.090 1.00 60.06 327 PRO A N 1
ATOM 2534 C CA . PRO A 1 327 ? -15.754 19.754 8.604 1.00 60.06 327 PRO A CA 1
ATOM 2535 C C . PRO A 1 327 ? -15.398 19.404 7.146 1.00 60.06 327 PRO A C 1
ATOM 2537 O O . PRO A 1 327 ? -16.143 18.646 6.531 1.00 60.06 327 PRO A O 1
ATOM 2540 N N . ASP A 1 328 ? -14.323 19.957 6.565 1.00 65.25 328 ASP A N 1
ATOM 2541 C CA . ASP A 1 328 ? -13.937 19.676 5.176 1.00 65.25 328 ASP A CA 1
ATOM 2542 C C . ASP A 1 328 ? -13.571 18.185 5.019 1.00 65.25 328 ASP A C 1
ATOM 2544 O O . ASP A 1 328 ? -12.565 17.737 5.582 1.00 65.25 328 ASP A O 1
ATOM 2548 N N . PRO A 1 329 ? -14.389 17.397 4.296 1.00 59.47 329 PRO A N 1
ATOM 2549 C CA . PRO A 1 329 ? -14.286 15.949 4.305 1.00 59.47 329 PRO A CA 1
ATOM 2550 C C . PRO A 1 329 ? -13.286 15.391 3.280 1.00 59.47 329 PRO A C 1
ATOM 2552 O O . PRO A 1 329 ? -13.139 14.172 3.215 1.00 59.47 329 PRO A O 1
ATOM 2555 N N . GLU A 1 330 ? -12.608 16.218 2.470 1.00 71.31 330 GLU A N 1
ATOM 2556 C CA . GLU A 1 330 ? -11.855 15.768 1.278 1.00 71.31 330 GLU A CA 1
ATOM 2557 C C . GLU A 1 330 ? -10.347 16.051 1.332 1.00 71.31 330 GLU A C 1
ATOM 2559 O O . GLU A 1 330 ? -9.708 16.454 0.362 1.00 71.31 330 GLU A O 1
ATOM 2564 N N . LEU A 1 331 ? -9.745 15.793 2.487 1.00 76.56 331 LEU A N 1
ATOM 2565 C CA . LEU A 1 331 ? -8.339 16.117 2.748 1.00 76.56 331 LEU A CA 1
ATOM 2566 C C . LEU A 1 331 ? -7.348 15.252 1.964 1.00 76.56 331 LEU A C 1
ATOM 2568 O O . LEU A 1 331 ? -6.223 15.678 1.707 1.00 76.56 331 LEU A O 1
ATOM 2572 N N . GLY A 1 332 ? -7.766 14.047 1.579 1.00 86.62 332 GLY A N 1
ATOM 2573 C CA . GLY A 1 332 ? -6.914 13.083 0.893 1.00 86.62 332 GLY A CA 1
ATOM 2574 C C . GLY A 1 332 ? -5.738 12.586 1.743 1.00 86.62 332 GLY A C 1
ATOM 2575 O O . GLY A 1 332 ? -5.659 12.823 2.952 1.00 86.62 332 GLY A O 1
ATOM 2576 N N . GLY A 1 333 ? -4.829 11.847 1.114 1.00 89.31 333 GLY A N 1
ATOM 2577 C CA . GLY A 1 333 ? -3.574 11.407 1.723 1.00 89.31 333 GLY A CA 1
ATOM 2578 C C . GLY A 1 333 ? -3.699 10.362 2.833 1.00 89.31 333 GLY A C 1
ATOM 2579 O O . GLY A 1 333 ? -2.739 10.176 3.573 1.00 89.31 333 GLY A O 1
ATOM 2580 N N . ILE A 1 334 ? -4.840 9.675 2.973 1.00 93.94 334 ILE A N 1
ATOM 2581 C CA . ILE A 1 334 ? -4.999 8.606 3.977 1.00 93.94 334 ILE A CA 1
ATOM 2582 C C . ILE A 1 334 ? -4.052 7.454 3.638 1.00 93.94 334 ILE A C 1
ATOM 2584 O O . ILE A 1 334 ? -4.144 6.879 2.558 1.00 93.94 334 ILE A O 1
ATOM 2588 N N . VAL A 1 335 ? -3.171 7.091 4.568 1.00 94.75 335 VAL A N 1
ATOM 2589 C CA . VAL A 1 335 ? -2.279 5.921 4.454 1.00 94.75 335 VAL A CA 1
ATOM 2590 C C . VAL A 1 335 ? -2.630 4.816 5.451 1.00 94.75 335 VAL A C 1
ATOM 2592 O O . VAL A 1 335 ? -2.290 3.654 5.219 1.00 94.75 335 VAL A O 1
ATOM 2595 N N . SER A 1 336 ? -3.372 5.156 6.511 1.00 96.75 336 SER A N 1
ATOM 2596 C CA . SER A 1 336 ? -3.949 4.200 7.458 1.00 96.75 336 SER A CA 1
ATOM 2597 C C . SER A 1 336 ? -5.287 4.696 8.014 1.00 96.75 336 SER A C 1
ATOM 2599 O O . SER A 1 336 ? -5.457 5.897 8.213 1.00 96.75 336 SER A O 1
ATOM 2601 N N . ALA A 1 337 ? -6.227 3.790 8.279 1.00 97.56 337 ALA A N 1
ATOM 2602 C CA . ALA A 1 337 ? -7.494 4.077 8.950 1.00 97.56 337 ALA A CA 1
ATOM 2603 C C . ALA A 1 337 ? -7.818 2.976 9.969 1.00 97.56 337 ALA A C 1
ATOM 2605 O O . ALA A 1 337 ? -8.022 1.825 9.601 1.00 97.56 337 ALA A O 1
ATOM 2606 N N . THR A 1 338 ? -7.889 3.314 11.252 1.00 98.00 338 THR A N 1
ATOM 2607 C CA . THR A 1 338 ? -8.184 2.380 12.339 1.00 98.00 338 THR A CA 1
ATOM 2608 C C . THR A 1 338 ? -9.481 2.757 13.045 1.00 98.00 338 THR A C 1
ATOM 2610 O O . THR A 1 338 ? -9.599 3.840 13.614 1.00 98.00 338 THR A O 1
ATOM 2613 N N . LEU A 1 339 ? -10.451 1.846 13.034 1.00 97.81 339 LEU A N 1
ATOM 2614 C CA . LEU A 1 339 ? -11.683 1.941 13.801 1.00 97.81 339 LEU A CA 1
ATOM 2615 C C . LEU A 1 339 ? -11.466 1.352 15.198 1.00 97.81 339 LEU A C 1
ATOM 2617 O O . LEU A 1 339 ? -11.290 0.144 15.347 1.00 97.81 339 LEU A O 1
ATOM 2621 N N . VAL A 1 340 ? -11.495 2.209 16.214 1.00 97.12 340 VAL A N 1
ATOM 2622 C CA . VAL A 1 340 ? -11.358 1.840 17.626 1.00 97.12 340 VAL A CA 1
ATOM 2623 C C . VAL A 1 340 ? -12.752 1.703 18.230 1.00 97.12 340 VAL A C 1
ATOM 2625 O O . VAL A 1 340 ? -13.439 2.700 18.464 1.00 97.12 340 VAL A O 1
ATOM 2628 N N . VAL A 1 341 ? -13.183 0.466 18.463 1.00 96.75 341 VAL A N 1
ATOM 2629 C CA . VAL A 1 341 ? -14.527 0.142 18.954 1.00 96.75 341 VAL A CA 1
ATOM 2630 C C . VAL A 1 341 ? -14.552 0.206 20.475 1.00 96.75 341 VAL A C 1
ATOM 2632 O O . VAL A 1 341 ? -13.890 -0.584 21.152 1.00 96.75 341 VAL A O 1
ATOM 2635 N N . GLY A 1 342 ? -15.330 1.141 21.023 1.00 93.31 342 GLY A N 1
ATOM 2636 C CA . GLY A 1 342 ? -15.507 1.258 22.469 1.00 93.31 342 GLY A CA 1
ATOM 2637 C C . GLY A 1 342 ? -16.208 0.041 23.051 1.00 93.31 342 GLY A C 1
ATOM 2638 O O . GLY A 1 342 ? -16.999 -0.617 22.378 1.00 93.31 342 GLY A O 1
ATOM 2639 N N . LEU A 1 343 ? -15.934 -0.252 24.317 1.00 91.75 343 LEU A N 1
ATOM 2640 C CA . LEU A 1 343 ? -16.533 -1.371 25.044 1.00 91.75 343 LEU A CA 1
ATOM 2641 C C . LEU A 1 343 ? -17.561 -0.858 26.055 1.00 91.75 343 LEU A C 1
ATOM 2643 O O . LEU A 1 343 ? -17.649 0.341 26.339 1.00 91.75 343 LEU A O 1
ATOM 2647 N N . ALA A 1 344 ? -18.321 -1.773 26.651 1.00 88.31 344 ALA A N 1
ATOM 2648 C CA . ALA A 1 344 ? -19.170 -1.415 27.777 1.00 88.31 344 ALA A CA 1
ATOM 2649 C C . ALA A 1 344 ? -18.306 -0.879 28.942 1.00 88.31 344 ALA A C 1
ATOM 2651 O O . ALA A 1 344 ? -17.252 -1.465 29.212 1.00 88.31 344 ALA A O 1
ATOM 2652 N N . PRO A 1 345 ? -18.722 0.185 29.661 1.00 81.50 345 PRO A N 1
ATOM 2653 C CA . PRO A 1 345 ? -17.911 0.806 30.721 1.00 81.50 345 PRO A CA 1
ATOM 2654 C C . PRO A 1 345 ? -17.520 -0.130 31.874 1.00 81.50 345 PRO A C 1
ATOM 2656 O O . PRO A 1 345 ? -16.557 0.120 32.589 1.00 81.50 345 PRO A O 1
ATOM 2659 N N . ASN A 1 346 ? -18.278 -1.208 32.073 1.00 82.19 346 ASN A N 1
ATOM 2660 C CA . ASN A 1 346 ? -18.015 -2.232 33.081 1.00 82.19 346 ASN A CA 1
ATOM 2661 C C . ASN A 1 346 ? -17.037 -3.323 32.610 1.00 82.19 346 ASN A C 1
ATOM 2663 O O . ASN A 1 346 ? -16.748 -4.237 33.381 1.00 82.19 346 ASN A O 1
ATOM 2667 N N . THR A 1 347 ? -16.544 -3.252 31.372 1.00 86.31 347 THR A N 1
ATOM 2668 C CA . THR A 1 347 ? -15.515 -4.168 30.873 1.00 86.31 347 THR A CA 1
ATOM 2669 C C . THR A 1 347 ? -14.194 -3.837 31.559 1.00 86.31 347 THR A C 1
ATOM 2671 O O . THR A 1 347 ? -13.712 -2.714 31.433 1.00 86.31 347 THR A O 1
ATOM 2674 N N . LEU A 1 348 ? -13.633 -4.799 32.294 1.00 85.75 348 LEU A N 1
ATOM 2675 C CA . LEU A 1 348 ? -12.372 -4.623 33.019 1.00 85.75 348 LEU A CA 1
ATOM 2676 C C . LEU A 1 348 ? -11.186 -4.715 32.058 1.00 85.75 348 LEU A C 1
ATOM 2678 O O . LEU A 1 348 ? -10.595 -3.700 31.710 1.00 85.75 348 LEU A O 1
ATOM 2682 N N . TRP A 1 349 ? -10.900 -5.923 31.570 1.00 90.81 349 TRP A N 1
ATOM 2683 C CA . TRP A 1 349 ? -9.830 -6.179 30.615 1.00 90.81 349 TRP A CA 1
ATOM 2684 C C . TRP A 1 349 ? -10.161 -7.437 29.797 1.00 90.81 349 TRP A C 1
ATOM 2686 O O . TRP A 1 349 ? -10.305 -8.523 30.363 1.00 90.81 349 TRP A O 1
ATOM 2696 N N . PRO A 1 350 ? -10.378 -7.325 28.480 1.00 91.06 350 PRO A N 1
ATOM 2697 C CA . PRO A 1 350 ? -10.755 -8.467 27.661 1.00 91.06 350 PRO A CA 1
ATOM 2698 C C . PRO A 1 350 ? -9.551 -9.359 27.332 1.00 91.06 350 PRO A C 1
ATOM 2700 O O . PRO A 1 350 ? -8.480 -8.873 26.963 1.00 91.06 350 PRO A O 1
ATOM 2703 N N . LYS A 1 351 ? -9.756 -10.679 27.395 1.00 92.81 351 LYS A N 1
ATOM 2704 C CA . LYS A 1 351 ? -8.805 -11.662 26.858 1.00 92.81 351 LYS A CA 1
ATOM 2705 C C . LYS A 1 351 ? -8.690 -11.545 25.339 1.00 92.81 351 LYS A C 1
ATOM 2707 O O . LYS A 1 351 ? -9.614 -11.081 24.665 1.00 92.81 351 LYS A O 1
ATOM 2712 N N . CYS A 1 352 ? -7.577 -12.015 24.796 1.00 91.88 352 CYS A N 1
ATOM 2713 C CA . CYS A 1 352 ? -7.398 -12.102 23.355 1.00 91.88 352 CYS A CA 1
ATOM 2714 C C . CYS A 1 352 ? -8.347 -13.161 22.759 1.00 91.88 352 CYS A C 1
ATOM 2716 O O . CYS A 1 352 ? -8.456 -14.284 23.255 1.00 91.88 352 CYS A O 1
ATOM 2718 N N . GLY A 1 353 ? -9.053 -12.803 21.691 1.00 91.81 353 GLY A N 1
ATOM 2719 C CA . GLY A 1 353 ? -10.100 -13.586 21.037 1.00 91.81 353 GLY A CA 1
ATOM 2720 C C . GLY A 1 353 ? -11.503 -13.389 21.618 1.00 91.81 353 GLY A C 1
ATOM 2721 O O . GLY A 1 353 ? -12.435 -14.054 21.167 1.00 91.81 353 GLY A O 1
ATOM 2722 N N . ALA A 1 354 ? -11.686 -12.519 22.619 1.00 93.62 354 ALA A N 1
ATOM 2723 C CA . ALA A 1 354 ? -12.974 -12.348 23.297 1.00 93.62 354 ALA A CA 1
ATOM 2724 C C . ALA A 1 354 ? -14.082 -11.773 22.394 1.00 93.62 354 ALA A C 1
ATOM 2726 O O . ALA A 1 354 ? -15.264 -12.046 22.615 1.00 93.62 354 ALA A O 1
ATOM 2727 N N . PHE A 1 355 ? -13.716 -10.980 21.387 1.00 94.50 355 PHE A N 1
ATOM 2728 C CA . PHE A 1 355 ? -14.639 -10.244 20.527 1.00 94.50 355 PHE A CA 1
ATOM 2729 C C . PHE A 1 355 ? -14.550 -10.618 19.052 1.00 94.50 355 PHE A C 1
ATOM 2731 O O . PHE A 1 355 ? -15.529 -10.383 18.345 1.00 94.50 355 PHE A O 1
ATOM 2738 N N . ILE A 1 356 ? -13.444 -11.206 18.585 1.00 92.94 356 ILE A N 1
ATOM 2739 C CA . ILE A 1 356 ? -13.157 -11.431 17.156 1.00 92.94 356 ILE A CA 1
ATOM 2740 C C . ILE A 1 356 ? -14.301 -12.116 16.380 1.00 92.94 356 ILE A C 1
ATOM 2742 O O . ILE A 1 356 ? -14.573 -11.778 15.225 1.00 92.94 356 ILE A O 1
ATOM 2746 N N . ASP A 1 357 ? -15.028 -13.030 17.031 1.00 93.75 357 ASP A N 1
ATOM 2747 C CA . ASP A 1 357 ? -16.157 -13.770 16.451 1.00 93.75 357 ASP A CA 1
ATOM 2748 C C . ASP A 1 357 ? -17.540 -13.179 16.774 1.00 93.75 357 ASP A C 1
ATOM 2750 O O . ASP A 1 357 ? -18.563 -13.642 16.245 1.00 93.75 357 ASP A O 1
ATOM 2754 N N . GLY A 1 358 ? -17.586 -12.152 17.621 1.00 96.31 358 GLY A N 1
ATOM 2755 C CA . GLY A 1 358 ? -18.796 -11.500 18.103 1.00 96.31 358 GLY A CA 1
ATOM 2756 C C . GLY A 1 358 ? -19.521 -10.675 17.037 1.00 96.31 358 GLY A C 1
ATOM 2757 O O . GLY A 1 358 ? -18.935 -10.187 16.070 1.00 96.31 358 GLY A O 1
ATOM 2758 N N . ALA A 1 359 ? -20.831 -10.487 17.231 1.00 97.19 359 ALA A N 1
ATOM 2759 C CA . ALA A 1 359 ? -21.672 -9.720 16.307 1.00 97.19 359 ALA A CA 1
ATOM 2760 C C . ALA A 1 359 ? -21.243 -8.247 16.195 1.00 97.19 359 ALA A C 1
ATOM 2762 O O . ALA A 1 359 ? -21.273 -7.687 15.103 1.00 97.19 359 ALA A O 1
ATOM 2763 N N . VAL A 1 360 ? -20.805 -7.642 17.306 1.00 97.38 360 VAL A N 1
ATOM 2764 C CA . VAL A 1 360 ? -20.318 -6.253 17.338 1.00 97.38 360 VAL A CA 1
ATOM 2765 C C . VAL A 1 360 ? -19.064 -6.099 16.483 1.00 97.38 360 VAL A C 1
ATOM 2767 O O . VAL A 1 360 ? -19.032 -5.236 15.611 1.00 97.38 360 VAL A O 1
ATOM 2770 N N . PHE A 1 361 ? -18.067 -6.970 16.678 1.00 97.44 361 PHE A N 1
ATOM 2771 C CA . PHE A 1 361 ? -16.825 -6.929 15.910 1.00 97.44 361 PHE A CA 1
ATOM 2772 C C . PHE A 1 361 ? -17.108 -7.095 14.418 1.00 97.44 361 PHE A C 1
ATOM 2774 O O . PHE A 1 361 ? -16.651 -6.291 13.619 1.00 97.44 361 PHE A O 1
ATOM 2781 N N . LYS A 1 362 ? -17.930 -8.081 14.036 1.00 97.81 362 LYS A N 1
ATOM 2782 C CA . LYS A 1 362 ? -18.327 -8.309 12.634 1.00 97.81 362 LYS A CA 1
ATOM 2783 C C . LYS A 1 362 ? -19.063 -7.117 12.014 1.00 97.81 362 LYS A C 1
ATOM 2785 O O . LYS A 1 362 ? -18.877 -6.838 10.834 1.00 97.81 362 LYS A O 1
ATOM 2790 N N . ALA A 1 363 ? -19.891 -6.418 12.787 1.00 98.12 363 ALA A N 1
ATOM 2791 C CA . ALA A 1 363 ? -20.576 -5.218 12.320 1.00 98.12 363 ALA A CA 1
ATOM 2792 C C . ALA A 1 363 ? -19.607 -4.039 12.122 1.00 98.12 363 ALA A C 1
ATOM 2794 O O . ALA A 1 363 ? -19.670 -3.368 11.094 1.00 98.12 363 ALA A O 1
ATOM 2795 N N . ALA A 1 364 ? -18.681 -3.826 13.061 1.00 98.19 364 ALA A N 1
ATOM 2796 C CA . ALA A 1 364 ? -17.626 -2.821 12.940 1.00 98.19 364 ALA A CA 1
ATOM 2797 C C . ALA A 1 364 ? -16.694 -3.113 11.750 1.00 98.19 364 ALA A C 1
ATOM 2799 O O . ALA A 1 364 ? -16.356 -2.214 10.987 1.00 98.19 364 ALA A O 1
ATOM 2800 N N . ASP A 1 365 ? -16.344 -4.386 11.561 1.00 97.88 365 ASP A N 1
ATOM 2801 C CA . ASP A 1 365 ? -15.565 -4.920 10.441 1.00 97.88 365 ASP A CA 1
ATOM 2802 C C . ASP A 1 365 ? -16.210 -4.580 9.092 1.00 97.88 365 ASP A C 1
ATOM 2804 O O . ASP A 1 365 ? -15.592 -3.950 8.234 1.00 97.88 365 ASP A O 1
ATOM 2808 N N . ALA A 1 366 ? -17.500 -4.890 8.938 1.00 98.00 366 ALA A N 1
ATOM 2809 C CA . ALA A 1 366 ? -18.259 -4.529 7.745 1.00 98.00 366 ALA A CA 1
ATOM 2810 C C . ALA A 1 366 ? -18.334 -3.005 7.540 1.00 98.00 366 ALA A C 1
ATOM 2812 O O . ALA A 1 366 ? -18.149 -2.525 6.422 1.00 98.00 366 ALA A O 1
ATOM 2813 N N . ALA A 1 367 ? -18.563 -2.235 8.609 1.00 98.00 367 ALA A N 1
ATOM 2814 C CA . ALA A 1 367 ? -18.651 -0.780 8.529 1.00 98.00 367 ALA A CA 1
ATOM 2815 C C . ALA A 1 367 ? -17.318 -0.132 8.116 1.00 98.00 367 ALA A C 1
ATOM 2817 O O . ALA A 1 367 ? -17.317 0.809 7.320 1.00 98.00 367 ALA A O 1
ATOM 2818 N N . LEU A 1 368 ? -16.182 -0.657 8.591 1.00 97.81 368 LEU A N 1
ATOM 2819 C CA . LEU A 1 368 ? -14.861 -0.205 8.161 1.00 97.81 368 LEU A CA 1
ATOM 2820 C C . LEU A 1 368 ? -14.597 -0.543 6.691 1.00 97.81 368 LEU A C 1
ATOM 2822 O O . LEU A 1 368 ? -14.063 0.294 5.969 1.00 97.81 368 LEU A O 1
ATOM 2826 N N . VAL A 1 369 ? -14.973 -1.738 6.229 1.00 97.69 369 VAL A N 1
ATOM 2827 C CA . VAL A 1 369 ? -14.828 -2.120 4.814 1.00 97.69 369 VAL A CA 1
ATOM 2828 C C . VAL A 1 369 ? -15.640 -1.188 3.909 1.00 97.69 369 VAL A C 1
ATOM 2830 O O . VAL A 1 369 ? -15.132 -0.727 2.886 1.00 97.69 369 VAL A O 1
ATOM 2833 N N . GLU A 1 370 ? -16.872 -0.845 4.290 1.00 97.56 370 GLU A N 1
ATOM 2834 C CA . GLU A 1 370 ? -17.683 0.133 3.553 1.00 97.56 370 GLU A CA 1
ATOM 2835 C C . GLU A 1 370 ? -17.077 1.543 3.600 1.00 97.56 370 GLU A C 1
ATOM 2837 O O . GLU A 1 370 ? -17.031 2.240 2.583 1.00 97.56 370 GLU A O 1
ATOM 2842 N N . TYR A 1 371 ? -16.527 1.954 4.745 1.00 95.94 371 TYR A N 1
ATOM 2843 C CA . TYR A 1 371 ? -15.782 3.207 4.853 1.00 95.94 371 TYR A CA 1
ATOM 2844 C C . TYR A 1 371 ? -14.540 3.224 3.947 1.00 95.94 371 TYR A C 1
ATOM 2846 O O . TYR A 1 371 ? -14.290 4.217 3.264 1.00 95.94 371 TYR A O 1
ATOM 2854 N N . ALA A 1 372 ? -13.803 2.116 3.859 1.00 96.44 372 ALA A N 1
ATOM 2855 C CA . ALA A 1 372 ? -12.646 1.990 2.983 1.00 96.44 372 ALA A CA 1
ATOM 2856 C C . ALA A 1 372 ? -13.026 2.106 1.497 1.00 96.44 372 ALA A C 1
ATOM 2858 O O . ALA A 1 372 ? -12.375 2.834 0.743 1.00 96.44 372 ALA A O 1
ATOM 2859 N N . LYS A 1 373 ? -14.124 1.463 1.078 1.00 95.94 373 LYS A N 1
ATOM 2860 C CA . LYS A 1 373 ? -14.687 1.645 -0.271 1.00 95.94 373 LYS A CA 1
ATOM 2861 C C . LYS A 1 373 ? -15.082 3.099 -0.521 1.00 95.94 373 LYS A C 1
ATOM 2863 O O . LYS A 1 373 ? -14.822 3.619 -1.605 1.00 95.94 373 LYS A O 1
ATOM 2868 N N . LYS A 1 374 ? -15.668 3.769 0.479 1.00 93.94 374 LYS A N 1
ATOM 2869 C CA . LYS A 1 374 ? -16.026 5.189 0.393 1.00 93.94 374 LYS A CA 1
ATOM 2870 C C . LYS A 1 374 ? -14.790 6.063 0.171 1.00 93.94 374 LYS A C 1
ATOM 2872 O O . LYS A 1 374 ? -14.808 6.818 -0.795 1.00 93.94 374 LYS A O 1
ATOM 2877 N N . ILE A 1 375 ? -13.735 5.921 0.986 1.00 92.38 375 ILE A N 1
ATOM 2878 C CA . ILE A 1 375 ? -12.447 6.637 0.828 1.00 92.38 375 ILE A CA 1
ATOM 2879 C C . ILE A 1 375 ? -11.924 6.512 -0.603 1.00 92.38 375 ILE A C 1
ATOM 2881 O O . ILE A 1 375 ? -11.518 7.504 -1.210 1.00 92.38 375 ILE A O 1
ATOM 2885 N N . TYR A 1 376 ? -11.936 5.290 -1.134 1.00 91.81 376 TYR A N 1
ATOM 2886 C CA . TYR A 1 376 ? -11.493 5.027 -2.493 1.00 91.81 376 TYR A CA 1
ATOM 2887 C C . TYR A 1 376 ? -12.387 5.730 -3.525 1.00 91.81 376 TYR A C 1
ATOM 2889 O O . TYR A 1 376 ? -11.895 6.444 -4.394 1.00 91.81 376 TYR A O 1
ATOM 2897 N N . SER A 1 377 ? -13.710 5.578 -3.410 1.00 90.56 377 SER A N 1
ATOM 2898 C CA . SER A 1 377 ? -14.671 6.153 -4.363 1.00 90.56 377 SER A CA 1
ATOM 2899 C C . SER A 1 377 ? -14.674 7.686 -4.390 1.00 90.56 377 SER A C 1
ATOM 2901 O O . SER A 1 377 ? -14.991 8.275 -5.420 1.00 90.56 377 SER A O 1
ATOM 2903 N N . THR A 1 378 ? -14.306 8.333 -3.279 1.00 88.81 378 THR A N 1
ATOM 2904 C CA . THR A 1 378 ? -14.158 9.793 -3.175 1.00 88.81 378 THR A CA 1
ATOM 2905 C C . THR A 1 378 ? -12.754 10.275 -3.545 1.00 88.81 378 THR A C 1
ATOM 2907 O O . THR A 1 378 ? -12.480 11.468 -3.465 1.00 88.81 378 THR A O 1
ATOM 2910 N N . GLY A 1 379 ? -11.855 9.369 -3.941 1.00 88.19 379 GLY A N 1
ATOM 2911 C CA . GLY A 1 379 ? -10.493 9.697 -4.354 1.00 88.19 379 GLY A CA 1
ATOM 2912 C C . GLY A 1 379 ? -9.594 10.206 -3.226 1.00 88.19 379 GLY A C 1
ATOM 2913 O O . GLY A 1 379 ? -8.583 10.850 -3.493 1.00 88.19 379 GLY A O 1
ATOM 2914 N N . GLN A 1 380 ? -9.947 9.943 -1.964 1.00 89.12 380 GLN A N 1
ATOM 2915 C CA . GLN A 1 380 ? -9.148 10.382 -0.815 1.00 89.12 380 GLN A CA 1
ATOM 2916 C C . GLN A 1 380 ? -7.899 9.523 -0.603 1.00 89.12 380 GLN A C 1
ATOM 2918 O O . GLN A 1 380 ? -6.898 10.001 -0.068 1.00 89.12 380 GLN A O 1
ATOM 2923 N N . SER A 1 381 ? -7.958 8.248 -0.984 1.00 91.56 381 SER A N 1
ATOM 2924 C CA . SER A 1 381 ? -6.793 7.372 -1.049 1.00 91.56 381 SER A CA 1
ATOM 2925 C C . SER A 1 381 ? -7.079 6.155 -1.914 1.00 91.56 381 SER A C 1
ATOM 2927 O O . SER A 1 381 ? -8.192 5.629 -1.916 1.00 91.56 381 SER A O 1
ATOM 2929 N N . TYR A 1 382 ? -6.052 5.689 -2.619 1.00 91.50 382 TYR A N 1
ATOM 2930 C CA . TYR A 1 382 ? -6.116 4.505 -3.475 1.00 91.50 382 TYR A CA 1
ATOM 2931 C C . TYR A 1 382 ? -5.390 3.308 -2.867 1.00 91.50 382 TYR A C 1
ATOM 2933 O O . TYR A 1 382 ? -5.742 2.177 -3.180 1.00 91.50 382 TYR A O 1
ATOM 2941 N N . THR A 1 383 ? -4.435 3.546 -1.966 1.00 91.88 383 THR A N 1
ATOM 2942 C CA . THR A 1 383 ? -3.676 2.489 -1.294 1.00 91.88 383 THR A CA 1
ATOM 2943 C C . THR A 1 383 ? -3.455 2.859 0.166 1.00 91.88 383 THR A C 1
ATOM 2945 O O . THR A 1 383 ? -2.804 3.863 0.453 1.00 91.88 383 THR A O 1
ATOM 2948 N N . PHE A 1 384 ? -3.990 2.058 1.089 1.00 95.19 384 PHE A N 1
ATOM 2949 C CA . PHE A 1 384 ? -3.862 2.279 2.534 1.00 95.19 384 PHE A CA 1
ATOM 2950 C C . PHE A 1 384 ? -4.127 0.996 3.333 1.00 95.19 384 PHE A C 1
ATOM 2952 O O . PHE A 1 384 ? -4.719 0.042 2.821 1.00 95.19 384 PHE A O 1
ATOM 2959 N N . LYS A 1 385 ? -3.702 0.972 4.602 1.00 96.50 385 LYS A N 1
ATOM 2960 C CA . LYS A 1 385 ? -4.091 -0.083 5.552 1.00 96.50 385 LYS A CA 1
ATOM 2961 C C . LYS A 1 385 ? -5.347 0.342 6.316 1.00 96.50 385 LYS A C 1
ATOM 2963 O O . LYS A 1 385 ? -5.480 1.496 6.706 1.00 96.50 385 LYS A O 1
ATOM 2968 N N . ALA A 1 386 ? -6.281 -0.573 6.531 1.00 97.75 386 ALA A N 1
ATOM 2969 C CA . ALA A 1 38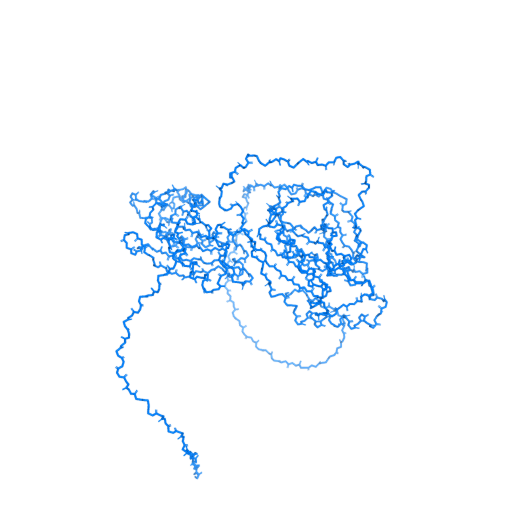6 ? -7.466 -0.337 7.348 1.00 97.75 386 ALA A CA 1
ATOM 2970 C C . ALA A 1 386 ? -7.508 -1.357 8.488 1.00 97.75 386 ALA A C 1
ATOM 2972 O O . ALA A 1 386 ? -7.232 -2.525 8.249 1.00 97.75 386 ALA A O 1
ATOM 2973 N N . ALA A 1 387 ? -7.835 -0.965 9.716 1.00 97.75 387 ALA A N 1
ATOM 2974 C CA . ALA A 1 387 ? -7.907 -1.896 10.838 1.00 97.75 387 ALA A CA 1
ATOM 2975 C C . ALA A 1 387 ? -9.139 -1.683 11.720 1.00 97.75 387 ALA A C 1
ATOM 2977 O O . ALA A 1 387 ? -9.519 -0.550 11.992 1.00 97.75 387 ALA A O 1
ATOM 2978 N N . VAL A 1 388 ? -9.742 -2.766 12.210 1.00 97.69 388 VAL A N 1
ATOM 2979 C CA . VAL A 1 388 ? -10.689 -2.712 13.335 1.00 97.69 388 VAL A CA 1
ATOM 2980 C C . VAL A 1 388 ? -9.964 -3.194 14.577 1.00 97.69 388 VAL A C 1
ATOM 2982 O O . VAL A 1 388 ? -9.343 -4.254 14.537 1.00 97.69 388 VAL A O 1
ATOM 2985 N N . ALA A 1 389 ? -10.059 -2.432 15.663 1.00 96.56 389 ALA A N 1
ATOM 2986 C CA . ALA A 1 389 ? -9.550 -2.791 16.980 1.00 96.56 389 ALA A CA 1
ATOM 2987 C C . ALA A 1 389 ? -10.691 -2.748 18.005 1.00 96.56 389 ALA A C 1
ATOM 2989 O O . ALA A 1 389 ? -11.390 -1.740 18.124 1.00 96.56 389 ALA A O 1
ATOM 2990 N N . MET A 1 390 ? -10.883 -3.841 18.743 1.00 95.06 390 MET A N 1
ATOM 2991 C CA . MET A 1 390 ? -11.886 -3.955 19.803 1.00 95.06 390 MET A CA 1
ATOM 2992 C C . MET A 1 390 ? -11.339 -4.854 20.909 1.00 95.06 390 MET A C 1
ATOM 2994 O O . MET A 1 390 ? -11.169 -6.057 20.716 1.00 95.06 390 MET A O 1
ATOM 2998 N N . GLY A 1 391 ? -11.069 -4.295 22.085 1.00 92.31 391 GLY A N 1
ATOM 2999 C CA . GLY A 1 391 ? -10.372 -5.060 23.113 1.00 92.31 391 GLY A CA 1
ATOM 3000 C C . GLY A 1 391 ? -8.930 -5.367 22.701 1.00 92.31 391 GLY A C 1
ATOM 3001 O O . GLY A 1 391 ? -8.245 -4.513 22.145 1.00 92.31 391 GLY A O 1
ATOM 3002 N N . ALA A 1 392 ? -8.485 -6.594 22.965 1.00 91.31 392 ALA A N 1
ATOM 3003 C CA . ALA A 1 392 ? -7.200 -7.111 22.493 1.00 91.31 392 ALA A CA 1
ATOM 3004 C C . ALA A 1 392 ? -7.276 -7.708 21.071 1.00 91.31 392 ALA A C 1
ATOM 3006 O O . ALA A 1 392 ? -6.283 -8.238 20.574 1.00 91.31 392 ALA A O 1
ATOM 3007 N N . ASP A 1 393 ? -8.446 -7.640 20.424 1.00 94.50 393 ASP A N 1
ATOM 3008 C CA . ASP A 1 393 ? -8.669 -8.184 19.089 1.00 94.50 393 ASP A CA 1
ATOM 3009 C C . ASP A 1 393 ? -8.481 -7.126 18.012 1.00 94.50 393 ASP A C 1
ATOM 3011 O O . ASP A 1 393 ? -8.942 -5.985 18.133 1.00 94.50 393 ASP A O 1
ATOM 3015 N N . ARG A 1 394 ? -7.846 -7.539 16.914 1.00 94.62 394 ARG A N 1
ATOM 3016 C CA . ARG A 1 394 ? -7.596 -6.699 15.749 1.00 94.62 394 ARG A CA 1
ATOM 3017 C C . ARG A 1 394 ? -7.809 -7.490 14.465 1.00 94.62 394 ARG A C 1
ATOM 3019 O O . ARG A 1 394 ? -7.493 -8.673 14.391 1.00 94.62 394 ARG A O 1
ATOM 3026 N N . LYS A 1 395 ? -8.322 -6.815 13.439 1.00 96.38 395 LYS A N 1
ATOM 3027 C CA . LYS A 1 395 ? -8.216 -7.248 12.042 1.00 96.38 395 LYS A CA 1
ATOM 3028 C C . LYS A 1 395 ? -7.619 -6.130 11.224 1.00 96.38 395 LYS A C 1
ATOM 3030 O O . LYS A 1 395 ? -7.990 -4.975 11.421 1.00 96.38 395 LYS A O 1
ATOM 3035 N N . VAL A 1 396 ? -6.743 -6.484 10.293 1.00 96.81 396 VAL A N 1
ATOM 3036 C CA . VAL A 1 396 ? -6.107 -5.536 9.380 1.00 96.81 396 VAL A CA 1
ATOM 3037 C C . VAL A 1 396 ? -6.423 -5.931 7.953 1.00 96.81 396 VAL A C 1
ATOM 3039 O O . VAL A 1 396 ? -6.425 -7.104 7.592 1.00 96.81 396 VAL A O 1
ATOM 3042 N N . TYR A 1 397 ? -6.663 -4.921 7.142 1.00 97.44 397 TYR A N 1
ATOM 3043 C CA . TYR A 1 397 ? -6.904 -4.998 5.725 1.00 97.44 397 TYR A CA 1
ATOM 3044 C C . TYR A 1 397 ? -5.892 -4.140 4.999 1.00 97.44 397 TYR A C 1
ATOM 3046 O O . TYR A 1 397 ? -5.501 -3.066 5.457 1.00 97.44 397 TYR A O 1
ATOM 3054 N N . LYS A 1 398 ? -5.535 -4.596 3.812 1.00 95.75 398 LYS A N 1
ATOM 3055 C CA . LYS A 1 398 ? -4.854 -3.810 2.806 1.00 95.75 398 LYS A CA 1
ATOM 3056 C C . LYS A 1 398 ? -5.856 -3.449 1.730 1.00 95.75 398 LYS A C 1
ATOM 3058 O O . LYS A 1 398 ? -6.515 -4.326 1.172 1.00 95.75 398 LYS A O 1
ATOM 3063 N N . VAL A 1 399 ? -5.977 -2.159 1.466 1.00 96.44 399 VAL A N 1
ATOM 3064 C CA . VAL A 1 399 ? -6.845 -1.614 0.430 1.00 96.44 399 VAL A CA 1
ATOM 3065 C C . VAL A 1 399 ? -5.948 -1.177 -0.713 1.00 96.44 399 VAL A C 1
ATOM 3067 O O . VAL A 1 399 ? -5.043 -0.375 -0.502 1.00 96.44 399 VAL A O 1
ATOM 3070 N N . VAL A 1 400 ? -6.182 -1.723 -1.902 1.00 94.06 400 VAL A N 1
ATOM 3071 C CA . VAL A 1 400 ? -5.460 -1.381 -3.129 1.00 94.06 400 VAL A CA 1
ATOM 3072 C C . VAL A 1 400 ? -6.480 -1.110 -4.213 1.00 94.06 400 VAL A C 1
ATOM 3074 O O . VAL A 1 400 ? -7.304 -1.957 -4.536 1.00 94.06 400 VAL A O 1
ATOM 3077 N N . GLY A 1 401 ? -6.418 0.075 -4.783 1.00 91.62 401 GLY A N 1
ATOM 3078 C CA . GLY A 1 401 ? -7.280 0.517 -5.852 1.00 91.62 401 GLY A CA 1
ATOM 3079 C C . GLY A 1 401 ? -6.482 1.181 -6.959 1.00 91.62 401 GLY A C 1
ATOM 3080 O O . GLY A 1 401 ? -5.260 1.302 -6.913 1.00 91.62 401 GLY A O 1
ATOM 3081 N N . ASN A 1 402 ? -7.199 1.619 -7.984 1.00 86.44 402 ASN A N 1
ATOM 3082 C CA . ASN A 1 402 ? -6.591 2.271 -9.127 1.00 86.44 402 ASN A CA 1
ATOM 3083 C C . ASN A 1 402 ? -6.476 3.772 -8.879 1.00 86.44 402 ASN A C 1
ATOM 3085 O O . ASN A 1 402 ? -7.494 4.434 -8.696 1.00 86.44 402 ASN A O 1
ATOM 3089 N N . SER A 1 403 ? -5.252 4.300 -8.900 1.00 77.19 403 SER A N 1
ATOM 3090 C CA . SER A 1 403 ? -5.053 5.748 -8.869 1.00 77.19 403 SER A CA 1
ATOM 3091 C C . SER A 1 403 ? -5.452 6.371 -10.217 1.00 77.19 403 SER A C 1
ATOM 3093 O O . SER A 1 403 ? -5.038 5.854 -11.258 1.00 77.19 403 SER A O 1
ATOM 3095 N N . PRO A 1 404 ? -6.213 7.482 -10.239 1.00 66.44 404 PRO A N 1
ATOM 3096 C CA . PRO A 1 404 ? -6.492 8.252 -11.446 1.00 66.44 404 PRO A CA 1
ATOM 3097 C C . PRO A 1 404 ? -5.257 8.998 -11.957 1.00 66.44 404 PRO A C 1
ATOM 3099 O O . PRO A 1 404 ? -5.264 9.465 -13.092 1.00 66.44 404 PRO A O 1
ATOM 3102 N N . ASP A 1 405 ? -4.192 9.091 -11.155 1.00 64.19 405 ASP A N 1
ATOM 3103 C CA . ASP A 1 405 ? -2.928 9.704 -11.568 1.00 64.19 405 ASP A CA 1
ATOM 3104 C C . ASP A 1 405 ? -2.156 8.825 -12.576 1.00 64.19 405 ASP A C 1
ATOM 3106 O O . ASP A 1 405 ? -1.108 9.233 -13.084 1.00 64.19 405 ASP A O 1
ATOM 3110 N N . PHE A 1 406 ? -2.690 7.639 -12.906 1.00 55.59 406 PHE A N 1
ATOM 3111 C CA . PHE A 1 406 ? -2.095 6.677 -13.823 1.00 55.59 406 PHE A CA 1
ATOM 3112 C C . PHE A 1 406 ? -2.940 6.395 -15.097 1.00 55.59 406 PHE A C 1
ATOM 3114 O O . PHE A 1 406 ? -3.977 5.736 -14.989 1.00 55.59 406 PHE A O 1
ATOM 3121 N N . PRO A 1 407 ? -2.466 6.760 -16.308 1.00 52.34 407 PRO A N 1
ATOM 3122 C CA . PRO A 1 407 ? -1.492 7.798 -16.604 1.00 52.34 407 PRO A CA 1
ATOM 3123 C C . PRO A 1 407 ? -2.182 9.046 -17.193 1.00 52.34 407 PRO A C 1
ATOM 3125 O O . PRO A 1 407 ? -3.237 9.035 -17.813 1.00 52.34 407 PRO A O 1
ATOM 3128 N N . TYR A 1 408 ? -1.626 10.189 -16.826 1.00 51.34 408 TYR A N 1
ATOM 3129 C CA . TYR A 1 408 ? -1.896 11.546 -17.293 1.00 51.34 408 TYR A CA 1
ATOM 3130 C C . TYR A 1 408 ? -2.810 11.768 -18.531 1.00 51.34 408 TYR A C 1
ATOM 3132 O O . TYR A 1 408 ? -2.333 12.165 -19.590 1.00 51.34 408 TYR A O 1
ATOM 3140 N N . LYS A 1 409 ? -4.139 11.789 -18.326 1.00 35.19 409 LYS A N 1
ATOM 3141 C CA . LYS A 1 409 ? -5.007 12.977 -18.537 1.00 35.19 409 LYS A CA 1
ATOM 3142 C C . LYS A 1 409 ? -6.269 12.889 -17.665 1.00 35.19 409 LYS A C 1
ATOM 3144 O O . LYS A 1 409 ? -7.188 12.151 -18.024 1.00 35.19 409 LYS A O 1
ATOM 3149 N N . PRO A 1 410 ? -6.481 13.779 -16.677 1.00 36.50 410 PRO A N 1
ATOM 3150 C CA . PRO A 1 410 ? -7.845 14.197 -16.433 1.00 36.50 410 PRO A CA 1
ATOM 3151 C C . PRO A 1 410 ? -8.278 14.946 -17.698 1.00 36.50 410 PRO A C 1
ATOM 3153 O O . PRO A 1 410 ? -7.824 16.061 -17.975 1.00 36.50 410 PRO A O 1
ATOM 3156 N N . LYS A 1 411 ? -9.179 14.357 -18.496 1.00 34.44 411 LYS A N 1
ATOM 3157 C CA . LYS A 1 411 ? -10.119 15.203 -19.234 1.00 34.44 411 LYS A CA 1
ATOM 3158 C C . LYS A 1 411 ? -10.686 16.134 -18.176 1.00 34.44 411 LYS A C 1
ATOM 3160 O O . LYS A 1 411 ? -11.314 15.661 -17.233 1.00 34.44 411 LYS A O 1
ATOM 3165 N N . GLN A 1 412 ? -10.427 17.434 -18.303 1.00 35.72 412 GLN A N 1
ATOM 3166 C CA . GLN A 1 412 ? -11.202 18.407 -17.557 1.00 35.72 412 GLN A CA 1
ATOM 3167 C C . GLN A 1 412 ? -12.661 18.077 -17.848 1.00 35.72 412 GLN A C 1
ATOM 3169 O O . GLN A 1 412 ? -13.133 18.304 -18.965 1.00 35.72 412 GLN A O 1
ATOM 3174 N N . VAL A 1 413 ? -13.363 17.518 -16.865 1.00 35.94 413 VAL A N 1
ATOM 3175 C CA . VAL A 1 413 ? -14.814 17.568 -16.839 1.00 35.94 413 VAL A CA 1
ATOM 3176 C C . VAL A 1 413 ? -15.125 19.039 -16.595 1.00 35.94 413 VAL A C 1
ATOM 3178 O O . VAL A 1 413 ? -15.337 19.490 -15.474 1.00 35.94 413 VAL A O 1
ATOM 3181 N N . LYS A 1 414 ? -15.060 19.828 -17.672 1.00 41.09 414 LYS A N 1
ATOM 3182 C CA . LYS A 1 414 ? -15.903 21.007 -17.780 1.00 41.09 414 LYS A CA 1
ATOM 3183 C C . LYS A 1 414 ? -17.310 20.456 -17.585 1.00 41.09 414 LYS A C 1
ATOM 3185 O O . LYS A 1 414 ? -17.712 19.585 -18.347 1.00 41.09 414 LYS A O 1
ATOM 3190 N N . ASP A 1 415 ? -17.962 20.900 -16.519 1.00 43.97 415 ASP A N 1
ATOM 3191 C CA . ASP A 1 415 ? -19.346 20.582 -16.151 1.00 43.97 415 ASP A CA 1
ATOM 3192 C C . ASP A 1 415 ? -19.550 19.479 -15.097 1.00 43.97 415 ASP A C 1
ATOM 3194 O O . ASP A 1 415 ? -20.549 18.763 -15.139 1.00 43.97 415 ASP A O 1
ATOM 3198 N N . GLN A 1 416 ? -18.697 19.396 -14.067 1.00 34.88 416 GLN A N 1
ATOM 3199 C CA . GLN A 1 416 ? -19.262 19.061 -12.754 1.00 34.88 416 GLN A CA 1
ATOM 3200 C C . GLN A 1 416 ? -19.821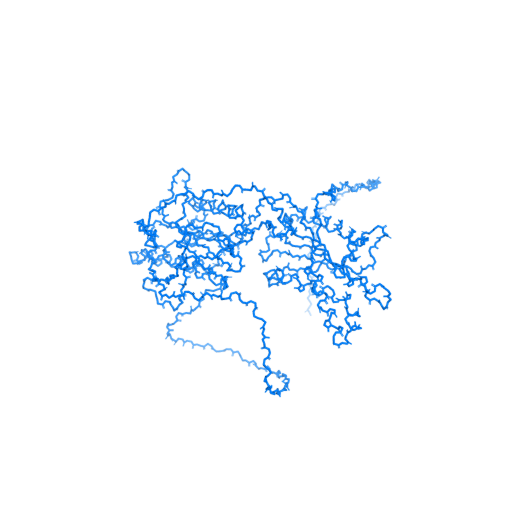 20.345 -12.125 1.00 34.88 416 GLN A C 1
ATOM 3202 O O . GLN A 1 416 ? -19.076 21.321 -11.973 1.00 34.88 416 GLN A O 1
ATOM 3207 N N . PRO A 1 417 ? -21.125 20.406 -11.794 1.00 35.97 417 PRO A N 1
ATOM 3208 C CA . PRO A 1 417 ? -21.661 21.530 -11.048 1.00 35.97 417 PRO A CA 1
ATOM 3209 C C . PRO A 1 417 ? -20.906 21.611 -9.724 1.00 35.97 417 PRO A C 1
ATOM 3211 O O . PRO A 1 417 ? -20.863 20.639 -8.972 1.00 35.97 417 PRO A O 1
ATOM 3214 N N . LYS A 1 418 ? -20.304 22.776 -9.457 1.00 35.66 418 LYS A N 1
ATOM 3215 C CA . LYS A 1 418 ? -19.772 23.118 -8.135 1.00 35.66 418 LYS A CA 1
ATOM 3216 C C . LYS A 1 418 ? -20.809 22.675 -7.097 1.00 35.66 418 LYS A C 1
ATOM 3218 O O . LYS A 1 418 ? -21.957 23.116 -7.228 1.00 35.66 418 LYS A O 1
ATOM 3223 N N . PRO A 1 419 ? -20.458 21.840 -6.103 1.00 32.28 419 PRO A N 1
ATOM 3224 C CA . PRO A 1 419 ? -21.366 21.594 -5.000 1.00 32.28 419 PRO A CA 1
ATOM 3225 C C . PRO A 1 419 ? -21.708 22.961 -4.414 1.00 32.28 419 PRO A C 1
ATOM 3227 O O . PRO A 1 419 ? -20.831 23.739 -4.030 1.00 32.28 419 PRO A O 1
ATOM 3230 N N . VAL A 1 420 ? -22.992 23.310 -4.476 1.00 32.88 420 VAL A N 1
ATOM 3231 C CA . VAL A 1 420 ? -23.510 24.512 -3.838 1.00 32.88 420 VAL A CA 1
ATOM 3232 C C . VAL A 1 420 ? -23.253 24.298 -2.358 1.00 32.88 420 VAL A C 1
ATOM 3234 O O . VAL A 1 420 ? -23.911 23.463 -1.744 1.00 32.88 420 VAL A O 1
ATOM 3237 N N . ALA A 1 421 ? -22.258 25.002 -1.818 1.00 36.00 421 ALA A N 1
ATOM 3238 C CA . ALA A 1 421 ? -21.999 25.053 -0.391 1.00 36.00 421 ALA A CA 1
ATOM 3239 C C . ALA A 1 421 ? -23.289 25.521 0.285 1.00 36.00 421 ALA A C 1
ATOM 3241 O O . ALA A 1 421 ? -23.658 26.696 0.237 1.00 36.00 421 ALA A O 1
ATOM 3242 N N . SER A 1 422 ? -24.044 24.572 0.824 1.00 39.66 422 SER A N 1
ATOM 3243 C CA . SER A 1 422 ? -25.247 24.873 1.567 1.00 39.66 422 SER A CA 1
ATOM 3244 C C . SER A 1 422 ? -24.858 25.201 2.999 1.00 39.66 422 SER A C 1
ATOM 3246 O O . SER A 1 422 ? -24.343 24.337 3.704 1.00 39.66 422 SER A O 1
ATOM 3248 N N . ARG A 1 423 ? -25.251 26.419 3.385 1.00 36.31 423 ARG A N 1
ATOM 3249 C CA . ARG A 1 423 ? -25.420 26.993 4.727 1.00 36.31 423 ARG A CA 1
ATOM 3250 C C . ARG A 1 423 ? -24.226 27.697 5.365 1.00 36.31 423 ARG A C 1
ATOM 3252 O O . ARG A 1 423 ? -23.305 27.087 5.886 1.00 36.31 423 ARG A O 1
ATOM 3259 N N . GLU A 1 424 ? -24.407 29.015 5.453 1.00 43.84 424 GLU A N 1
ATOM 3260 C CA . GLU A 1 424 ? -24.131 29.818 6.644 1.00 43.84 424 GLU A CA 1
ATOM 3261 C C . GLU A 1 424 ? -24.584 29.055 7.904 1.00 43.84 424 GLU A C 1
ATOM 3263 O O . GLU A 1 424 ? -25.776 28.974 8.210 1.00 43.84 424 GLU A O 1
ATOM 3268 N N . SER A 1 425 ? -23.631 28.455 8.614 1.00 38.78 425 SER A N 1
ATOM 3269 C CA . SER A 1 425 ? -23.772 28.154 10.035 1.00 38.78 425 SER A CA 1
ATOM 3270 C C . SER A 1 425 ? -23.288 29.377 10.805 1.00 38.78 425 SER A C 1
ATOM 3272 O O . SER A 1 425 ? -22.165 29.839 10.603 1.00 38.78 425 SER A O 1
ATOM 3274 N N . SER A 1 426 ? -24.156 29.923 11.649 1.00 40.16 426 SER A N 1
ATOM 3275 C CA . SER A 1 426 ? -23.866 31.027 12.562 1.00 40.16 426 SER A CA 1
ATOM 3276 C C . SER A 1 426 ? -22.591 30.783 13.375 1.00 40.16 426 SER A C 1
ATOM 3278 O O . SER A 1 426 ? -22.406 29.689 13.902 1.00 40.16 426 SER A O 1
ATOM 3280 N N . GLU A 1 427 ? -21.771 31.825 13.543 1.00 43.81 427 GLU A N 1
ATOM 3281 C CA . GLU A 1 427 ? -20.507 31.840 14.307 1.00 43.81 427 GLU A CA 1
ATOM 3282 C C . GLU A 1 427 ? -20.633 31.459 15.803 1.00 43.81 427 GLU A C 1
ATOM 3284 O O . GLU A 1 427 ? -19.621 31.369 16.493 1.00 43.81 427 GLU A O 1
ATOM 3289 N N . ASP A 1 428 ? -21.843 31.195 16.307 1.00 37.22 428 ASP A N 1
ATOM 3290 C CA . ASP A 1 428 ? -22.135 30.971 17.731 1.00 37.22 428 ASP A CA 1
ATOM 3291 C C . ASP A 1 428 ? -22.502 29.525 18.115 1.00 37.22 428 ASP A C 1
ATOM 3293 O O . ASP A 1 428 ? -22.743 29.253 19.298 1.00 37.22 428 ASP A O 1
ATOM 3297 N N . ASP A 1 429 ? -22.484 28.566 17.181 1.00 38.06 429 ASP A N 1
ATOM 3298 C CA . ASP A 1 429 ? -22.491 27.152 17.574 1.00 38.06 429 ASP A CA 1
ATOM 3299 C C . ASP A 1 429 ? -21.107 26.806 18.127 1.00 38.06 429 ASP A C 1
ATOM 3301 O O . ASP A 1 429 ? -20.165 26.458 17.410 1.00 38.06 429 ASP A O 1
ATOM 3305 N N . LYS A 1 430 ? -20.973 26.976 19.447 1.00 41.19 430 LYS A N 1
ATOM 3306 C CA . LYS A 1 430 ? -19.829 26.522 20.236 1.00 41.19 430 LYS A CA 1
ATOM 3307 C C . LYS A 1 430 ? -19.420 25.147 19.734 1.00 41.19 430 LYS A C 1
ATOM 3309 O O . LYS A 1 430 ? -20.198 24.204 19.847 1.00 41.19 430 LYS A O 1
ATOM 3314 N N . ARG A 1 431 ? -18.191 25.072 19.219 1.00 45.53 431 ARG A N 1
ATOM 3315 C CA . ARG A 1 431 ? -17.463 23.868 18.810 1.00 45.53 431 ARG A CA 1
ATOM 3316 C C . ARG A 1 431 ? -17.469 22.847 19.958 1.00 45.53 431 ARG A C 1
ATOM 3318 O O . ARG A 1 431 ? -16.517 22.757 20.729 1.00 45.53 431 ARG A O 1
ATOM 3325 N N . GLN A 1 432 ? -18.575 22.132 20.138 1.00 42.47 432 GLN A N 1
ATOM 3326 C CA . GLN A 1 432 ? -18.674 21.006 21.051 1.00 42.47 432 GLN A CA 1
ATOM 3327 C C . GLN A 1 432 ? -18.070 19.825 20.316 1.00 42.47 432 GLN A C 1
ATOM 3329 O O . GLN A 1 432 ? -18.742 19.098 19.590 1.00 42.47 432 GLN A O 1
ATOM 3334 N N . TYR A 1 433 ? -16.762 19.666 20.476 1.00 50.31 433 TYR A N 1
ATOM 3335 C CA . TYR A 1 433 ? -16.122 18.406 20.149 1.00 50.31 433 TYR A CA 1
ATOM 3336 C C . TYR A 1 433 ? -16.791 17.328 20.999 1.00 50.31 433 TYR A C 1
ATOM 3338 O O . TYR A 1 433 ? -16.854 17.466 22.222 1.00 50.31 433 TYR A O 1
ATOM 3346 N N . THR A 1 434 ? -17.277 16.253 20.374 1.00 52.59 434 THR A N 1
ATOM 3347 C CA . THR A 1 434 ? -17.562 15.010 21.103 1.00 52.59 434 THR A CA 1
ATOM 3348 C C . THR A 1 434 ? -16.291 14.648 21.861 1.00 52.59 434 THR A C 1
ATOM 3350 O O . THR A 1 434 ? -15.236 14.437 21.248 1.00 52.59 434 THR A O 1
ATOM 3353 N N . SER A 1 435 ? -16.371 14.723 23.183 1.00 57.22 435 SER A N 1
ATOM 3354 C CA . SER A 1 435 ? -15.220 14.645 24.066 1.00 57.22 435 SER A CA 1
ATOM 3355 C C . SER A 1 435 ? -14.590 13.249 24.017 1.00 57.22 435 SER A C 1
ATOM 3357 O O . SER A 1 435 ? -15.294 12.246 23.904 1.00 57.22 435 SER A O 1
ATOM 3359 N N . LEU A 1 436 ? -13.258 13.169 24.153 1.00 65.81 436 LEU A N 1
ATOM 3360 C CA . LEU A 1 436 ? -12.569 11.898 24.438 1.00 65.81 436 LEU A CA 1
ATOM 3361 C C . LEU A 1 436 ? -12.841 11.398 25.865 1.00 65.81 436 LEU A C 1
ATOM 3363 O O . LEU A 1 436 ? -12.312 10.358 26.243 1.00 65.81 436 LEU A O 1
ATOM 3367 N N . GLU A 1 437 ? -13.692 12.086 26.636 1.00 62.09 437 GLU A N 1
ATOM 3368 C CA . GLU A 1 437 ? -14.237 11.625 27.922 1.00 62.09 437 GLU A CA 1
ATOM 3369 C C . GLU A 1 437 ? -14.739 10.181 27.867 1.00 62.09 437 GLU A C 1
ATOM 3371 O O . GLU A 1 437 ? -14.537 9.429 28.812 1.00 62.09 437 GLU A O 1
ATOM 3376 N N . ALA A 1 438 ? -15.323 9.774 26.740 1.00 61.09 438 ALA A N 1
ATOM 3377 C CA . ALA A 1 438 ? -15.739 8.401 26.471 1.00 61.09 438 ALA A CA 1
ATOM 3378 C C . ALA A 1 438 ? -14.613 7.357 26.621 1.00 61.09 438 ALA A C 1
ATOM 3380 O O . ALA A 1 438 ? -14.877 6.216 26.989 1.00 61.09 438 ALA A O 1
ATOM 3381 N N . PHE A 1 439 ? -13.372 7.756 26.336 1.00 68.38 439 PHE A N 1
ATOM 3382 C CA . PHE A 1 439 ? -12.161 6.951 26.481 1.00 68.38 439 PHE A CA 1
ATOM 3383 C C . PHE A 1 439 ? -11.348 7.357 27.712 1.00 68.38 439 PHE A C 1
ATOM 3385 O O . PHE A 1 439 ? -10.245 6.861 27.873 1.00 68.38 439 PHE A O 1
ATOM 3392 N N . SER A 1 440 ? -11.839 8.263 28.566 1.00 67.81 440 SER A N 1
ATOM 3393 C CA . SER A 1 440 ? -11.120 8.776 29.744 1.00 67.81 440 SER A CA 1
ATOM 3394 C C . SER A 1 440 ? -9.695 9.291 29.449 1.00 67.81 440 SER A C 1
ATOM 3396 O O . SER A 1 440 ? -8.838 9.295 30.332 1.00 67.81 440 SER A O 1
ATOM 3398 N N . VAL A 1 441 ? -9.432 9.734 28.214 1.00 66.19 441 VAL A N 1
ATOM 3399 C CA . VAL A 1 441 ? -8.154 10.343 27.811 1.00 66.19 441 VAL A CA 1
ATOM 3400 C C . VAL A 1 441 ? -8.256 11.851 27.993 1.00 66.19 441 VAL A C 1
ATOM 3402 O O . VAL A 1 441 ? -9.159 12.483 27.436 1.00 66.19 441 VAL A O 1
ATOM 3405 N N . SER A 1 442 ? -7.321 12.443 28.739 1.00 67.06 442 SER A N 1
ATOM 3406 C CA . SER A 1 442 ? -7.189 13.897 28.786 1.00 67.06 442 SER A CA 1
ATOM 3407 C C . SER A 1 442 ? -6.329 14.378 27.622 1.00 67.06 442 SER A C 1
ATOM 3409 O O . SER A 1 442 ? -5.334 13.759 27.241 1.00 67.06 442 SER A O 1
ATOM 3411 N N . ILE A 1 443 ? -6.755 15.492 27.033 1.00 72.12 443 ILE A N 1
ATOM 3412 C CA . ILE A 1 443 ? -6.052 16.145 25.938 1.00 72.12 443 ILE A CA 1
ATOM 3413 C C . ILE A 1 443 ? -5.688 17.566 26.332 1.00 72.12 443 ILE A C 1
ATOM 3415 O O . ILE A 1 443 ? -6.539 18.326 26.795 1.00 72.12 443 ILE A O 1
ATOM 3419 N N . GLU A 1 444 ? -4.428 17.928 26.124 1.00 74.31 444 GLU A N 1
ATOM 3420 C CA . GLU A 1 444 ? -3.977 19.311 26.240 1.00 74.31 444 GLU A CA 1
ATOM 3421 C C . GLU A 1 444 ? -3.727 19.868 24.841 1.00 74.31 444 GLU A C 1
ATOM 3423 O O . GLU A 1 444 ? -2.948 19.306 24.068 1.00 74.31 444 GLU A O 1
ATOM 3428 N N . GLU A 1 445 ? -4.422 20.954 24.501 1.00 78.00 445 GLU A N 1
ATOM 3429 C CA . GLU A 1 445 ? -4.208 21.661 23.242 1.00 78.00 445 GLU A CA 1
ATOM 3430 C C . GLU A 1 445 ? -2.822 22.312 23.248 1.00 78.00 445 GLU A C 1
ATOM 3432 O O . GLU A 1 445 ? -2.485 23.099 24.140 1.00 78.00 445 GLU A O 1
ATOM 3437 N N . ILE A 1 446 ? -2.022 22.012 22.227 1.00 78.50 446 ILE A N 1
ATOM 3438 C CA . ILE A 1 446 ? -0.713 22.632 22.048 1.00 78.50 446 ILE A CA 1
ATOM 3439 C C . ILE A 1 446 ? -0.934 24.069 21.570 1.00 78.50 446 ILE A C 1
ATOM 3441 O O . ILE A 1 446 ? -1.205 24.325 20.399 1.00 78.50 446 ILE A O 1
ATOM 3445 N N . LYS A 1 447 ? -0.815 25.033 22.487 1.00 71.44 447 LYS A N 1
ATOM 3446 C CA . LYS A 1 447 ? -0.895 26.462 22.160 1.00 71.44 447 LYS A CA 1
ATOM 3447 C C . LYS A 1 447 ? 0.403 26.921 21.489 1.00 71.44 447 LYS A C 1
ATOM 3449 O O . LYS A 1 447 ? 1.367 27.264 22.167 1.00 71.44 447 LYS A O 1
ATOM 3454 N N . GLY A 1 448 ? 0.417 26.945 20.160 1.00 55.69 448 GLY A N 1
ATOM 3455 C CA . GLY A 1 448 ? 1.515 27.465 19.342 1.00 55.69 448 GLY A CA 1
ATOM 3456 C C . GLY A 1 448 ? 1.210 27.330 17.850 1.00 55.69 448 GLY A C 1
ATOM 3457 O O . GLY A 1 448 ? 0.394 26.497 17.465 1.00 55.69 448 GLY A O 1
ATOM 3458 N N . GLU A 1 449 ? 1.837 28.149 17.000 1.00 48.84 449 GLU A N 1
ATOM 3459 C CA . GLU A 1 449 ? 1.791 27.905 15.554 1.00 48.84 449 GLU A CA 1
ATOM 3460 C C . GLU A 1 449 ? 2.451 26.549 15.286 1.00 48.84 449 GLU A C 1
ATOM 3462 O O . GLU A 1 449 ? 3.643 26.375 15.548 1.00 48.84 449 GLU A O 1
ATOM 3467 N N . ILE A 1 450 ? 1.676 25.579 14.787 1.00 52.97 450 ILE A N 1
ATOM 3468 C CA . ILE A 1 450 ? 2.237 24.344 14.236 1.00 52.97 450 ILE A CA 1
ATOM 3469 C C . ILE A 1 450 ? 3.244 24.793 13.171 1.00 52.97 450 ILE A C 1
ATOM 3471 O O . ILE A 1 450 ? 2.846 25.558 12.282 1.00 52.97 450 ILE A O 1
ATOM 3475 N N . PRO A 1 451 ? 4.526 24.386 13.247 1.00 44.03 451 PRO A N 1
ATOM 3476 C CA . PRO A 1 451 ? 5.501 24.753 12.238 1.00 44.03 451 PRO A CA 1
ATOM 3477 C C . PRO A 1 451 ? 4.942 24.329 10.887 1.00 44.03 451 PRO A C 1
ATOM 3479 O O . PRO A 1 451 ? 4.781 23.141 10.617 1.00 44.03 451 PRO A O 1
ATOM 3482 N N . LYS A 1 452 ? 4.582 25.304 10.049 1.00 47.25 452 LYS A N 1
ATOM 3483 C CA . LYS A 1 452 ? 4.265 25.017 8.657 1.00 47.25 452 LYS A CA 1
ATOM 3484 C C . LYS A 1 452 ? 5.554 24.466 8.082 1.00 47.25 452 LYS A C 1
ATOM 3486 O O . LYS A 1 452 ? 6.492 25.236 7.877 1.00 47.25 452 LYS A O 1
ATOM 3491 N N . GLU A 1 453 ? 5.621 23.155 7.869 1.00 44.28 453 GLU A N 1
ATOM 3492 C CA . GLU A 1 453 ? 6.670 22.591 7.038 1.00 44.28 453 GLU A CA 1
ATOM 3493 C C . GLU A 1 453 ? 6.556 23.304 5.697 1.00 44.28 453 GLU A C 1
ATOM 3495 O O . GLU A 1 453 ? 5.615 23.114 4.922 1.00 44.28 453 GLU A O 1
ATOM 3500 N N . THR A 1 454 ? 7.478 24.231 5.455 1.00 35.50 454 THR A N 1
ATOM 3501 C CA . THR A 1 454 ? 7.641 24.817 4.143 1.00 35.50 454 THR A CA 1
ATOM 3502 C C . THR A 1 454 ? 7.987 23.656 3.233 1.00 35.50 454 THR A C 1
ATOM 3504 O O . THR A 1 454 ? 9.098 23.133 3.299 1.00 35.50 454 THR A O 1
ATOM 3507 N N . SER A 1 455 ? 7.028 23.252 2.401 1.00 33.81 455 SER A N 1
ATOM 3508 C CA . SER A 1 455 ? 7.251 22.433 1.213 1.00 33.81 455 SER A CA 1
ATOM 3509 C C . SER A 1 455 ? 8.167 23.220 0.272 1.00 33.81 455 SER A C 1
ATOM 3511 O O . SER A 1 455 ? 7.748 23.879 -0.676 1.00 33.81 455 SER A O 1
ATOM 3513 N N . GLY A 1 456 ? 9.444 23.259 0.632 1.00 32.25 456 GLY A N 1
ATOM 3514 C CA . GLY A 1 456 ? 10.519 23.851 -0.127 1.00 32.25 456 GLY A CA 1
ATOM 3515 C C . GLY A 1 456 ? 11.281 22.718 -0.781 1.00 32.25 456 GLY A C 1
ATOM 3516 O O . GLY A 1 456 ? 12.047 22.021 -0.123 1.00 32.25 456 GLY A O 1
ATOM 3517 N N . ARG A 1 457 ? 11.123 22.566 -2.100 1.00 36.56 457 ARG A N 1
ATOM 3518 C CA . ARG A 1 457 ? 12.192 22.017 -2.943 1.00 36.56 457 ARG A CA 1
ATOM 3519 C C . ARG A 1 457 ? 13.386 22.976 -2.858 1.00 36.56 457 ARG A C 1
ATOM 3521 O O . ARG A 1 457 ? 13.568 23.820 -3.727 1.00 36.56 457 ARG A O 1
ATOM 3528 N N . GLY A 1 458 ? 14.154 22.890 -1.779 1.00 29.25 458 GLY A N 1
ATOM 3529 C CA . GLY A 1 458 ? 15.460 23.521 -1.660 1.00 29.25 458 GLY A CA 1
ATOM 3530 C C . GLY A 1 458 ? 16.512 22.542 -2.159 1.00 29.25 458 GLY A C 1
ATOM 3531 O O . GLY A 1 458 ? 16.720 21.500 -1.545 1.00 29.25 458 GLY A O 1
ATOM 3532 N N . GLN A 1 459 ? 17.149 22.850 -3.289 1.00 33.75 459 GLN A N 1
ATOM 3533 C CA . GLN A 1 459 ? 18.426 22.226 -3.634 1.00 33.75 459 GLN A CA 1
ATOM 3534 C C . GLN A 1 459 ? 19.437 22.525 -2.516 1.00 33.75 459 GLN A C 1
ATOM 3536 O O . GLN A 1 459 ? 19.448 23.654 -2.019 1.00 33.75 459 GLN A O 1
ATOM 3541 N N . PRO A 1 460 ? 20.296 21.572 -2.122 1.00 32.94 460 PRO A N 1
ATOM 3542 C CA . PRO A 1 460 ? 21.380 21.883 -1.209 1.00 32.94 460 PRO A CA 1
ATOM 3543 C C . PRO A 1 460 ? 22.426 22.721 -1.952 1.00 32.94 460 PRO A C 1
ATOM 3545 O O . PRO A 1 460 ? 23.058 22.251 -2.899 1.00 32.94 460 PRO A O 1
ATOM 3548 N N . GLU A 1 461 ? 22.608 23.970 -1.522 1.00 29.56 461 GLU A N 1
ATOM 3549 C CA . GLU A 1 461 ? 23.818 24.724 -1.834 1.00 29.56 461 GLU A CA 1
ATOM 3550 C C . GLU A 1 461 ? 25.005 24.025 -1.163 1.00 29.56 461 GLU A C 1
ATOM 3552 O O . GLU A 1 461 ? 25.063 23.841 0.052 1.00 29.56 461 GLU A O 1
ATOM 3557 N N . THR A 1 462 ? 25.950 23.596 -1.990 1.00 31.28 462 THR A N 1
ATOM 3558 C CA . THR A 1 462 ? 27.230 23.032 -1.581 1.00 31.28 462 THR A CA 1
ATOM 3559 C C . THR A 1 462 ? 28.108 24.117 -0.964 1.00 31.28 462 THR A C 1
ATOM 3561 O O . THR A 1 462 ? 28.622 24.976 -1.683 1.00 31.28 462 THR A O 1
ATOM 3564 N N . THR A 1 463 ? 28.368 24.038 0.338 1.00 30.44 463 THR A N 1
ATOM 3565 C CA . THR A 1 463 ? 29.573 24.628 0.933 1.00 30.44 463 THR A CA 1
ATOM 3566 C C . THR A 1 463 ? 30.591 23.526 1.183 1.00 30.44 463 THR A C 1
ATOM 3568 O O . THR A 1 463 ? 30.380 22.630 1.998 1.00 30.44 463 THR A O 1
ATOM 3571 N N . ASN A 1 464 ? 31.681 23.599 0.419 1.00 32.44 464 ASN A N 1
ATOM 3572 C CA . ASN A 1 464 ? 32.908 22.846 0.627 1.00 32.44 464 ASN A CA 1
ATOM 3573 C C . ASN A 1 464 ? 33.497 23.211 1.987 1.00 32.44 464 ASN A C 1
ATOM 3575 O O . ASN A 1 464 ? 33.860 24.368 2.171 1.00 32.44 464 ASN A O 1
ATOM 3579 N N . ASP A 1 465 ? 33.691 22.229 2.861 1.00 29.53 465 ASP A N 1
ATOM 3580 C CA . ASP A 1 465 ? 34.786 22.285 3.820 1.00 29.53 465 ASP A CA 1
ATOM 3581 C C . ASP A 1 465 ? 35.449 20.914 3.946 1.00 29.53 465 ASP A C 1
ATOM 3583 O O . ASP A 1 465 ? 34.824 19.867 4.110 1.00 29.53 465 ASP A O 1
ATOM 3587 N N . VAL A 1 466 ? 36.761 20.974 3.759 1.00 34.16 466 VAL A N 1
ATOM 3588 C CA . VAL A 1 466 ? 37.728 19.887 3.703 1.00 34.16 466 VAL A CA 1
ATOM 3589 C C . VAL A 1 466 ? 37.970 19.374 5.117 1.00 34.16 466 VAL A C 1
ATOM 3591 O O . VAL A 1 466 ? 38.448 20.127 5.961 1.00 34.16 466 VAL A O 1
ATOM 3594 N N . VAL A 1 467 ? 37.728 18.085 5.364 1.00 30.70 467 VAL A N 1
ATOM 3595 C CA . VAL A 1 467 ? 38.329 17.377 6.502 1.00 30.70 467 VAL A CA 1
ATOM 3596 C C . VAL A 1 467 ? 38.869 16.034 6.023 1.00 30.70 467 VAL A C 1
ATOM 3598 O O . VAL A 1 467 ? 38.188 15.248 5.368 1.00 30.70 467 VAL A O 1
ATOM 3601 N N . GLU A 1 468 ? 40.150 15.843 6.308 1.00 29.17 468 GLU A N 1
ATOM 3602 C CA . GLU A 1 468 ? 41.014 14.754 5.877 1.00 29.17 468 GLU A CA 1
ATOM 3603 C C . GLU A 1 468 ? 40.596 13.392 6.458 1.00 29.17 468 GLU A C 1
ATOM 3605 O O . GLU A 1 468 ? 40.330 13.246 7.649 1.00 29.17 468 GLU A O 1
ATOM 3610 N N . ASN A 1 469 ? 40.623 12.368 5.601 1.00 29.73 469 ASN A N 1
ATOM 3611 C CA . ASN A 1 469 ? 40.658 10.957 5.989 1.00 29.73 469 ASN A CA 1
ATOM 3612 C C . ASN A 1 469 ? 42.029 10.596 6.586 1.00 29.73 469 ASN A C 1
ATOM 3614 O O . ASN A 1 469 ? 43.055 11.071 6.093 1.00 29.73 469 ASN A O 1
ATOM 3618 N N . PRO A 1 470 ? 42.073 9.583 7.469 1.00 32.84 470 PRO A N 1
ATOM 3619 C CA . PRO A 1 470 ? 43.000 8.496 7.174 1.00 32.84 470 PRO A CA 1
ATOM 3620 C C . PRO A 1 470 ? 42.415 7.087 7.375 1.00 32.84 470 PRO A C 1
ATOM 3622 O O . PRO A 1 470 ? 41.994 6.697 8.456 1.00 32.84 470 PRO A O 1
ATOM 3625 N N . SER A 1 471 ? 42.508 6.328 6.280 1.00 28.31 471 SER A N 1
ATOM 3626 C CA . SER A 1 471 ? 43.044 4.963 6.148 1.00 28.31 471 SER A CA 1
ATOM 3627 C C . SER A 1 471 ? 42.598 3.830 7.091 1.00 28.31 471 SER A C 1
ATOM 3629 O O . SER A 1 471 ? 43.030 3.714 8.232 1.00 28.31 471 SER A O 1
ATOM 3631 N N . LEU A 1 472 ? 41.899 2.886 6.453 1.00 32.25 472 LEU A N 1
ATOM 3632 C CA . LEU A 1 472 ? 41.890 1.421 6.597 1.00 32.25 472 LEU A CA 1
ATOM 3633 C C . LEU A 1 472 ? 43.067 0.753 7.345 1.00 32.25 472 LEU A C 1
ATOM 3635 O O . LEU A 1 472 ? 44.229 1.005 7.022 1.00 32.25 472 LEU A O 1
ATOM 3639 N N . ALA A 1 473 ? 42.733 -0.245 8.179 1.00 29.92 473 ALA A N 1
ATOM 3640 C CA . ALA A 1 473 ? 43.465 -1.512 8.312 1.00 29.92 473 ALA A CA 1
ATOM 3641 C C . ALA A 1 473 ? 42.558 -2.648 8.852 1.00 29.92 473 ALA A C 1
ATOM 3643 O O . ALA A 1 473 ? 41.590 -2.415 9.567 1.00 29.92 473 ALA A O 1
ATOM 3644 N N . GLU A 1 474 ? 42.906 -3.862 8.435 1.00 32.34 474 GLU A N 1
ATOM 3645 C CA . GLU A 1 474 ? 42.200 -5.154 8.374 1.00 32.34 474 GLU A CA 1
ATOM 3646 C C . GLU A 1 474 ? 41.896 -5.920 9.695 1.00 32.34 474 GLU A C 1
ATOM 3648 O O . GLU A 1 474 ? 42.323 -5.501 10.771 1.00 32.34 474 GLU A O 1
ATOM 3653 N N . PRO A 1 475 ? 41.160 -7.064 9.628 1.00 38.84 475 PRO A N 1
ATOM 3654 C CA . PRO A 1 475 ? 40.544 -7.729 10.778 1.00 38.84 475 PRO A CA 1
ATOM 3655 C C . PRO A 1 475 ? 41.421 -8.822 11.412 1.00 38.84 475 PRO A C 1
ATOM 3657 O O . PRO A 1 475 ? 42.153 -9.539 10.729 1.00 38.84 475 PRO A O 1
ATOM 3660 N N . ALA A 1 476 ? 41.255 -9.038 12.721 1.00 28.72 476 ALA A N 1
ATOM 3661 C CA . ALA A 1 476 ? 41.847 -10.162 13.444 1.00 28.72 476 ALA A CA 1
ATOM 3662 C C . ALA A 1 476 ? 40.769 -11.142 13.933 1.00 28.72 476 ALA A C 1
ATOM 3664 O O . ALA A 1 476 ? 39.840 -10.783 14.656 1.00 28.72 476 ALA A O 1
ATOM 3665 N N . LYS A 1 477 ? 40.934 -12.402 13.526 1.00 31.86 477 LYS A N 1
ATOM 3666 C CA . LYS A 1 477 ? 40.343 -13.591 14.145 1.00 31.86 477 LYS A CA 1
ATOM 3667 C C . LYS A 1 477 ? 41.048 -13.844 15.480 1.00 31.86 477 LYS A C 1
ATOM 3669 O O . LYS A 1 477 ? 42.268 -13.773 15.498 1.00 31.86 477 LYS A O 1
ATOM 3674 N N . ASP A 1 478 ? 40.315 -14.236 16.522 1.00 29.12 478 ASP A N 1
ATOM 3675 C CA . ASP A 1 478 ? 40.685 -15.416 17.311 1.00 29.12 478 ASP A CA 1
ATOM 3676 C C . ASP A 1 478 ? 39.586 -15.892 18.270 1.00 29.12 478 ASP A C 1
ATOM 3678 O O . ASP A 1 478 ? 38.766 -15.142 18.794 1.00 29.12 478 ASP A O 1
ATOM 3682 N N . ILE A 1 479 ? 39.593 -17.211 18.433 1.00 31.09 479 ILE A N 1
ATOM 3683 C CA . ILE A 1 479 ? 38.687 -18.083 19.176 1.00 31.09 479 ILE A CA 1
ATOM 3684 C C . ILE A 1 479 ? 39.292 -18.337 20.557 1.00 31.09 479 ILE A C 1
ATOM 3686 O O . ILE A 1 479 ? 40.393 -18.871 20.582 1.00 31.09 479 ILE A O 1
ATOM 3690 N N . ILE A 1 480 ? 38.561 -18.161 21.670 1.00 32.00 480 ILE A N 1
ATOM 3691 C CA . ILE A 1 480 ? 38.737 -19.007 22.873 1.00 32.00 480 ILE A CA 1
ATOM 3692 C C . ILE A 1 480 ? 37.386 -19.296 23.551 1.00 32.00 480 ILE A C 1
ATOM 3694 O O . ILE A 1 480 ? 36.574 -18.418 23.818 1.00 32.00 480 ILE A O 1
ATOM 3698 N N . LYS A 1 481 ? 37.195 -20.591 23.824 1.00 30.05 481 LYS A N 1
ATOM 3699 C CA . LYS A 1 481 ? 36.120 -21.250 24.575 1.00 30.05 481 LYS A CA 1
ATOM 3700 C C . LYS A 1 481 ? 36.219 -20.957 26.078 1.00 30.05 481 LYS A C 1
ATOM 3702 O O . LYS A 1 481 ? 37.308 -21.100 26.613 1.00 30.05 481 LYS A O 1
ATOM 3707 N N . HIS A 1 482 ? 35.092 -20.805 26.777 1.00 28.97 482 HIS A N 1
ATOM 3708 C CA . HIS A 1 482 ? 34.913 -21.402 28.110 1.00 28.97 482 HIS A CA 1
ATOM 3709 C C . HIS A 1 482 ? 33.432 -21.709 28.400 1.00 28.97 482 HIS A C 1
ATOM 3711 O O . HIS A 1 482 ? 32.539 -20.942 28.064 1.00 28.97 482 HIS A O 1
ATOM 3717 N N . LYS A 1 483 ? 33.211 -22.904 28.962 1.00 31.00 483 LYS A N 1
ATOM 3718 C CA . LYS A 1 483 ? 31.939 -23.495 29.423 1.00 31.00 483 LYS A CA 1
ATOM 3719 C C . LYS A 1 483 ? 31.681 -23.136 30.913 1.00 31.00 483 LYS A C 1
ATOM 3721 O O . LYS A 1 483 ? 32.600 -22.620 31.545 1.00 31.00 483 LYS A O 1
ATOM 3726 N N . PRO A 1 484 ? 30.478 -23.418 31.458 1.00 37.16 484 PRO A N 1
ATOM 3727 C CA . PRO A 1 484 ? 29.814 -22.624 32.496 1.00 37.16 484 PRO A CA 1
ATOM 3728 C C . PRO A 1 484 ? 30.083 -23.107 33.927 1.00 37.16 484 PRO A C 1
ATOM 3730 O O . PRO A 1 484 ? 30.532 -24.236 34.133 1.00 37.16 484 PRO A O 1
ATOM 3733 N N . SER A 1 485 ? 29.720 -22.277 34.906 1.00 28.72 485 SER A N 1
ATOM 3734 C CA . SER A 1 485 ? 29.500 -22.702 36.290 1.00 28.72 485 SER A CA 1
ATOM 3735 C C . SER A 1 485 ? 28.168 -22.166 36.812 1.00 28.72 485 SER A C 1
ATOM 3737 O O . SER A 1 485 ? 27.928 -20.960 36.767 1.00 28.72 485 SER A O 1
ATOM 3739 N N . ASP A 1 486 ? 27.354 -23.080 37.329 1.00 29.53 486 ASP A N 1
ATOM 3740 C CA . ASP A 1 486 ? 26.160 -22.835 38.135 1.00 29.53 486 ASP A CA 1
ATOM 3741 C C . ASP A 1 486 ? 26.529 -22.280 39.527 1.00 29.53 486 ASP A C 1
ATOM 3743 O O . ASP A 1 486 ? 27.469 -22.782 40.147 1.00 29.53 486 ASP A O 1
ATOM 3747 N N . ASN A 1 487 ? 25.811 -21.257 40.017 1.00 28.69 487 ASN A N 1
ATOM 3748 C CA . ASN A 1 487 ? 24.921 -21.326 41.198 1.00 28.69 487 ASN A CA 1
ATOM 3749 C C . ASN A 1 487 ? 24.524 -19.941 41.769 1.00 28.69 487 ASN A C 1
ATOM 3751 O O . ASN A 1 487 ? 25.375 -19.143 42.152 1.00 28.69 487 ASN A O 1
ATOM 3755 N N . ASP A 1 488 ? 23.200 -19.785 41.894 1.00 29.03 488 ASP A N 1
ATOM 3756 C CA . ASP A 1 488 ? 22.368 -19.185 42.956 1.00 29.03 488 ASP A CA 1
ATOM 3757 C C . ASP A 1 488 ? 22.382 -17.692 43.381 1.00 29.03 488 ASP A C 1
ATOM 3759 O O . ASP A 1 488 ? 23.301 -17.189 44.020 1.00 29.03 488 ASP A O 1
ATOM 3763 N N . LEU A 1 489 ? 21.189 -17.097 43.160 1.00 26.75 489 LEU A N 1
ATOM 3764 C CA . LEU A 1 489 ? 20.312 -16.312 44.063 1.00 26.75 489 LEU A CA 1
ATOM 3765 C C . LEU A 1 489 ? 20.827 -15.004 44.707 1.00 26.75 489 LEU A C 1
ATOM 3767 O O . LEU A 1 489 ? 21.541 -15.038 45.699 1.00 26.75 489 LEU A O 1
ATOM 3771 N N . THR A 1 490 ? 20.290 -13.847 44.276 1.00 28.16 490 THR A N 1
ATOM 3772 C CA . THR A 1 490 ? 19.117 -13.177 44.904 1.00 28.16 490 THR A CA 1
ATOM 3773 C C . THR A 1 490 ? 18.707 -11.885 44.170 1.00 28.16 490 THR A C 1
ATOM 3775 O O . THR A 1 490 ? 19.552 -11.079 43.804 1.00 28.16 490 THR A O 1
ATOM 3778 N N . GLN A 1 491 ? 17.386 -11.723 44.016 1.00 27.31 491 GLN A N 1
ATOM 3779 C CA . GLN A 1 491 ? 16.561 -10.514 43.834 1.00 27.31 491 GLN A CA 1
ATOM 3780 C C . GLN A 1 491 ? 17.237 -9.159 43.550 1.00 27.31 491 GLN A C 1
ATOM 3782 O O . GLN A 1 491 ? 17.868 -8.584 44.429 1.00 27.31 491 GLN A O 1
ATOM 3787 N N . THR A 1 492 ? 16.870 -8.532 42.427 1.00 26.59 492 THR A N 1
ATOM 3788 C CA . THR A 1 492 ? 16.291 -7.173 42.414 1.00 26.59 492 THR A CA 1
ATOM 3789 C C . THR A 1 492 ? 15.421 -7.039 41.161 1.00 26.59 492 THR A C 1
ATOM 3791 O O . THR A 1 492 ? 15.867 -7.340 40.057 1.00 26.59 492 THR A O 1
ATOM 3794 N N . ALA A 1 493 ? 14.160 -6.655 41.349 1.00 30.27 493 ALA A N 1
ATOM 3795 C CA . ALA A 1 493 ? 13.201 -6.398 40.287 1.00 30.27 493 ALA A CA 1
ATOM 3796 C C . ALA A 1 493 ? 13.597 -5.144 39.497 1.00 30.27 493 ALA A C 1
ATOM 3798 O O . ALA A 1 493 ? 13.808 -4.095 40.100 1.00 30.27 493 ALA A O 1
ATOM 3799 N N . GLN A 1 494 ? 13.647 -5.249 38.170 1.00 26.42 494 GLN A N 1
ATOM 3800 C CA . GLN A 1 494 ? 13.475 -4.124 37.254 1.00 26.42 494 GLN A CA 1
ATOM 3801 C C . GLN A 1 494 ? 12.911 -4.663 35.936 1.00 26.42 494 GLN A C 1
ATOM 3803 O O . GLN A 1 494 ? 13.551 -5.440 35.226 1.00 26.42 494 GLN A O 1
ATOM 3808 N N . SER A 1 495 ? 11.654 -4.296 35.691 1.00 25.66 495 SER A N 1
ATOM 3809 C CA . SER A 1 495 ? 10.856 -4.667 34.531 1.00 25.66 495 SER A CA 1
ATOM 3810 C C . SER A 1 495 ? 11.568 -4.291 33.239 1.00 25.66 495 SER A C 1
ATOM 3812 O O . SER A 1 495 ? 12.000 -3.157 33.040 1.00 25.66 495 SER A O 1
ATOM 3814 N N . THR A 1 496 ? 11.710 -5.290 32.379 1.00 26.48 496 THR A N 1
ATOM 3815 C CA . THR A 1 496 ? 12.344 -5.192 31.071 1.00 26.48 496 THR A CA 1
ATOM 3816 C C . THR A 1 496 ? 11.290 -4.847 30.026 1.00 26.48 496 THR A C 1
ATOM 3818 O O . THR A 1 496 ? 10.200 -5.413 30.017 1.00 26.48 496 THR A O 1
ATOM 3821 N N . GLN A 1 497 ? 11.659 -3.903 29.161 1.00 36.41 497 GLN A N 1
ATOM 3822 C CA . GLN A 1 497 ? 11.160 -3.717 27.801 1.00 36.41 497 GLN A CA 1
ATOM 3823 C C . GLN A 1 497 ? 10.850 -5.058 27.120 1.00 36.41 497 GLN A C 1
ATOM 3825 O O . GLN A 1 497 ? 11.699 -5.932 27.173 1.00 36.41 497 GLN A O 1
ATOM 3830 N N . ILE A 1 498 ? 9.717 -5.182 26.425 1.00 26.11 498 ILE A N 1
ATOM 3831 C CA . ILE A 1 498 ? 9.538 -5.914 25.153 1.00 26.11 498 ILE A CA 1
ATOM 3832 C C . ILE A 1 498 ? 8.144 -5.531 24.639 1.00 26.11 498 ILE A C 1
ATOM 3834 O O . ILE A 1 498 ? 7.141 -5.900 25.241 1.00 26.11 498 ILE A O 1
ATOM 3838 N N . LEU A 1 499 ? 8.080 -4.773 23.540 1.00 25.66 499 LEU A N 1
ATOM 3839 C CA . LEU A 1 499 ? 6.900 -4.710 22.667 1.00 25.66 499 LEU A CA 1
ATOM 3840 C C . LEU A 1 499 ? 7.276 -4.061 21.329 1.00 25.66 499 LEU A C 1
ATOM 3842 O O . LEU A 1 499 ? 6.927 -2.920 21.057 1.00 25.66 499 LEU A O 1
ATOM 3846 N N . VAL A 1 500 ? 8.023 -4.801 20.506 1.00 27.11 500 VAL A N 1
ATOM 3847 C CA . VAL A 1 500 ? 7.968 -4.704 19.039 1.00 27.11 500 VAL A CA 1
ATOM 3848 C C . VAL A 1 500 ? 8.236 -6.108 18.494 1.00 27.11 500 VAL A C 1
ATOM 3850 O O . VAL A 1 500 ? 9.354 -6.612 18.603 1.00 27.11 500 VAL A O 1
ATOM 3853 N N . ALA A 1 501 ? 7.195 -6.727 17.948 1.00 28.06 501 ALA A N 1
ATOM 3854 C CA . ALA A 1 501 ? 7.257 -7.804 16.969 1.00 28.06 501 ALA A CA 1
ATOM 3855 C C . ALA A 1 501 ? 6.199 -7.494 15.911 1.00 28.06 501 ALA A C 1
ATOM 3857 O O . ALA A 1 501 ? 5.087 -7.084 16.331 1.00 28.06 501 ALA A O 1
#

Organism: NCBI:txid160281

Radius of gyration: 31.32 Å; chains: 1; bounding box: 74×100×82 Å

Secondary structure (DSSP, 8-state):
------PPPPPPPPPPP--------PPP-PPPP---PPPGGG--EEE-HHHHHHHHHHHHHHHHTT-HHHHHHHHHHHHHHHHHHHHHHH-HHHHHHT-EEEEEE---EETTEE--S-EEEEEEE-TT-SSBEEEEEEEE-----SSTTHHHHHSTTSSTTSHHHHHHHHHHHHHHHHHHHTT-B-TT-EEEEEETTEEEEEES-TT--S-EEEEE--PPPHHHHHHHHHHHHHHHHHTTTTTTTHHHHHHHHHHHHHHHH-TTSEEEEEEE---EETTEEP-S--EEEEEEEEEEESS---EEEEEEE-TT------EEEEEESS-----EEEEEEEEE----TT---PPTTSSTTSHHHHHHHHHHHHHHHHHHHTTS-SEEEEEEEETTEEEEEEEE---TTTTS-----TT-----------TTS------GGGGT-EEEE--S-----------------------------------------------------

pLDDT: mean 76.15, std 23.93, range [25.66, 98.19]

Sequence (501 aa):
MGCTSSTPSKGPGPKPAKVGVQDTKPPPAQKPPPLTSIPEDEVEWETNPSWSQIIQREWEAAVASGKETEFKSAFQDDAFVRVRMWLDEEHPACASAGTIEDMGKFEFPTSHGPCQLPARYFVTLDDDQTGLLYSLALVIAPPLKEEADQKLWLTAGSALNTPEIKGGQQATLRLLSLMQKGDVNVKHALVHIFMGSDMVTCKFDATTTEPTITMLSDSPSSEFKESNDELAENALEDGEEARGIFQPLMLRTVVQRVSLEYPNGTVWDEGEFSFSVGEEPYLHPTRLIVVRDPKKMHNTIDSAAFKMFIPGDDFETELTLMRNLSPDPELGGIVSATLVVGLAPNTLWPKCGAFIDGAVFKAADAALVEYAKKIYSTGQSYTFKAAVAMGADRKVYKVVGNSPDFPYKPKQVKDQPKPVASRESSEDDKRQYTSLEAFSVSIEEIKGEIPKETSGRGQPETTNDVVENPSLAEPAKDIIKHKPSDNDLTQTAQSTQILVA

Foldseek 3Di:
DDDDDDDDDDDDDDDDDDDDDDPDDPDPPDDPDPDPQPPPVQWDKDWDQPLLVVLLVVCVVCVVVVNNVVCQQCQLVCQVVVVVVVCCVVCVLQVVLVQWDKPDWDWWAFPVGIDPFTKTWIWRDDSLNLLETAEIEMEGRDRCDPDPCNCQLSDEPNCCPDRVVVRLSSVQLVVVVVSVVVVRHQQNYKYWYDTRSIIMIIRSHPPDPFWDKAWGPDDDDPVLQVVLVVVLVVLVVVQPVLFLQQLLVLVVVVLVVVCVVCVQWAKEWAAFDWWALVPHIDPATKIKIWTFRPVFWPDDFPKWWWWKDRPPDPDPDTGIYIYGPDPPPQGARTAEIEIETGDDSSRRADREPRPCPPSSQVRVVVSQVVVLRVCVNSLSDQWHKYKYDYGNDMIIITIHHHHPVPDDDDPPPPDPPDPPPDDDDDPPPPPPRPDCVSSNIDIDTDPDPPPPPPPDPDDDDDDDDDDDDDDDDDDDDDDDDDDDDDDDDDDDDDDDDDDDD